Protein 6GY2 (pdb70)

Foldseek 3Di:
DPCLLVLLLVLLCLLLVLVQQPDPAFDQVQQFDPVLDDLKDWFDKDAPQVAFAIKTAILQRKIKGQGNQRKMWIADNVRFWIWIADNVGDIDIDTPVDDDPVCVVVVVVRVVSSVCCVPDDDTQPNVDDHDDCSVVDDDWDFNDWDDDPFWIWTAIPQGWIKIAGDPQRKIWIADSVQCKIWIQGSVRDITIGRSVVCSVRGDHPVVSVVSVVVSVVSVVVVVD/DCLLVLLLVLLCLLLVLVQQPDPAFDQVQQFDPVLDDLKDWFDKDAPQVAFAIKTAILQRKIKGQGNQRKMWIADNVRFWIWIADNVGDIDIDTPVDDDPVCVVVVVVRVVSSVCCVPDDDTQPNVDDHDDCSVVDDDWDFNDWDDDPFWIWTAIPQGWIKIAGDPQRKIWIADSVQCKIWIQGSVRDITIGRSVVCSVRGDHPVVSVVSVVVSVVSVVVVVVD/DDDDPDDDDDD/DDDDPDDDDDD

Radius of gyration: 25.12 Å; Cα contacts (8 Å, |Δi|>4): 881; chains: 4; bounding box: 67×63×67 Å

GO terms:
  GO:0097681 double-strand break repair via alternative nonhomologous end joining (P, IDA)
  GO:0106310 protein serine kinase activity (F, IDA)
  GO:0005813 centrosome (C, IDA)
  GO:1901673 regulation of mitotic spindle assembly (P, IDA)
  GO:0006468 protein phosphorylation (P, IDA)
  GO:0004672 protein kinase activity (F, IDA)
  GO:0000922 spindle pole (C, IDA)
  GO:0045184 establishment of protein localization (P, IMP)
  GO:0001578 microtubule bundle formation (P, IDA)
  GO:0004674 protein serine/threonine kinase activity (F, IDA)
  GO:0008017 microtubule binding (F, IDA)
  GO:0051233 spindle midzone (C, IDA)
  GO:0000776 kinetochore (C, IDA)
  GO:0005634 nucleus (C, IDA)
  GO:0005819 spindle (C, IDA)
  GO:0030496 midbody (C, IDA)
  GO:2000042 negative regulation of double-strand break repair via homologous recombination (P, IDA)
  GO:0032465 regulation of cytokinesis (P, IDA)
  GO:0006302 double-strand break repair (P, IDA)
  GO:0007095 mitotic G2 DNA damage checkpoint signaling (P, IDA)

Nearest PDB structures (foldseek):
  4o56-assembly1_A  TM=9.906E-01  e=3.162E-41  Homo sapiens
  5dmv-assembly1_C  TM=9.934E-01  e=2.066E-40  Mus musculus
  5j19-assembly1_A  TM=9.817E-01  e=3.256E-40  Homo sapiens
  4dfw-assembly1_A  TM=9.899E-01  e=1.075E-39  Homo sapiens
  4e9d-assembly1_A  TM=9.847E-01  e=4.849E-40  Homo sapiens

Organism: Homo sapiens (NCBI:txid9606)

Solvent-accessible surface area: 23246 Å² total

Sequence (470 aa):
VDCHLSDMLQQLHSVNASKPSERGLVRQEEAEDPACIPIFWVSKWVDYSDKYGLGYQLCDNSVGVLFNDSTRLILYNDGDSLQYIERDGTESYLTVSSHPNSLMKKITLLKYFRNYMSEHLLKAGANITPREGDELARLPYLRTWFRTRSAIILHLSNGSVQINFFQDHTKLILCPLMAAVTYIDEKRDFRTYRLSLLEEYGCCKELASRLRYARTMVDKLLSSDCHLSDMLQQLHSVNASKPSERGLVRQEEAEDPACIPIFWVSKWVDYSDKYGLGYQLCDNSVGVLFNDSTRLILYNDGDSLQYIERDGTESYLTVSSHPNSLMKKITLLKYFRNYMSEHLLKAGANITPREGDELARLPYLRTWFRTRSAIILHLSNGSVQINFFQDHTKLILCPLMAAVTYIDEKRDFRTYRLSLLEEYGCCKELASRLRYARTMVDKLLSSRATPPTLSSVLIATPPTLSSVLI

B-factor: mean 78.86, std 19.67, range [34.0, 169.0]

InterPro domains:
  IPR000719 Protein kinase domain [PF00069] (53-305)
  IPR000719 Protein kinase domain [PS50011] (53-305)
  IPR000719 Protein kinase domain [SM00220] (53-305)
  IPR000959 POLO box domain [PF00659] (419-476)
  IPR000959 POLO box domain [PF00659] (517-580)
  IPR000959 POLO box domain [PS50078] (410-488)
  IPR000959 POLO box domain [PS50078] (510-592)
  IPR008271 Serine/threonine-protein kinase, active site [PS00108] (172-184)
  IPR011009 Protein kinase-like domain superfamily [SSF56112] (51-338)
  IPR017441 Protein kinase, ATP binding site [PS00107] (59-82)
  IPR033695 Second polo-box domain [cd13117] (509-590)
  IPR033701 First polo-box domain [cd13118] (407-494)
  IPR033702 Polo-like kinase 1, catalytic domain [cd1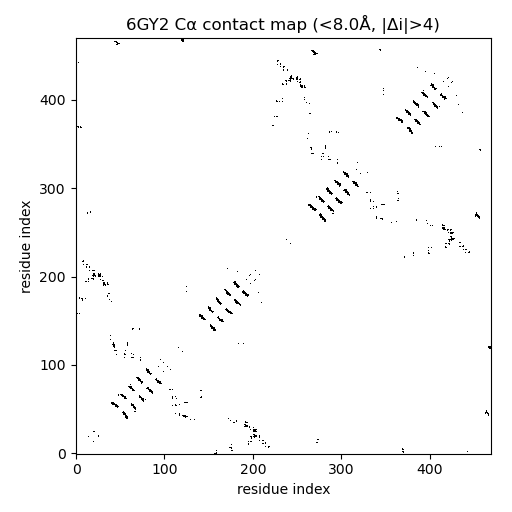4187] (45-309)
  IPR036947 POLO box domain superfamily [G3DSA:3.30.1120.30] (381-590)
  IPR036947 POLO box domain superfamily [G3DSA:3.30.1120.30] (412-508)

CATH classification: 3.30.1120.30 (+1 more: 3.30.1120.30)

Secondary structure (DSSP, 8-state):
--THHHHHHHHHHHHHHT-GGGSSS--GGGGB-GGG--S--EEEEEEETTTTEEEEEETTS-EEEEETTS-EEEE-TTSSEEEEE-TT--EEEEESTT--GGGHHHHHHHHHHHHHHHHH---TTTTPPPPTTGGGS----EEEEEE-SSEEEEEETTS-EEEEETTT--EEEEETTTTEEEEE-TT--EEEEEHHHHHHH---HHHHHHHHHHHHHHHHHHH-/-THHHHHHHHHHHHHHT-GGGSSS--GGGGB-GGG--S--EEEEEEETTTTEEEEEETTS-EEEEETTS-EEEE-TTSSEEEEE-TT--EEEEESTT--GGGHHHHHHHHHHHHHHHHH---TTTTPPPPTTGGGS----EEEEEE-SSEEEEEETTS-EEEEETTT--EEEEETTTTEEEEE-TT--EEEEEHHHHHHH---HHHHHHHHHHHHHHHHHHHH-/-PPPSEE----/-PPPSEE----

Structure (mmCIF, N/CA/C/O backbone):
data_6GY2
#
_entry.id   6GY2
#
_cell.length_a   50.000
_cell.length_b   56.040
_cell.length_c   61.030
_cell.angle_alpha   80.790
_cell.angle_beta   79.230
_cell.angle_gamma   65.050
#
_symmetry.space_group_name_H-M   'P 1'
#
loop_
_entity.id
_entity.type
_entity.pdbx_description
1 polymer 'Serine/threonine-protein kinase PLK1'
2 polymer 'Phosphopeptide of BRCA2'
3 non-polymer GLYCEROL
4 water water
#
loop_
_atom_site.group_PDB
_atom_site.id
_atom_site.type_symbol
_atom_site.label_atom_id
_atom_site.label_alt_id
_atom_site.label_comp_id
_atom_site.label_asym_id
_atom_site.label_entity_id
_atom_site.label_seq_id
_atom_site.pdbx_PDB_ins_code
_atom_site.Cartn_x
_atom_site.Cartn_y
_atom_site.Cartn_z
_atom_site.occupancy
_atom_site.B_iso_or_equiv
_atom_site.auth_seq_id
_atom_site.auth_comp_id
_atom_site.auth_asym_id
_atom_site.auth_atom_id
_atom_site.pdbx_PDB_model_num
ATOM 1 N N . VAL A 1 12 ? -0.752 -19.534 17.153 1.00 124.48 370 VAL A N 1
ATOM 2 C CA . VAL A 1 12 ? -1.074 -18.902 15.866 1.00 121.61 370 VAL A CA 1
ATOM 3 C C . VAL A 1 12 ? -2.244 -19.627 15.158 1.00 123.59 370 VAL A C 1
ATOM 4 O O . VAL A 1 12 ? -2.644 -19.259 14.047 1.00 121.19 370 VAL A O 1
ATOM 8 N N . ASP A 1 13 ? -2.837 -20.596 15.872 1.00 121.13 371 ASP A N 1
ATOM 9 C CA . ASP A 1 13 ? -3.938 -21.467 15.456 1.00 120.50 371 ASP A CA 1
ATOM 10 C C . ASP A 1 13 ? -5.279 -20.722 15.444 1.00 121.84 371 ASP A C 1
ATOM 11 O O . ASP A 1 13 ? -5.821 -20.442 14.369 1.00 119.85 371 ASP A O 1
ATOM 16 N N . CYS A 1 14 ? -5.785 -20.368 16.647 1.00 118.11 372 CYS A N 1
ATOM 17 C CA . CYS A 1 14 ? -7.073 -19.705 16.898 1.00 117.50 372 CYS A CA 1
ATOM 18 C C . CYS A 1 14 ? -7.168 -18.272 16.336 1.00 115.36 372 CYS A C 1
ATOM 19 O O . CYS A 1 14 ? -8.132 -17.555 16.645 1.00 115.66 372 CYS A O 1
ATOM 22 N N . HIS A 1 15 ? -6.177 -17.871 15.509 1.00 105.69 373 HIS A N 1
ATOM 23 C CA . HIS A 1 15 ? -6.046 -16.543 14.929 1.00 101.85 373 HIS A CA 1
ATOM 24 C C . HIS A 1 15 ? -7.121 -16.180 13.918 1.00 96.97 373 HIS A C 1
ATOM 25 O O . HIS A 1 15 ? -7.487 -15.006 13.847 1.00 94.98 373 HIS A O 1
ATOM 32 N N . LEU A 1 16 ? -7.651 -17.162 13.164 1.00 89.07 374 LEU A N 1
ATOM 33 C CA . LEU A 1 16 ? -8.714 -16.908 12.189 1.00 86.37 374 LEU A CA 1
ATOM 34 C C . LEU A 1 16 ? -9.984 -16.346 12.827 1.00 90.32 374 LEU A C 1
ATOM 35 O O . LEU A 1 16 ? -10.587 -15.438 12.255 1.00 89.21 374 LEU A O 1
ATOM 40 N N . SER A 1 17 ? -10.381 -16.867 14.010 1.00 88.00 375 SER A N 1
ATOM 41 C CA . SER A 1 17 ? -11.578 -16.400 14.711 1.00 88.87 375 SER A CA 1
ATOM 42 C C . SER A 1 17 ? -11.420 -14.966 15.190 1.00 92.52 375 SER A C 1
ATOM 43 O O . SER A 1 17 ? -12.394 -14.213 15.172 1.00 92.82 375 SER A O 1
ATOM 46 N N . ASP A 1 18 ? -10.190 -14.580 15.589 1.00 88.51 376 ASP A N 1
ATOM 47 C CA . ASP A 1 18 ? -9.857 -13.222 16.033 1.00 88.36 376 ASP A CA 1
ATOM 48 C C . ASP A 1 18 ? -10.006 -12.268 14.860 1.00 88.28 376 ASP A C 1
ATOM 49 O O . ASP A 1 18 ? -10.632 -11.220 15.002 1.00 87.32 376 ASP A O 1
ATOM 54 N N . MET A 1 19 ? -9.465 -12.667 13.691 1.00 82.78 377 MET A N 1
ATOM 55 C CA . MET A 1 19 ? -9.527 -11.922 12.437 1.00 80.88 377 MET A CA 1
ATOM 56 C C . MET A 1 19 ? -10.965 -11.729 12.008 1.00 82.15 377 MET A C 1
ATOM 57 O O . MET A 1 19 ? -11.325 -10.633 11.582 1.00 81.54 377 MET A O 1
ATOM 62 N N . LEU A 1 20 ? -11.786 -12.789 12.127 1.00 77.52 378 LEU A N 1
ATOM 63 C CA . LEU A 1 20 ? -13.201 -12.739 11.794 1.00 77.42 378 LEU A CA 1
ATOM 64 C C . LEU A 1 20 ? -13.951 -11.744 12.683 1.00 82.49 378 LEU A C 1
ATOM 65 O O . LEU A 1 20 ? -14.783 -10.994 12.172 1.00 82.27 378 LEU A O 1
ATOM 70 N N . GLN A 1 21 ? -13.627 -11.706 13.993 1.00 80.33 379 GLN A N 1
ATOM 71 C CA . GLN A 1 21 ? -14.238 -10.768 14.941 1.00 81.96 379 GLN A CA 1
ATOM 72 C C . GLN A 1 21 ? -13.841 -9.330 14.596 1.00 84.38 379 GLN A C 1
ATOM 73 O O . GLN A 1 21 ? -14.700 -8.448 14.588 1.00 84.55 379 GLN A O 1
ATOM 79 N N . GLN A 1 22 ? -12.543 -9.108 14.292 1.00 79.30 380 GLN A N 1
ATOM 80 C CA . GLN A 1 22 ? -11.993 -7.806 13.909 1.00 78.15 380 GLN A CA 1
ATOM 81 C C . GLN A 1 22 ? -12.679 -7.296 12.636 1.00 81.58 380 GLN A C 1
ATOM 82 O O . GLN A 1 22 ? -13.054 -6.124 12.578 1.00 82.01 380 GLN A O 1
ATOM 88 N N . LEU A 1 23 ? -12.881 -8.187 11.641 1.00 76.98 381 LEU A N 1
ATOM 89 C CA . LEU A 1 23 ? -13.560 -7.846 10.392 1.00 76.29 381 LEU A CA 1
ATOM 90 C C . LEU A 1 23 ? -15.031 -7.555 10.616 1.00 83.52 381 LEU A C 1
ATOM 91 O O . LEU A 1 23 ? -15.542 -6.598 10.037 1.00 82.92 381 LEU A O 1
ATOM 96 N N . HIS A 1 24 ? -15.706 -8.353 11.476 1.00 83.41 382 HIS A N 1
ATOM 97 C CA . HIS A 1 24 ? -17.114 -8.139 11.827 1.00 86.27 382 HIS A CA 1
ATOM 98 C C . HIS A 1 24 ? -17.286 -6.733 12.396 1.00 89.58 382 HIS A C 1
ATOM 99 O O . HIS A 1 24 ? -18.168 -5.999 11.952 1.00 90.01 382 HIS A O 1
ATOM 106 N N . SER A 1 25 ? -16.403 -6.352 13.341 1.00 84.55 383 SER A N 1
ATOM 107 C CA . SER A 1 25 ? -16.400 -5.057 14.013 1.00 84.57 383 SER A CA 1
ATOM 108 C C . SER A 1 25 ? -16.292 -3.880 13.033 1.00 87.28 383 SER A C 1
ATOM 109 O O . SER A 1 25 ? -17.111 -2.955 13.100 1.00 88.00 383 SER A O 1
ATOM 112 N N . VAL A 1 26 ? -15.303 -3.933 12.111 1.00 81.32 384 VAL A N 1
ATOM 113 C CA . VAL A 1 26 ? -15.076 -2.874 11.129 1.00 79.87 384 VAL A CA 1
ATOM 114 C C . VAL A 1 26 ? -16.237 -2.808 10.114 1.00 81.39 384 VAL A C 1
ATOM 115 O O . VAL A 1 26 ? -16.739 -1.716 9.854 1.00 81.20 384 VAL A O 1
ATOM 119 N N . ASN A 1 27 ? -16.691 -3.966 9.593 1.00 76.08 385 ASN A N 1
ATOM 120 C CA . ASN A 1 27 ? -17.764 -4.003 8.600 1.00 76.03 385 ASN A CA 1
ATOM 121 C C . ASN A 1 27 ? -19.105 -3.549 9.154 1.00 81.59 385 ASN A C 1
ATOM 122 O O . ASN A 1 27 ? -19.858 -2.879 8.443 1.00 80.90 385 ASN A O 1
ATOM 127 N N . ALA A 1 28 ? -19.376 -3.867 10.438 1.00 80.54 386 ALA A N 1
ATOM 128 C CA . ALA A 1 28 ? -20.608 -3.473 11.126 1.00 82.89 386 ALA A CA 1
ATOM 129 C C . ALA A 1 28 ? -20.675 -1.962 11.331 1.00 88.24 386 ALA A C 1
ATOM 130 O O . ALA A 1 28 ? -21.768 -1.391 11.333 1.00 90.01 386 ALA A O 1
ATOM 132 N N . SER A 1 29 ? -19.510 -1.313 11.468 1.00 83.61 387 SER A N 1
ATOM 133 C CA . SER A 1 29 ? -19.438 0.130 11.652 1.00 83.94 387 SER A CA 1
ATOM 134 C C . SER A 1 29 ? -19.752 0.929 10.365 1.00 87.19 387 SER A C 1
ATOM 135 O O . SER A 1 29 ? -19.864 2.151 10.449 1.00 87.60 387 SER A O 1
ATOM 138 N N . LYS A 1 30 ? -19.918 0.242 9.194 1.00 82.40 388 LYS A N 1
ATOM 139 C CA . LYS A 1 30 ? -20.193 0.828 7.864 1.00 81.98 388 LYS A CA 1
ATOM 140 C C . LYS A 1 30 ? -19.192 1.973 7.612 1.00 85.89 388 LYS A C 1
ATOM 141 O O . LYS A 1 30 ? -19.571 3.147 7.680 1.00 87.61 388 LYS A O 1
ATOM 147 N N . PRO A 1 31 ? -17.889 1.637 7.434 1.00 79.95 389 PRO A N 1
ATOM 148 C CA . PRO A 1 31 ? -16.846 2.676 7.362 1.00 79.16 389 PRO A CA 1
ATOM 149 C C . PRO A 1 31 ? -16.897 3.636 6.183 1.00 83.79 389 PRO A C 1
ATOM 150 O O . PRO A 1 31 ? -16.376 4.739 6.309 1.00 84.64 389 PRO A O 1
ATOM 154 N N . SER A 1 32 ? -17.496 3.247 5.056 1.00 79.61 390 SER A N 1
ATOM 155 C CA . SER A 1 32 ? -17.572 4.162 3.922 1.00 80.31 390 SER A CA 1
ATOM 156 C C . SER A 1 32 ? -18.809 5.072 3.984 1.00 85.64 390 SER A C 1
ATOM 157 O O . SER A 1 32 ? -18.970 5.953 3.134 1.00 86.84 390 SER A O 1
ATOM 160 N N . GLU A 1 33 ? -19.643 4.901 5.020 1.00 81.83 391 GLU A N 1
ATOM 161 C CA . GLU A 1 33 ? -20.874 5.669 5.184 1.00 83.73 391 GLU A CA 1
ATOM 162 C C . GLU A 1 33 ? -20.793 6.828 6.220 1.00 87.44 391 GLU A C 1
ATOM 163 O O . GLU A 1 33 ? -21.839 7.340 6.645 1.00 89.80 391 GLU A O 1
ATOM 169 N N . ARG A 1 34 ? -19.570 7.273 6.587 1.00 80.45 392 ARG A N 1
ATOM 170 C CA . ARG A 1 34 ? -19.372 8.371 7.549 1.00 80.06 392 ARG A CA 1
ATOM 171 C C . ARG A 1 34 ? -19.685 9.729 6.915 1.00 83.72 392 ARG A C 1
ATOM 172 O O . ARG A 1 34 ? -19.653 9.857 5.687 1.00 83.83 392 ARG A O 1
ATOM 180 N N . GLY A 1 35 ? -19.924 10.736 7.764 1.00 79.69 393 GLY A N 1
ATOM 181 C CA . GLY A 1 35 ? -20.167 12.119 7.361 1.00 80.46 393 GLY A CA 1
ATOM 182 C C . GLY A 1 35 ? -18.991 12.652 6.572 1.00 81.95 393 GLY A C 1
ATOM 183 O O . GLY A 1 35 ? -19.168 13.265 5.516 1.00 83.12 393 GLY A O 1
ATOM 184 N N . LEU A 1 36 ? -17.778 12.370 7.072 1.00 75.48 394 LEU A N 1
ATOM 185 C CA . LEU A 1 36 ? -16.506 12.668 6.427 1.00 74.14 394 LEU A CA 1
ATOM 186 C C . LEU A 1 36 ? -15.518 11.563 6.784 1.00 76.25 394 LEU A C 1
ATOM 187 O O . LEU A 1 36 ? -15.130 11.435 7.948 1.00 75.15 394 LEU A O 1
ATOM 192 N N . VAL A 1 37 ? -15.145 10.738 5.792 1.00 72.52 395 VAL A N 1
ATOM 193 C CA . VAL A 1 37 ? -14.197 9.666 6.050 1.00 71.20 395 VAL A CA 1
ATOM 194 C C . VAL A 1 37 ? -12.780 10.224 5.992 1.00 75.62 395 VAL A C 1
ATOM 195 O O . VAL A 1 37 ? -12.415 10.913 5.038 1.00 76.57 395 VAL A O 1
ATOM 199 N N . ARG A 1 38 ? -12.018 9.985 7.066 1.00 71.59 396 ARG A N 1
ATOM 200 C CA . ARG A 1 38 ? -10.646 10.448 7.198 1.00 71.75 396 ARG A CA 1
ATOM 201 C C . ARG A 1 38 ? -9.715 9.255 7.383 1.00 74.07 396 ARG A C 1
ATOM 202 O O . ARG A 1 38 ? -9.097 9.063 8.434 1.00 73.82 396 ARG A O 1
ATOM 210 N N . GLN A 1 39 ? -9.642 8.451 6.317 1.00 69.36 397 GLN A N 1
ATOM 211 C CA . GLN A 1 39 ? -8.875 7.213 6.196 1.00 67.79 397 GLN A CA 1
ATOM 212 C C . GLN A 1 39 ? -7.397 7.371 6.546 1.00 73.30 397 GLN A C 1
ATOM 213 O O . GLN A 1 39 ? -6.830 6.486 7.181 1.00 71.16 397 GLN A O 1
ATOM 219 N N . GLU A 1 40 ? -6.783 8.494 6.144 1.00 73.77 398 GLU A N 1
ATOM 220 C CA . GLU A 1 40 ? -5.376 8.810 6.409 1.00 75.78 398 GLU A CA 1
ATOM 221 C C . GLU A 1 40 ? -5.050 8.777 7.901 1.00 83.65 398 GLU A C 1
ATOM 222 O O . GLU A 1 40 ? -3.931 8.410 8.261 1.00 84.57 398 GLU A O 1
ATOM 228 N N . GLU A 1 41 ? -6.023 9.141 8.768 1.00 81.62 399 GLU A N 1
ATOM 229 C CA . GLU A 1 41 ? -5.848 9.133 10.226 1.00 82.64 399 GLU A CA 1
ATOM 230 C C . GLU A 1 41 ? -5.828 7.714 10.823 1.00 86.23 399 GLU A C 1
ATOM 231 O O . GLU A 1 41 ? -5.441 7.544 11.982 1.00 86.71 399 GLU A O 1
ATOM 237 N N . ALA A 1 42 ? -6.221 6.705 10.022 1.00 81.33 400 ALA A N 1
ATOM 238 C CA . ALA A 1 42 ? -6.233 5.308 10.426 1.00 79.95 400 ALA A CA 1
ATOM 239 C C . ALA A 1 42 ? -4.923 4.587 10.062 1.00 84.69 400 ALA A C 1
ATOM 240 O O . ALA A 1 42 ? -4.738 3.433 10.454 1.00 83.13 400 ALA A O 1
ATOM 242 N N . GLU A 1 43 ? -4.012 5.263 9.333 1.00 83.86 401 GLU A N 1
ATOM 243 C CA . GLU A 1 43 ? -2.729 4.684 8.921 1.00 84.69 401 GLU A CA 1
ATOM 244 C C . GLU A 1 43 ? -1.789 4.466 10.099 1.00 91.94 401 GLU A C 1
ATOM 245 O O . GLU A 1 43 ? -1.758 5.286 11.015 1.00 93.19 401 GLU A O 1
ATOM 251 N N . ASP A 1 44 ? -1.014 3.368 10.065 1.00 89.74 402 ASP A N 1
ATOM 252 C CA . ASP A 1 44 ? -0.021 3.048 11.089 1.00 91.86 402 ASP A CA 1
ATOM 253 C C . ASP A 1 44 ? 1.222 2.360 10.490 1.00 96.82 402 ASP A C 1
ATOM 254 O O . ASP A 1 44 ? 1.188 1.158 10.212 1.00 94.48 402 ASP A O 1
ATOM 259 N N . PRO A 1 45 ? 2.331 3.122 10.314 1.00 96.67 403 PRO A N 1
ATOM 260 C CA . PRO A 1 45 ? 3.572 2.535 9.753 1.00 96.69 403 PRO A CA 1
ATOM 261 C C . PRO A 1 45 ? 4.224 1.463 10.625 1.00 101.27 403 PRO A C 1
ATOM 262 O O . PRO A 1 45 ? 4.959 0.623 10.111 1.00 99.71 403 PRO A O 1
ATOM 266 N N . ALA A 1 46 ? 3.965 1.499 11.941 1.00 99.56 404 ALA A N 1
ATOM 267 C CA . ALA A 1 46 ? 4.495 0.534 12.900 1.00 100.13 404 ALA A CA 1
ATOM 268 C C . ALA A 1 46 ? 3.853 -0.858 12.746 1.00 101.74 404 ALA A C 1
ATOM 269 O O . ALA A 1 46 ? 4.388 -1.843 13.260 1.00 101.96 404 ALA A O 1
ATOM 271 N N . CYS A 1 47 ? 2.714 -0.934 12.039 1.00 95.74 405 CYS A N 1
ATOM 272 C CA . CYS A 1 47 ? 1.963 -2.171 11.832 1.00 93.16 405 CYS A CA 1
ATOM 273 C C . CYS A 1 47 ? 2.311 -2.900 10.534 1.00 94.77 405 CYS A C 1
ATOM 274 O O . CYS A 1 47 ? 1.681 -3.918 10.234 1.00 93.65 405 CYS A O 1
ATOM 277 N N . ILE A 1 48 ? 3.301 -2.395 9.762 1.00 90.24 406 ILE A N 1
ATOM 278 C CA . ILE A 1 48 ? 3.720 -3.019 8.500 1.00 87.86 406 ILE A CA 1
ATOM 279 C C . ILE A 1 48 ? 4.120 -4.487 8.723 1.00 88.07 406 ILE A C 1
ATOM 280 O O . ILE A 1 48 ? 4.922 -4.760 9.622 1.00 89.60 406 ILE A O 1
ATOM 285 N N . PRO A 1 49 ? 3.526 -5.442 7.963 1.00 79.21 407 PRO A N 1
ATOM 286 C CA . PRO A 1 49 ? 3.873 -6.857 8.151 1.00 77.27 407 PRO A CA 1
ATOM 287 C C . PRO A 1 49 ? 5.317 -7.183 7.761 1.00 80.23 407 PRO A C 1
ATOM 288 O O . PRO A 1 49 ? 5.905 -6.511 6.905 1.00 81.34 407 PRO A O 1
ATOM 292 N N . ILE A 1 50 ? 5.883 -8.211 8.398 1.00 73.94 408 ILE A N 1
ATOM 293 C CA . ILE A 1 50 ? 7.241 -8.667 8.119 1.00 73.26 408 ILE A CA 1
ATOM 294 C C . ILE A 1 50 ? 7.209 -9.583 6.883 1.00 73.71 408 ILE A C 1
ATOM 295 O O . ILE A 1 50 ? 8.106 -9.500 6.037 1.00 74.17 408 ILE A O 1
ATOM 300 N N . PHE A 1 51 ? 6.169 -10.438 6.781 1.00 65.94 409 PHE A N 1
ATOM 301 C CA . PHE A 1 51 ? 6.033 -11.410 5.706 1.00 62.97 409 PHE A CA 1
ATOM 302 C C . PHE A 1 51 ? 4.744 -11.294 4.917 1.00 62.96 409 PHE A C 1
ATOM 303 O O . PHE A 1 51 ? 3.679 -11.050 5.487 1.00 62.83 409 PHE A O 1
ATOM 311 N N . TRP A 1 52 ? 4.848 -11.547 3.607 1.00 55.88 410 TRP A N 1
ATOM 312 C CA . TRP A 1 52 ? 3.751 -11.647 2.649 1.00 54.13 410 TRP A CA 1
ATOM 313 C C . TRP A 1 52 ? 4.227 -12.390 1.406 1.00 56.39 410 TRP A C 1
ATOM 314 O O . TRP A 1 52 ? 5.429 -12.507 1.179 1.00 57.57 410 TRP A O 1
ATOM 325 N N . VAL A 1 53 ? 3.283 -12.877 0.601 1.00 49.97 411 VAL A N 1
ATOM 326 C CA . VAL A 1 53 ? 3.549 -13.598 -0.636 1.00 48.37 411 VAL A CA 1
ATOM 327 C C . VAL A 1 53 ? 3.796 -12.575 -1.764 1.00 53.01 411 VAL A C 1
ATOM 328 O O . VAL A 1 53 ? 2.870 -11.861 -2.173 1.00 52.40 411 VAL A O 1
ATOM 332 N N . SER A 1 54 ? 5.043 -12.512 -2.265 1.00 50.01 412 SER A N 1
ATOM 333 C CA . SER A 1 54 ? 5.417 -11.591 -3.338 1.00 50.14 412 SER A CA 1
ATOM 334 C C . SER A 1 54 ? 5.206 -12.180 -4.750 1.00 55.11 412 SER A C 1
ATOM 335 O O . SER A 1 54 ? 4.982 -11.421 -5.688 1.00 55.79 412 SER A O 1
ATOM 338 N N . LYS A 1 55 ? 5.256 -13.526 -4.898 1.00 51.67 413 LYS A N 1
ATOM 339 C CA . LYS A 1 55 ? 5.037 -14.260 -6.166 1.00 51.41 413 LYS A CA 1
ATOM 340 C C . LYS A 1 55 ? 4.350 -15.602 -5.871 1.00 56.62 413 LYS A C 1
ATOM 341 O O . LYS A 1 55 ? 4.527 -16.144 -4.783 1.00 55.79 413 LYS A O 1
ATOM 347 N N . TRP A 1 56 ? 3.609 -16.156 -6.843 1.00 55.02 414 TRP A N 1
ATOM 348 C CA . TRP A 1 56 ? 2.978 -17.476 -6.706 1.00 55.33 414 TRP A CA 1
ATOM 349 C C . TRP A 1 56 ? 2.687 -18.097 -8.066 1.00 60.78 414 TRP A C 1
ATOM 350 O O . TRP A 1 56 ? 2.520 -17.378 -9.052 1.00 61.41 414 TRP A O 1
ATOM 361 N N . VAL A 1 57 ? 2.650 -19.440 -8.117 1.00 57.37 415 VAL A N 1
ATOM 362 C CA . VAL A 1 57 ? 2.386 -20.208 -9.332 1.00 58.17 415 VAL A CA 1
ATOM 363 C C . VAL A 1 57 ? 1.462 -21.354 -8.995 1.00 64.21 415 VAL A C 1
ATOM 364 O O . VAL A 1 57 ? 1.731 -22.118 -8.068 1.00 63.01 415 VAL A O 1
ATOM 368 N N . ASP A 1 58 ? 0.401 -21.508 -9.781 1.00 63.85 416 ASP A N 1
ATOM 369 C CA . ASP A 1 58 ? -0.547 -22.596 -9.625 1.00 65.03 416 ASP A CA 1
ATOM 370 C C . ASP A 1 58 ? -0.198 -23.746 -10.590 1.00 71.85 416 ASP A C 1
ATOM 371 O O . ASP A 1 58 ? -0.311 -23.603 -11.813 1.00 72.45 416 ASP A O 1
ATOM 376 N N . TYR A 1 59 ? 0.255 -24.876 -10.023 1.00 69.37 417 TYR A N 1
ATOM 377 C CA . TYR A 1 59 ? 0.576 -26.112 -10.746 1.00 70.46 417 TYR A CA 1
ATOM 378 C C . TYR A 1 59 ? -0.177 -27.260 -10.050 1.00 76.48 417 TYR A C 1
ATOM 379 O O . TYR A 1 59 ? 0.314 -28.384 -9.996 1.00 76.76 417 TYR A O 1
ATOM 388 N N . SER A 1 60 ? -1.364 -26.957 -9.507 1.00 75.06 418 SER A N 1
ATOM 389 C CA . SER A 1 60 ? -2.213 -27.863 -8.732 1.00 77.24 418 SER A CA 1
ATOM 390 C C . SER A 1 60 ? -2.682 -29.130 -9.418 1.00 86.02 418 SER A C 1
ATOM 391 O O . SER A 1 60 ? -3.058 -30.077 -8.719 1.00 87.00 418 SER A O 1
ATOM 394 N N . ASP A 1 61 ? -2.724 -29.150 -10.763 1.00 84.45 419 ASP A N 1
ATOM 395 C CA . ASP A 1 61 ? -3.170 -30.339 -11.492 1.00 86.60 419 ASP A CA 1
ATOM 396 C C . ASP A 1 61 ? -2.262 -31.550 -11.263 1.00 87.72 419 ASP A C 1
ATOM 397 O O . ASP A 1 61 ? -2.758 -32.680 -11.216 1.00 89.37 419 ASP A O 1
ATOM 402 N N . LYS A 1 62 ? -0.946 -31.313 -11.078 1.00 80.11 420 LYS A N 1
ATOM 403 C CA . LYS A 1 62 ? 0.010 -32.396 -10.880 1.00 79.38 420 LYS A CA 1
ATOM 404 C C . LYS A 1 62 ? 0.946 -32.264 -9.692 1.00 80.17 420 LYS A C 1
ATOM 405 O O . LYS A 1 62 ? 1.288 -33.291 -9.101 1.00 80.62 420 LYS A O 1
ATOM 411 N N . TYR A 1 63 ? 1.401 -31.037 -9.360 1.00 73.10 421 TYR A N 1
ATOM 412 C CA . TYR A 1 63 ? 2.410 -30.857 -8.316 1.00 70.32 421 TYR A CA 1
ATOM 413 C C . TYR A 1 63 ? 1.954 -30.055 -7.105 1.00 70.87 421 TYR A C 1
ATOM 414 O O . TYR A 1 63 ? 2.098 -30.539 -5.981 1.00 71.13 421 TYR A O 1
ATOM 423 N N . GLY A 1 64 ? 1.432 -28.855 -7.321 1.00 64.28 422 GLY A N 1
ATOM 424 C CA . GLY A 1 64 ? 0.972 -28.012 -6.222 1.00 61.87 422 GLY A CA 1
ATOM 425 C C . GLY A 1 64 ? 1.205 -26.531 -6.423 1.00 60.68 422 GLY A C 1
ATOM 426 O O . GLY A 1 64 ? 1.417 -26.080 -7.545 1.00 59.96 422 GLY A O 1
ATOM 427 N N . LEU A 1 65 ? 1.154 -25.759 -5.338 1.00 54.31 423 LEU A N 1
ATOM 428 C CA . LEU A 1 65 ? 1.332 -24.317 -5.435 1.00 52.60 423 LEU A CA 1
ATOM 429 C C . LEU A 1 65 ? 2.673 -23.848 -4.925 1.00 54.36 423 LEU A C 1
ATOM 430 O O . LEU A 1 65 ? 2.994 -24.050 -3.759 1.00 53.33 423 LEU A O 1
ATOM 435 N N . GLY A 1 66 ? 3.415 -23.182 -5.795 1.00 50.74 424 GLY A N 1
ATOM 436 C CA . GLY A 1 66 ? 4.705 -22.601 -5.458 1.00 50.02 424 GLY A CA 1
ATOM 437 C C . GLY A 1 66 ? 4.529 -21.142 -5.139 1.00 52.38 424 GLY A C 1
ATOM 438 O O . GLY A 1 66 ? 3.673 -20.488 -5.731 1.00 52.57 424 GLY A O 1
ATOM 439 N N . TYR A 1 67 ? 5.303 -20.622 -4.194 1.00 48.19 425 TYR A N 1
ATOM 440 C CA . TYR A 1 67 ? 5.199 -19.215 -3.803 1.00 47.85 425 TYR A CA 1
ATOM 441 C C . TYR A 1 67 ? 6.531 -18.675 -3.331 1.00 51.72 425 TYR A C 1
ATOM 442 O O . TYR A 1 67 ? 7.383 -19.431 -2.863 1.00 51.84 425 TYR A O 1
ATOM 451 N N . GLN A 1 68 ? 6.684 -17.364 -3.401 1.00 48.47 426 GLN A N 1
ATOM 452 C CA . GLN A 1 68 ? 7.866 -16.687 -2.905 1.00 49.06 426 GLN A CA 1
ATOM 453 C C . GLN A 1 68 ? 7.421 -15.672 -1.841 1.00 53.72 426 GLN A C 1
ATOM 454 O O . GLN A 1 68 ? 6.437 -14.955 -2.039 1.00 52.74 426 GLN A O 1
ATOM 460 N N . LEU A 1 69 ? 8.128 -15.623 -0.713 1.00 51.99 427 LEU A N 1
ATOM 461 C CA . LEU A 1 69 ? 7.842 -14.622 0.308 1.00 52.98 427 LEU A CA 1
ATOM 462 C C . LEU A 1 69 ? 8.710 -13.403 0.039 1.00 61.65 427 LEU A C 1
ATOM 463 O O . LEU A 1 69 ? 9.689 -13.501 -0.710 1.00 62.89 427 LEU A O 1
ATOM 468 N N . CYS A 1 70 ? 8.359 -12.256 0.631 1.00 60.42 428 CYS A N 1
ATOM 469 C CA . CYS A 1 70 ? 9.069 -10.997 0.407 1.00 63.07 428 CYS A CA 1
ATOM 470 C C . CYS A 1 70 ? 10.560 -11.020 0.831 1.00 70.92 428 CYS A C 1
ATOM 471 O O . CYS A 1 70 ? 11.329 -10.183 0.361 1.00 72.95 428 CYS A O 1
ATOM 474 N N . ASP A 1 71 ? 10.972 -11.989 1.668 1.00 67.77 429 ASP A N 1
ATOM 475 C CA . ASP A 1 71 ? 12.364 -12.132 2.105 1.00 69.51 429 ASP A CA 1
ATOM 476 C C . ASP A 1 71 ? 13.201 -12.961 1.104 1.00 73.36 429 ASP A C 1
ATOM 477 O O . ASP A 1 71 ? 14.349 -13.296 1.403 1.00 73.50 429 ASP A O 1
ATOM 482 N N . ASN A 1 72 ? 12.598 -13.314 -0.059 1.00 69.47 430 ASN A N 1
ATOM 483 C CA . ASN A 1 72 ? 13.163 -14.096 -1.173 1.00 69.04 430 ASN A CA 1
ATOM 484 C C . ASN A 1 72 ? 13.222 -15.612 -0.902 1.00 70.10 430 ASN A C 1
ATOM 485 O O . ASN A 1 72 ? 13.761 -16.353 -1.735 1.00 70.02 430 ASN A O 1
ATOM 490 N N . SER A 1 73 ? 12.605 -16.080 0.203 1.00 64.08 431 SER A N 1
ATOM 491 C CA . SER A 1 73 ? 12.499 -17.512 0.478 1.00 63.00 431 SER A CA 1
ATOM 492 C C . SER A 1 73 ? 11.388 -18.068 -0.414 1.00 62.82 431 SER A C 1
ATOM 493 O O . SER A 1 73 ? 10.440 -17.348 -0.731 1.00 61.06 431 SER A O 1
ATOM 496 N N . VAL A 1 74 ? 11.518 -19.328 -0.840 1.00 58.14 432 VAL A N 1
ATOM 497 C CA . VAL A 1 74 ? 10.524 -19.993 -1.693 1.00 56.33 432 VAL A CA 1
ATOM 498 C C . VAL A 1 74 ? 9.916 -21.186 -0.990 1.00 59.11 432 VAL A C 1
ATOM 499 O O . VAL A 1 74 ? 10.562 -21.816 -0.158 1.00 60.07 432 VAL A O 1
ATOM 503 N N . GLY A 1 75 ? 8.683 -21.491 -1.328 1.00 53.87 433 GLY A N 1
ATOM 504 C CA . GLY A 1 75 ? 7.992 -22.620 -0.735 1.00 53.71 433 GLY A CA 1
ATOM 505 C C . GLY A 1 75 ? 7.053 -23.273 -1.715 1.00 57.50 433 GLY A C 1
ATOM 506 O O . GLY A 1 75 ? 6.688 -22.667 -2.729 1.00 57.77 433 GLY A O 1
ATOM 507 N N . VAL A 1 76 ? 6.676 -24.518 -1.434 1.00 52.58 434 VAL A N 1
ATOM 508 C CA . VAL A 1 76 ? 5.730 -25.244 -2.266 1.00 52.14 434 VAL A CA 1
ATOM 509 C C . VAL A 1 76 ? 4.794 -25.959 -1.338 1.00 55.83 434 VAL A C 1
ATOM 510 O O . VAL A 1 76 ? 5.252 -26.601 -0.395 1.00 56.05 434 VAL A O 1
ATOM 514 N N . LEU A 1 77 ? 3.488 -25.861 -1.602 1.00 52.58 435 LEU A N 1
ATOM 515 C CA . LEU A 1 77 ? 2.482 -26.643 -0.898 1.00 53.41 435 LEU A CA 1
ATOM 516 C C . LEU A 1 77 ? 2.061 -27.719 -1.919 1.00 62.17 435 LEU A C 1
ATOM 517 O O . LEU A 1 77 ? 1.338 -27.424 -2.875 1.00 63.04 435 LEU A O 1
ATOM 522 N N . PHE A 1 78 ? 2.602 -28.936 -1.769 1.00 61.54 436 PHE A N 1
ATOM 523 C CA . PHE A 1 78 ? 2.340 -30.045 -2.684 1.00 63.62 436 PHE A CA 1
ATOM 524 C C . PHE A 1 78 ? 0.913 -30.557 -2.565 1.00 69.03 436 PHE A C 1
ATOM 525 O O . PHE A 1 78 ? 0.250 -30.328 -1.550 1.00 67.88 436 PHE A O 1
ATOM 533 N N . ASN A 1 79 ? 0.452 -31.273 -3.603 1.00 68.17 437 ASN A N 1
ATOM 534 C CA . ASN A 1 79 ? -0.887 -31.860 -3.673 1.00 69.72 437 ASN A CA 1
ATOM 535 C C . ASN A 1 79 ? -1.173 -32.855 -2.546 1.00 77.36 437 ASN A C 1
ATOM 536 O O . ASN A 1 79 ? -2.317 -32.946 -2.093 1.00 78.00 437 ASN A O 1
ATOM 541 N N . ASP A 1 80 ? -0.125 -33.546 -2.046 1.00 75.72 438 ASP A N 1
ATOM 542 C CA . ASP A 1 80 ? -0.242 -34.490 -0.934 1.00 77.50 438 ASP A CA 1
ATOM 543 C C . ASP A 1 80 ? -0.317 -33.786 0.432 1.00 81.90 438 ASP A C 1
ATOM 544 O O . ASP A 1 80 ? -0.240 -34.442 1.473 1.00 83.38 438 ASP A O 1
ATOM 549 N N . SER A 1 81 ? -0.484 -32.452 0.414 1.00 77.15 439 SER A N 1
ATOM 550 C CA . SER A 1 81 ? -0.601 -31.563 1.569 1.00 76.56 439 SER A CA 1
ATOM 551 C C . SER A 1 81 ? 0.681 -31.487 2.410 1.00 78.90 439 SER A C 1
ATOM 552 O O . SER A 1 81 ? 0.618 -31.198 3.608 1.00 80.35 439 SER A O 1
ATOM 555 N N . THR A 1 82 ? 1.845 -31.707 1.777 1.00 71.89 440 THR A N 1
ATOM 556 C CA . THR A 1 82 ? 3.136 -31.542 2.449 1.00 70.12 440 THR A CA 1
ATOM 557 C C . THR A 1 82 ? 3.761 -30.243 1.935 1.00 69.68 440 THR A C 1
ATOM 558 O O . THR A 1 82 ? 3.382 -29.755 0.866 1.00 69.09 440 THR A O 1
ATOM 562 N N . ARG A 1 83 ? 4.695 -29.671 2.692 1.00 62.83 441 ARG A N 1
ATOM 563 C CA . ARG A 1 83 ? 5.321 -28.404 2.328 1.00 59.80 441 ARG A CA 1
ATOM 564 C C . ARG A 1 83 ? 6.820 -28.487 2.405 1.00 62.05 441 ARG A C 1
ATOM 565 O O . ARG A 1 83 ? 7.353 -29.067 3.345 1.00 62.74 441 ARG A O 1
ATOM 573 N N . LEU A 1 84 ? 7.503 -27.860 1.450 1.00 56.44 442 LEU A N 1
ATOM 574 C CA . LEU A 1 84 ? 8.956 -27.753 1.441 1.00 55.78 442 LEU A CA 1
ATOM 575 C C . LEU A 1 84 ? 9.292 -26.287 1.255 1.00 60.33 442 LEU A C 1
ATOM 576 O O . LEU A 1 84 ? 8.735 -25.641 0.361 1.00 60.15 442 LEU A O 1
ATOM 581 N N . ILE A 1 85 ? 10.132 -25.740 2.149 1.00 56.86 443 ILE A N 1
ATOM 582 C CA . ILE A 1 85 ? 10.510 -24.328 2.142 1.00 55.57 443 ILE A CA 1
ATOM 583 C C . ILE A 1 85 ? 12.009 -24.194 2.066 1.00 59.27 443 ILE A C 1
ATOM 584 O O . ILE A 1 85 ? 12.721 -24.776 2.883 1.00 59.76 443 ILE A O 1
ATOM 589 N N . LEU A 1 86 ? 12.483 -23.408 1.104 1.00 55.92 444 LEU A N 1
ATOM 590 C CA . LEU A 1 86 ? 13.892 -23.112 0.944 1.00 57.85 444 LEU A CA 1
ATOM 591 C C . LEU A 1 86 ? 14.144 -21.694 1.416 1.00 63.80 444 LEU A C 1
ATOM 592 O O . LEU A 1 86 ? 13.598 -20.749 0.850 1.00 62.81 444 LEU A O 1
ATOM 597 N N . TYR A 1 87 ? 14.974 -21.545 2.452 1.00 63.92 445 TYR A N 1
ATOM 598 C CA . TYR A 1 87 ? 15.364 -20.253 3.023 1.00 66.17 445 TYR A CA 1
ATOM 599 C C . TYR A 1 87 ? 16.131 -19.395 2.007 1.00 71.70 445 TYR A C 1
ATOM 600 O O . TYR A 1 87 ? 16.672 -19.923 1.035 1.00 71.15 445 TYR A O 1
ATOM 609 N N . ASN A 1 88 ? 16.153 -18.075 2.211 1.00 70.44 446 ASN A N 1
ATOM 610 C CA . ASN A 1 88 ? 16.782 -17.130 1.278 1.00 71.99 446 ASN A CA 1
ATOM 611 C C . ASN A 1 88 ? 18.295 -17.356 1.027 1.00 80.06 446 ASN A C 1
ATOM 612 O O . ASN A 1 88 ? 18.828 -16.810 0.057 1.00 80.95 446 ASN A O 1
ATOM 617 N N . ASP A 1 89 ? 18.969 -18.180 1.858 1.00 78.33 447 ASP A N 1
ATOM 618 C CA . ASP A 1 89 ? 20.391 -18.509 1.667 1.00 80.02 447 ASP A CA 1
ATOM 619 C C . ASP A 1 89 ? 20.596 -19.521 0.500 1.00 83.71 447 ASP A C 1
ATOM 620 O O . ASP A 1 89 ? 21.716 -19.698 0.010 1.00 84.15 447 ASP A O 1
ATOM 625 N N . GLY A 1 90 ? 19.501 -20.166 0.087 1.00 79.46 448 GLY A N 1
ATOM 626 C CA . GLY A 1 90 ? 19.467 -21.139 -0.997 1.00 79.11 448 GLY A CA 1
ATOM 627 C C . GLY A 1 90 ? 19.976 -22.525 -0.651 1.00 85.07 448 GLY A C 1
ATOM 628 O O . GLY A 1 90 ? 20.221 -23.326 -1.559 1.00 84.89 448 GLY A O 1
ATOM 629 N N . ASP A 1 91 ? 20.143 -22.830 0.659 1.00 82.91 449 ASP A N 1
ATOM 630 C CA . ASP A 1 91 ? 20.609 -24.143 1.129 1.00 83.70 449 ASP A CA 1
ATOM 631 C C . ASP A 1 91 ? 19.751 -24.709 2.257 1.00 85.97 449 ASP A C 1
ATOM 632 O O . ASP A 1 91 ? 19.420 -25.894 2.230 1.00 85.42 449 ASP A O 1
ATOM 637 N N . SER A 1 92 ? 19.409 -23.877 3.251 1.00 81.05 450 SER A N 1
ATOM 638 C CA . SER A 1 92 ? 18.607 -24.301 4.392 1.00 79.23 450 SER A CA 1
ATOM 639 C C . SER A 1 92 ? 17.178 -24.628 3.977 1.00 78.29 450 SER A C 1
ATOM 640 O O . SER A 1 92 ? 16.551 -23.851 3.265 1.00 76.41 450 SER A O 1
ATOM 643 N N . LEU A 1 93 ? 16.692 -25.807 4.380 1.00 73.13 451 LEU A N 1
ATOM 644 C CA . LEU A 1 93 ? 15.365 -26.305 4.045 1.00 70.41 451 LEU A CA 1
ATOM 645 C C . LEU A 1 93 ? 14.503 -26.588 5.260 1.00 71.89 451 LEU A C 1
ATOM 646 O O . LEU A 1 93 ? 15.007 -26.994 6.306 1.00 72.97 451 LEU A O 1
ATOM 651 N N . GLN A 1 94 ? 13.190 -26.446 5.092 1.00 65.18 452 GLN A N 1
ATOM 652 C CA . GLN A 1 94 ? 12.213 -26.808 6.106 1.00 64.26 452 GLN A CA 1
ATOM 653 C C . GLN A 1 94 ? 11.158 -27.673 5.433 1.00 63.88 452 GLN A C 1
ATOM 654 O O . GLN A 1 94 ? 10.622 -27.296 4.394 1.00 60.46 452 GLN A O 1
ATOM 660 N N . TYR A 1 95 ? 10.901 -28.849 5.992 1.00 61.67 453 TYR A N 1
ATOM 661 C CA . TYR A 1 95 ? 9.896 -29.757 5.452 1.00 60.74 453 TYR A CA 1
ATOM 662 C C . TYR A 1 95 ? 8.803 -29.959 6.476 1.00 67.88 453 TYR A C 1
ATOM 663 O O . TYR A 1 95 ? 9.082 -30.259 7.641 1.00 69.16 453 TYR A O 1
ATOM 672 N N . ILE A 1 96 ? 7.557 -29.766 6.045 1.00 65.46 454 ILE A N 1
ATOM 673 C CA . ILE A 1 96 ? 6.398 -29.911 6.911 1.00 67.13 454 ILE A CA 1
ATOM 674 C C . ILE A 1 96 ? 5.510 -31.036 6.406 1.00 73.59 454 ILE A C 1
ATOM 675 O O . ILE A 1 96 ? 5.036 -30.988 5.272 1.00 71.99 454 ILE A O 1
ATOM 680 N N . GLU A 1 97 ? 5.277 -32.042 7.262 1.00 74.01 455 GLU A N 1
ATOM 681 C CA . GLU A 1 97 ? 4.418 -33.188 6.968 1.00 75.31 455 GLU A CA 1
ATOM 682 C C . GLU A 1 97 ? 2.944 -32.758 7.040 1.00 82.53 455 GLU A C 1
ATOM 683 O O . GLU A 1 97 ? 2.653 -31.624 7.447 1.00 80.76 455 GLU A O 1
ATOM 689 N N . ARG A 1 98 ? 2.017 -33.641 6.621 1.00 83.33 456 ARG A N 1
ATOM 690 C CA . ARG A 1 98 ? 0.574 -33.342 6.640 1.00 84.36 456 ARG A CA 1
ATOM 691 C C . ARG A 1 98 ? 0.059 -33.027 8.064 1.00 89.28 456 ARG A C 1
ATOM 692 O O . ARG A 1 98 ? -0.725 -32.090 8.232 1.00 87.88 456 ARG A O 1
ATOM 700 N N . ASP A 1 99 ? 0.546 -33.779 9.078 1.00 87.57 457 ASP A N 1
ATOM 701 C CA . ASP A 1 99 ? 0.215 -33.589 10.499 1.00 88.89 457 ASP A CA 1
ATOM 702 C C . ASP A 1 99 ? 0.651 -32.209 11.034 1.00 90.56 457 ASP A C 1
ATOM 703 O O . ASP A 1 99 ? 0.109 -31.737 12.037 1.00 91.20 457 ASP A O 1
ATOM 708 N N . GLY A 1 100 ? 1.622 -31.593 10.358 1.00 84.22 458 GLY A N 1
ATOM 709 C CA . GLY A 1 100 ? 2.160 -30.286 10.705 1.00 82.40 458 GLY A CA 1
ATOM 710 C C . GLY A 1 100 ? 3.551 -30.340 11.295 1.00 86.02 458 GLY A C 1
ATOM 711 O O . GLY A 1 100 ? 4.109 -29.287 11.625 1.00 85.24 458 GLY A O 1
ATOM 712 N N . THR A 1 101 ? 4.120 -31.568 11.443 1.00 82.87 459 THR A N 1
ATOM 713 C CA . THR A 1 101 ? 5.463 -31.794 11.997 1.00 83.49 459 THR A CA 1
ATOM 714 C C . THR A 1 101 ? 6.536 -31.199 11.092 1.00 86.33 459 THR A C 1
ATOM 715 O O . THR A 1 101 ? 6.574 -31.484 9.891 1.00 84.94 459 THR A O 1
ATOM 719 N N . GLU A 1 102 ? 7.404 -30.368 11.687 1.00 82.85 460 GLU A N 1
ATOM 720 C CA . GLU A 1 102 ? 8.484 -29.672 10.993 1.00 81.03 460 GLU A CA 1
ATOM 721 C C . GLU A 1 102 ? 9.818 -30.399 11.132 1.00 83.72 460 GLU A C 1
ATOM 722 O O . GLU A 1 102 ? 10.102 -31.009 12.166 1.00 84.49 460 GLU A O 1
ATOM 728 N N . SER A 1 103 ? 10.625 -30.339 10.069 1.00 78.25 461 SER A N 1
ATOM 729 C CA . SER A 1 103 ? 11.959 -30.931 9.998 1.00 78.69 461 SER A CA 1
ATOM 730 C C . SER A 1 103 ? 12.863 -29.952 9.285 1.00 79.41 461 SER A C 1
ATOM 731 O O . SER A 1 103 ? 12.471 -29.404 8.255 1.00 77.53 461 SER A O 1
ATOM 734 N N . TYR A 1 104 ? 14.052 -29.698 9.841 1.00 76.03 462 TYR A N 1
ATOM 735 C CA . TYR A 1 104 ? 14.997 -28.750 9.255 1.00 75.15 462 TYR A CA 1
ATOM 736 C C . TYR A 1 104 ? 16.226 -29.456 8.727 1.00 79.86 462 TYR A C 1
ATOM 737 O O . TYR A 1 104 ? 16.888 -30.183 9.463 1.00 80.96 462 TYR A O 1
ATOM 746 N N . LEU A 1 105 ? 16.502 -29.271 7.429 1.00 76.50 463 LEU A N 1
ATOM 747 C CA . LEU A 1 105 ? 17.601 -29.917 6.707 1.00 78.04 463 LEU A CA 1
ATOM 748 C C . LEU A 1 105 ? 18.327 -28.918 5.787 1.00 81.74 463 LEU A C 1
ATOM 749 O O . LEU A 1 105 ? 18.057 -27.726 5.852 1.00 79.57 463 LEU A O 1
ATOM 754 N N . THR A 1 106 ? 19.254 -29.406 4.946 1.00 80.70 464 THR A N 1
ATOM 755 C CA . THR A 1 106 ? 19.994 -28.588 3.980 1.00 81.34 464 THR A CA 1
ATOM 756 C C . THR A 1 106 ? 20.024 -29.278 2.628 1.00 86.88 464 THR A C 1
ATOM 757 O O . THR A 1 106 ? 19.873 -30.493 2.578 1.00 87.04 464 THR A O 1
ATOM 761 N N . VAL A 1 107 ? 20.204 -28.516 1.535 1.00 84.43 465 VAL A N 1
ATOM 762 C CA . VAL A 1 107 ? 20.284 -29.068 0.178 1.00 84.59 465 VAL A CA 1
ATOM 763 C C . VAL A 1 107 ? 21.569 -29.889 0.068 1.00 92.81 465 VAL A C 1
ATOM 764 O O . VAL A 1 107 ? 21.539 -30.983 -0.496 1.00 92.30 465 VAL A O 1
ATOM 768 N N . SER A 1 108 ? 22.681 -29.373 0.642 1.00 93.58 466 SER A N 1
ATOM 769 C CA . SER A 1 108 ? 23.999 -30.017 0.640 1.00 96.90 466 SER A CA 1
ATOM 770 C C . SER A 1 108 ? 23.993 -31.392 1.316 1.00 103.90 466 SER A C 1
ATOM 771 O O . SER A 1 108 ? 24.688 -32.294 0.850 1.00 104.83 466 SER A O 1
ATOM 774 N N . SER A 1 109 ? 23.181 -31.559 2.377 1.00 101.85 467 SER A N 1
ATOM 775 C CA . SER A 1 109 ? 23.025 -32.820 3.107 1.00 103.68 467 SER A CA 1
ATOM 776 C C . SER A 1 109 ? 21.539 -33.095 3.323 1.00 107.68 467 SER A C 1
ATOM 777 O O . SER A 1 109 ? 20.988 -32.853 4.405 1.00 107.24 467 SER A O 1
ATOM 780 N N . HIS A 1 110 ? 20.880 -33.531 2.236 1.00 104.38 468 HIS A N 1
ATOM 781 C CA . HIS A 1 110 ? 19.447 -33.817 2.185 1.00 102.69 468 HIS A CA 1
ATOM 782 C C . HIS A 1 110 ? 19.188 -35.322 2.146 1.00 106.20 468 HIS A C 1
ATOM 783 O O . HIS A 1 110 ? 19.988 -36.065 1.551 1.00 107.13 468 HIS A O 1
ATOM 790 N N . PRO A 1 111 ? 18.070 -35.803 2.739 1.00 100.62 469 PRO A N 1
ATOM 791 C CA . PRO A 1 111 ? 17.773 -37.234 2.626 1.00 100.48 469 PRO A CA 1
ATOM 792 C C . PRO A 1 111 ? 17.348 -37.553 1.194 1.00 99.92 469 PRO A C 1
ATOM 793 O O . PRO A 1 111 ? 16.727 -36.714 0.526 1.00 96.74 469 PRO A O 1
ATOM 797 N N . ASN A 1 112 ? 17.704 -38.753 0.714 1.00 96.30 470 ASN A N 1
ATOM 798 C CA . ASN A 1 112 ? 17.347 -39.198 -0.632 1.00 94.96 470 ASN A CA 1
ATOM 799 C C . ASN A 1 112 ? 15.824 -39.196 -0.829 1.00 95.28 470 ASN A C 1
ATOM 800 O O . ASN A 1 112 ? 15.354 -39.118 -1.967 1.00 94.53 470 ASN A O 1
ATOM 805 N N . SER A 1 113 ? 15.065 -39.230 0.292 1.00 89.07 471 SER A N 1
ATOM 806 C CA . SER A 1 113 ? 13.603 -39.210 0.334 1.00 86.48 471 SER A CA 1
ATOM 807 C C . SER A 1 113 ? 13.011 -37.899 -0.168 1.00 84.60 471 SER A C 1
ATOM 808 O O . SER A 1 113 ? 11.852 -37.866 -0.576 1.00 83.24 471 SER A O 1
ATOM 811 N N . LEU A 1 114 ? 13.790 -36.820 -0.116 1.00 78.66 472 LEU A N 1
ATOM 812 C CA . LEU A 1 114 ? 13.319 -35.511 -0.544 1.00 75.86 472 LEU A CA 1
ATOM 813 C C . LEU A 1 114 ? 13.853 -35.061 -1.897 1.00 77.25 472 LEU A C 1
ATOM 814 O O . LEU A 1 114 ? 13.460 -33.989 -2.352 1.00 75.16 472 LEU A O 1
ATOM 819 N N . MET A 1 115 ? 14.717 -35.869 -2.551 1.00 74.08 473 MET A N 1
ATOM 820 C CA . MET A 1 115 ? 15.318 -35.560 -3.858 1.00 73.26 473 MET A CA 1
ATOM 821 C C . MET A 1 115 ? 14.278 -35.093 -4.888 1.00 74.95 473 MET A C 1
ATOM 822 O O . MET A 1 115 ? 14.480 -34.058 -5.524 1.00 74.35 473 MET A O 1
ATOM 827 N N . LYS A 1 116 ? 13.167 -35.840 -5.020 1.00 69.84 474 LYS A N 1
ATOM 828 C CA . LYS A 1 116 ? 12.058 -35.536 -5.926 1.00 68.06 474 LYS A CA 1
ATOM 829 C C . LYS A 1 116 ? 11.414 -34.169 -5.607 1.00 66.75 474 LYS A C 1
ATOM 830 O O . LYS A 1 116 ? 11.271 -33.338 -6.501 1.00 65.17 474 LYS A O 1
ATOM 836 N N . LYS A 1 117 ? 11.051 -33.942 -4.337 1.00 61.44 475 LYS A N 1
ATOM 837 C CA . LYS A 1 117 ? 10.422 -32.705 -3.891 1.00 59.37 475 LYS A CA 1
ATOM 838 C C . LYS A 1 117 ? 11.361 -31.503 -3.965 1.00 62.94 475 LYS A C 1
ATOM 839 O O . LYS A 1 117 ? 10.893 -30.401 -4.260 1.00 62.55 475 LYS A O 1
ATOM 845 N N . ILE A 1 118 ? 12.677 -31.708 -3.743 1.00 59.50 476 ILE A N 1
ATOM 846 C CA . ILE A 1 118 ? 13.674 -30.634 -3.835 1.00 59.37 476 ILE A CA 1
ATOM 847 C C . ILE A 1 118 ? 13.806 -30.199 -5.280 1.00 64.63 476 ILE A C 1
ATOM 848 O O . ILE A 1 118 ? 13.785 -28.998 -5.542 1.00 64.90 476 ILE A O 1
ATOM 853 N N . THR A 1 119 ? 13.888 -31.169 -6.214 1.00 61.85 477 THR A N 1
ATOM 854 C CA . THR A 1 119 ? 13.979 -30.923 -7.654 1.00 62.63 477 THR A CA 1
ATOM 855 C C . THR A 1 119 ? 12.783 -30.103 -8.125 1.00 65.75 477 THR A C 1
ATOM 856 O O . THR A 1 119 ? 12.971 -29.129 -8.864 1.00 66.64 477 THR A O 1
ATOM 860 N N . LEU A 1 120 ? 11.570 -30.462 -7.653 1.00 59.70 478 LEU A N 1
ATOM 861 C CA . LEU A 1 120 ? 10.354 -29.727 -7.973 1.00 57.38 478 LEU A CA 1
ATOM 862 C C . LEU A 1 120 ? 10.438 -28.303 -7.471 1.00 60.55 478 LEU A C 1
ATOM 863 O O . LEU A 1 120 ? 10.229 -27.389 -8.263 1.00 60.08 478 LEU A O 1
ATOM 868 N N . LEU A 1 121 ? 10.837 -28.104 -6.202 1.00 57.78 479 LEU A N 1
ATOM 869 C CA . LEU A 1 121 ? 10.970 -26.769 -5.618 1.00 58.04 479 LEU A CA 1
ATOM 870 C C . LEU A 1 121 ? 11.939 -25.895 -6.430 1.00 63.78 479 LEU A C 1
ATOM 871 O O . LEU A 1 121 ? 11.665 -24.707 -6.642 1.00 63.36 479 LEU A O 1
ATOM 876 N N . LYS A 1 122 ? 13.061 -26.481 -6.883 1.00 60.72 480 LYS A N 1
ATOM 877 C CA . LYS A 1 122 ? 14.041 -25.761 -7.676 1.00 60.71 480 LYS A CA 1
ATOM 878 C C . LYS A 1 122 ? 13.435 -25.304 -8.999 1.00 65.05 480 LYS A C 1
ATOM 879 O O . LYS A 1 122 ? 13.661 -24.156 -9.377 1.00 65.93 480 LYS A O 1
ATOM 885 N N . TYR A 1 123 ? 12.575 -26.137 -9.640 1.00 61.10 481 TYR A N 1
ATOM 886 C CA . TYR A 1 123 ? 11.874 -25.742 -10.871 1.00 61.79 481 TYR A CA 1
ATOM 887 C C . TYR A 1 123 ? 10.929 -24.561 -10.606 1.00 65.13 481 TYR A C 1
ATOM 888 O O . TYR A 1 123 ? 10.963 -23.575 -11.351 1.00 64.68 481 TYR A O 1
ATOM 897 N N . PHE A 1 124 ? 10.109 -24.652 -9.534 1.00 61.07 482 PHE A N 1
ATOM 898 C CA . PHE A 1 124 ? 9.181 -23.596 -9.113 1.00 60.02 482 PHE A CA 1
ATOM 899 C C . PHE A 1 124 ? 9.935 -22.303 -8.823 1.00 62.54 482 PHE A C 1
ATOM 900 O O . PHE A 1 124 ? 9.510 -21.247 -9.286 1.00 62.81 482 PHE A O 1
ATOM 908 N N . ARG A 1 125 ? 11.066 -22.391 -8.087 1.00 58.14 483 ARG A N 1
ATOM 909 C CA . ARG A 1 125 ? 11.923 -21.246 -7.750 1.00 57.81 483 ARG A CA 1
ATOM 910 C C . ARG A 1 125 ? 12.398 -20.546 -9.034 1.00 61.18 483 ARG A C 1
ATOM 911 O O . ARG A 1 125 ? 12.261 -19.323 -9.149 1.00 59.90 483 ARG A O 1
ATOM 919 N N . ASN A 1 126 ? 12.918 -21.341 -10.002 1.00 58.34 484 ASN A N 1
ATOM 920 C CA . ASN A 1 126 ? 13.434 -20.850 -11.275 1.00 59.36 484 ASN A CA 1
ATOM 921 C C . ASN A 1 126 ? 12.343 -20.243 -12.143 1.00 61.11 484 ASN A C 1
ATOM 922 O O . ASN A 1 126 ? 12.583 -19.209 -12.764 1.00 62.06 484 ASN A O 1
ATOM 927 N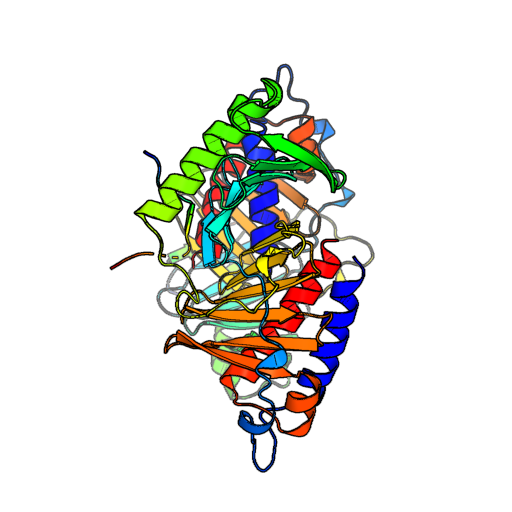 N . TYR A 1 127 ? 11.129 -20.825 -12.132 1.00 54.75 485 TYR A N 1
ATOM 928 C CA . TYR A 1 127 ? 10.002 -20.271 -12.891 1.00 53.55 485 TYR A CA 1
ATOM 929 C C . TYR A 1 127 ? 9.678 -18.860 -12.406 1.00 57.41 485 TYR A C 1
ATOM 930 O O . TYR A 1 127 ? 9.609 -17.935 -13.221 1.00 56.86 485 TYR A O 1
ATOM 939 N N . MET A 1 128 ? 9.490 -18.712 -11.078 1.00 54.00 486 MET A N 1
ATOM 940 C CA . MET A 1 128 ? 9.144 -17.455 -10.421 1.00 54.02 486 MET A CA 1
ATOM 941 C C . MET A 1 128 ? 10.172 -16.368 -10.661 1.00 61.02 486 MET A C 1
ATOM 942 O O . MET A 1 128 ? 9.802 -15.217 -10.902 1.00 60.64 486 MET A O 1
ATOM 947 N N . SER A 1 129 ? 11.460 -16.737 -10.619 1.00 59.85 487 SER A N 1
ATOM 948 C CA . SER A 1 129 ? 12.574 -15.817 -10.834 1.00 61.68 487 SER A CA 1
ATOM 949 C C . SER A 1 129 ? 12.538 -15.253 -12.249 1.00 67.15 487 SER A C 1
ATOM 950 O O . SER A 1 129 ? 12.602 -14.034 -12.429 1.00 68.17 487 SER A O 1
ATOM 953 N N . GLU A 1 130 ? 12.383 -16.141 -13.242 1.00 63.36 488 GLU A N 1
ATOM 954 C CA . GLU A 1 130 ? 12.371 -15.792 -14.655 1.00 64.74 488 GLU A CA 1
ATOM 955 C C . GLU A 1 130 ? 11.116 -15.074 -15.155 1.00 67.80 488 GLU A C 1
ATOM 956 O O . GLU A 1 130 ? 11.230 -14.231 -16.037 1.00 69.93 488 GLU A O 1
ATOM 962 N N . HIS A 1 131 ? 9.935 -15.403 -14.620 1.00 60.99 489 HIS A N 1
ATOM 963 C CA . HIS A 1 131 ? 8.674 -14.901 -15.157 1.00 60.23 489 HIS A CA 1
ATOM 964 C C . HIS A 1 131 ? 7.916 -13.847 -14.379 1.00 64.76 489 HIS A C 1
ATOM 965 O O . HIS A 1 131 ? 7.201 -13.062 -14.996 1.00 65.63 489 HIS A O 1
ATOM 972 N N . LEU A 1 132 ? 7.965 -13.876 -13.047 1.00 60.88 490 LEU A N 1
ATOM 973 C CA . LEU A 1 132 ? 7.071 -13.049 -12.241 1.00 59.66 490 LEU A CA 1
ATOM 974 C C . LEU A 1 132 ? 7.675 -11.844 -11.547 1.00 67.38 490 LEU A C 1
ATOM 975 O O . LEU A 1 132 ? 8.851 -11.833 -11.179 1.00 68.03 490 LEU A O 1
ATOM 980 N N . LEU A 1 133 ? 6.817 -10.825 -11.366 1.00 65.76 491 LEU A N 1
ATOM 981 C CA . LEU A 1 133 ? 7.098 -9.556 -10.708 1.00 66.36 491 LEU A CA 1
ATOM 982 C C . LEU A 1 133 ? 6.932 -9.714 -9.193 1.00 68.34 491 LEU A C 1
ATOM 983 O O . LEU A 1 133 ? 5.998 -10.368 -8.747 1.00 65.97 491 LEU A O 1
ATOM 988 N N . LYS A 1 134 ? 7.828 -9.102 -8.409 1.00 65.96 492 LYS A N 1
ATOM 989 C CA . LYS A 1 134 ? 7.792 -9.159 -6.948 1.00 64.71 492 LYS A CA 1
ATOM 990 C C . LYS A 1 134 ? 6.849 -8.098 -6.362 1.00 69.50 492 LYS A C 1
ATOM 991 O O . LYS A 1 134 ? 7.140 -6.907 -6.454 1.00 71.04 492 LYS A O 1
ATOM 997 N N . ALA A 1 135 ? 5.741 -8.528 -5.738 1.00 65.88 493 ALA A N 1
ATOM 998 C CA . ALA A 1 135 ? 4.790 -7.617 -5.091 1.00 66.94 493 ALA A CA 1
ATOM 999 C C . ALA A 1 135 ? 5.409 -6.971 -3.830 1.00 77.08 493 ALA A C 1
ATOM 1000 O O . ALA A 1 135 ? 5.968 -7.672 -2.985 1.00 77.52 493 ALA A O 1
ATOM 1002 N N . GLY A 1 136 ? 5.315 -5.646 -3.734 1.00 77.67 494 GLY A N 1
ATOM 1003 C CA . GLY A 1 136 ? 5.844 -4.875 -2.613 1.00 79.45 494 GLY A CA 1
ATOM 1004 C C . GLY A 1 136 ? 7.356 -4.861 -2.532 1.00 87.48 494 GLY A C 1
ATOM 1005 O O . GLY A 1 136 ? 7.924 -4.804 -1.436 1.00 87.62 494 GLY A O 1
ATOM 1006 N N . ALA A 1 137 ? 8.014 -4.900 -3.701 1.00 87.15 495 ALA A N 1
ATOM 1007 C CA . ALA A 1 137 ? 9.473 -4.918 -3.843 1.00 89.69 495 ALA A CA 1
ATOM 1008 C C . ALA A 1 137 ? 10.196 -3.704 -3.209 1.00 98.47 495 ALA A C 1
ATOM 1009 O O . ALA A 1 137 ? 11.340 -3.826 -2.763 1.00 99.43 495 ALA A O 1
ATOM 1011 N N . ASN A 1 138 ? 9.513 -2.552 -3.161 1.00 97.49 496 ASN A N 1
ATOM 1012 C CA . ASN A 1 138 ? 10.016 -1.270 -2.649 1.00 100.22 496 ASN A CA 1
ATOM 1013 C C . ASN A 1 138 ? 10.104 -1.157 -1.104 1.00 104.62 496 ASN A C 1
ATOM 1014 O O . ASN A 1 138 ? 10.776 -0.247 -0.605 1.00 106.21 496 ASN A O 1
ATOM 1019 N N . ILE A 1 139 ? 9.449 -2.072 -0.361 1.00 99.40 497 ILE A N 1
ATOM 1020 C CA . ILE A 1 139 ? 9.397 -2.040 1.107 1.00 99.26 497 ILE A CA 1
ATOM 1021 C C . ILE A 1 139 ? 10.710 -2.519 1.745 1.00 104.88 497 ILE A C 1
ATOM 1022 O O . ILE A 1 139 ? 11.242 -3.563 1.368 1.00 104.19 497 ILE A O 1
ATOM 1027 N N . THR A 1 140 ? 11.211 -1.739 2.721 1.00 103.22 498 THR A N 1
ATOM 1028 C CA . THR A 1 140 ? 12.452 -1.995 3.456 1.00 104.70 498 THR A CA 1
ATOM 1029 C C . THR A 1 140 ? 12.188 -2.758 4.775 1.00 107.15 498 THR A C 1
ATOM 1030 O O . THR A 1 140 ? 11.270 -2.389 5.517 1.00 105.87 498 THR A O 1
ATOM 1034 N N . PRO A 1 141 ? 12.990 -3.806 5.095 1.00 103.71 499 PRO A N 1
ATOM 1035 C CA . PRO A 1 141 ? 12.782 -4.527 6.365 1.00 102.94 499 PRO A CA 1
ATOM 1036 C C . PRO A 1 141 ? 13.374 -3.813 7.585 1.00 108.19 499 PRO A C 1
ATOM 1037 O O . PRO A 1 141 ? 14.379 -3.103 7.475 1.00 110.05 499 PRO A O 1
ATOM 1041 N N . ARG A 1 142 ? 12.740 -4.018 8.753 1.00 103.61 500 ARG A N 1
ATOM 1042 C CA . ARG A 1 142 ? 13.145 -3.430 10.030 1.00 105.88 500 ARG A CA 1
ATOM 1043 C C . ARG A 1 142 ? 14.357 -4.136 10.657 1.00 112.01 500 ARG A C 1
ATOM 1044 O O . ARG A 1 142 ? 14.740 -5.234 10.241 1.00 110.32 500 ARG A O 1
ATOM 1052 N N . GLU A 1 143 ? 14.939 -3.474 11.676 1.00 112.15 501 GLU A N 1
ATOM 1053 C CA . GLU A 1 143 ? 16.156 -3.794 12.423 1.00 115.13 501 GLU A CA 1
ATOM 1054 C C . GLU A 1 143 ? 16.340 -5.249 12.908 1.00 117.63 501 GLU A C 1
ATOM 1055 O O . GLU A 1 143 ? 17.487 -5.694 12.992 1.00 119.34 501 GLU A O 1
ATOM 1061 N N . GLY A 1 144 ? 15.258 -5.960 13.233 1.00 110.86 502 GLY A N 1
ATOM 1062 C CA . GLY A 1 144 ? 15.364 -7.332 13.731 1.00 109.99 502 GLY A CA 1
ATOM 1063 C C . GLY A 1 144 ? 14.479 -8.378 13.079 1.00 109.91 502 GLY A C 1
ATOM 1064 O O . GLY A 1 144 ? 14.471 -9.535 13.512 1.00 108.75 502 GLY A O 1
ATOM 1065 N N . ASP A 1 145 ? 13.737 -7.983 12.026 1.00 103.91 503 ASP A N 1
ATOM 1066 C CA . ASP A 1 145 ? 12.800 -8.821 11.269 1.00 99.97 503 ASP A CA 1
ATOM 1067 C C . ASP A 1 145 ? 13.382 -10.130 10.716 1.00 100.06 503 ASP A C 1
ATOM 1068 O O . ASP A 1 145 ? 12.635 -11.088 10.541 1.00 97.07 503 ASP A O 1
ATOM 1073 N N . GLU A 1 146 ? 14.692 -10.160 10.407 1.00 96.70 504 GLU A N 1
ATOM 1074 C CA . GLU A 1 146 ? 15.366 -11.339 9.848 1.00 95.00 504 GLU A CA 1
ATOM 1075 C C . GLU A 1 146 ? 15.451 -12.533 10.811 1.00 96.66 504 GLU A C 1
ATOM 1076 O O . GLU A 1 146 ? 15.638 -13.653 10.343 1.00 95.29 504 GLU A O 1
ATOM 1082 N N . LEU A 1 147 ? 15.296 -12.313 12.131 1.00 93.06 505 LEU A N 1
ATOM 1083 C CA . LEU A 1 147 ? 15.337 -13.399 13.123 1.00 92.99 505 LEU A CA 1
ATOM 1084 C C . LEU A 1 147 ? 13.991 -14.097 13.319 1.00 92.58 505 LEU A C 1
ATOM 1085 O O . LEU A 1 147 ? 13.959 -15.194 13.899 1.00 92.25 505 LEU A O 1
ATOM 1090 N N . ALA A 1 148 ? 12.887 -13.453 12.857 1.00 85.58 506 ALA A N 1
ATOM 1091 C CA . ALA A 1 148 ? 11.506 -13.941 12.954 1.00 82.63 506 ALA A CA 1
ATOM 1092 C C . ALA A 1 148 ? 11.300 -15.333 12.359 1.00 83.03 506 ALA A C 1
ATOM 1093 O O . ALA A 1 148 ? 12.004 -15.719 11.424 1.00 82.39 506 ALA A O 1
ATOM 1095 N N . ARG A 1 149 ? 10.352 -16.096 12.926 1.00 76.94 507 ARG A N 1
ATOM 1096 C CA . ARG A 1 149 ? 10.039 -17.441 12.459 1.00 74.45 507 ARG A CA 1
ATOM 1097 C C . ARG A 1 149 ? 9.446 -17.337 11.052 1.00 73.93 507 ARG A C 1
ATOM 1098 O O . ARG A 1 149 ? 8.504 -16.562 10.832 1.00 72.68 507 ARG A O 1
ATOM 1106 N N . LEU A 1 150 ? 10.053 -18.060 10.098 1.00 67.97 508 LEU A N 1
ATOM 1107 C CA . LEU A 1 150 ? 9.622 -18.077 8.709 1.00 65.34 508 LEU A CA 1
ATOM 1108 C C . LEU A 1 150 ? 8.307 -18.860 8.572 1.00 69.22 508 LEU A C 1
ATOM 1109 O O . LEU A 1 150 ? 8.271 -20.061 8.872 1.00 69.86 508 LEU A O 1
ATOM 1114 N N . PRO A 1 151 ? 7.201 -18.194 8.168 1.00 64.33 509 PRO A N 1
ATOM 1115 C CA . PRO A 1 151 ? 5.938 -18.919 8.046 1.00 63.32 509 PRO A CA 1
ATOM 1116 C C . PRO A 1 151 ? 5.851 -19.728 6.756 1.00 69.32 509 PRO A C 1
ATOM 1117 O O . PRO A 1 151 ? 6.591 -19.474 5.796 1.00 69.00 509 PRO A O 1
ATOM 1121 N N . TYR A 1 152 ? 4.949 -20.715 6.745 1.00 66.37 510 TYR A N 1
ATOM 1122 C CA . TYR A 1 152 ? 4.680 -21.528 5.569 1.00 65.05 510 TYR A CA 1
ATOM 1123 C C . TYR A 1 152 ? 3.214 -21.344 5.166 1.00 68.05 510 TYR A C 1
ATOM 1124 O O . TYR A 1 152 ? 2.406 -20.865 5.969 1.00 67.29 510 TYR A O 1
ATOM 1133 N N . LEU A 1 153 ? 2.870 -21.745 3.935 1.00 63.60 511 LEU A N 1
ATOM 1134 C CA . LEU A 1 153 ? 1.502 -21.638 3.463 1.00 62.47 511 LEU A CA 1
ATOM 1135 C C . LEU A 1 153 ? 0.674 -22.812 3.999 1.00 64.37 511 LEU A C 1
ATOM 1136 O O . LEU A 1 153 ? 0.911 -23.956 3.622 1.00 64.70 511 LEU A O 1
ATOM 1141 N N . ARG A 1 154 ? -0.264 -22.522 4.916 1.00 59.36 512 ARG A N 1
ATOM 1142 C CA . ARG A 1 154 ? -1.147 -23.513 5.543 1.00 59.06 512 ARG A CA 1
ATOM 1143 C C . ARG A 1 154 ? -2.131 -24.025 4.499 1.00 61.63 512 ARG A C 1
ATOM 1144 O O . ARG A 1 154 ? -2.177 -25.226 4.212 1.00 61.57 512 ARG A O 1
ATOM 1152 N N . THR A 1 155 ? -2.905 -23.099 3.915 1.00 56.31 513 THR A N 1
ATOM 1153 C CA . THR A 1 155 ? -3.912 -23.423 2.914 1.00 55.87 513 THR A CA 1
ATOM 1154 C C . THR A 1 155 ? -4.096 -22.273 1.942 1.00 56.45 513 THR A C 1
ATOM 1155 O O . THR A 1 155 ? -3.608 -21.173 2.193 1.00 54.97 513 THR A O 1
ATOM 1159 N N . TRP A 1 156 ? -4.774 -22.541 0.822 1.00 52.83 514 TRP A N 1
ATOM 1160 C CA . TRP A 1 156 ? -5.097 -21.542 -0.192 1.00 52.63 514 TRP A CA 1
ATOM 1161 C C . TRP A 1 156 ? -6.262 -21.992 -1.046 1.00 56.72 514 TRP A C 1
ATOM 1162 O O . TRP A 1 156 ? -6.512 -23.199 -1.179 1.00 57.11 514 TRP A O 1
ATOM 1173 N N . PHE A 1 157 ? -6.932 -21.025 -1.675 1.00 52.39 515 PHE A N 1
ATOM 1174 C CA . PHE A 1 157 ? -7.982 -21.302 -2.637 1.00 53.35 515 PHE A CA 1
ATOM 1175 C C . PHE A 1 157 ? -8.146 -20.142 -3.602 1.00 57.70 515 PHE A C 1
ATOM 1176 O O . PHE A 1 157 ? -7.628 -19.054 -3.367 1.00 54.64 515 PHE A O 1
ATOM 1184 N N . ARG A 1 158 ? -8.820 -20.412 -4.719 1.00 58.23 516 ARG A N 1
ATOM 1185 C CA . ARG A 1 158 ? -9.106 -19.454 -5.779 1.00 59.39 516 ARG A CA 1
ATOM 1186 C C . ARG A 1 158 ? -10.602 -19.242 -5.884 1.00 64.74 516 ARG A C 1
ATOM 1187 O O . ARG A 1 158 ? -11.385 -20.144 -5.593 1.00 65.54 516 ARG A O 1
ATOM 1195 N N . THR A 1 159 ? -10.991 -18.059 -6.332 1.00 61.78 517 THR A N 1
ATOM 1196 C CA . THR A 1 159 ? -12.372 -17.710 -6.639 1.00 63.81 517 THR A CA 1
ATOM 1197 C C . THR A 1 159 ? -12.295 -17.115 -8.047 1.00 69.04 517 THR A C 1
ATOM 1198 O O . THR A 1 159 ? -11.193 -17.036 -8.608 1.00 67.11 517 THR A O 1
ATOM 1202 N N . ARG A 1 160 ? -13.436 -16.675 -8.608 1.00 68.31 518 ARG A N 1
ATOM 1203 C CA . ARG A 1 160 ? -13.444 -16.039 -9.924 1.00 69.66 518 ARG A CA 1
ATOM 1204 C C . ARG A 1 160 ? -12.817 -14.637 -9.847 1.00 72.40 518 ARG A C 1
ATOM 1205 O O . ARG A 1 160 ? -12.429 -14.087 -10.879 1.00 74.03 518 ARG A O 1
ATOM 1213 N N . SER A 1 161 ? -12.682 -14.084 -8.627 1.00 65.41 519 SER A N 1
ATOM 1214 C CA . SER A 1 161 ? -12.171 -12.737 -8.404 1.00 63.59 519 SER A CA 1
ATOM 1215 C C . SER A 1 161 ? -10.811 -12.638 -7.711 1.00 64.41 519 SER A C 1
ATOM 1216 O O . SER A 1 161 ? -10.117 -11.635 -7.909 1.00 64.17 519 SER A O 1
ATOM 1219 N N . ALA A 1 162 ? -10.430 -13.635 -6.886 1.00 58.61 520 ALA A N 1
ATOM 1220 C CA . ALA A 1 162 ? -9.187 -13.550 -6.113 1.00 56.06 520 ALA A CA 1
ATOM 1221 C C . ALA A 1 162 ? -8.559 -14.877 -5.724 1.00 59.00 520 ALA A C 1
ATOM 1222 O O . ALA A 1 162 ? -9.187 -15.924 -5.843 1.00 59.98 520 ALA A O 1
ATOM 1224 N N . ILE A 1 163 ? -7.309 -14.819 -5.241 1.00 54.13 521 ILE A N 1
ATOM 1225 C CA . ILE A 1 163 ? -6.577 -15.946 -4.656 1.00 53.09 521 ILE A CA 1
ATOM 1226 C C . ILE A 1 163 ? -6.417 -15.629 -3.155 1.00 56.44 521 ILE A C 1
ATOM 1227 O O . ILE A 1 163 ? -6.095 -14.495 -2.788 1.00 55.96 521 ILE A O 1
ATOM 1232 N N . ILE A 1 164 ? -6.725 -16.605 -2.303 1.00 52.72 522 ILE A N 1
ATOM 1233 C CA . ILE A 1 164 ? -6.683 -16.448 -0.853 1.00 51.84 522 ILE A CA 1
ATOM 1234 C C . ILE A 1 164 ? -5.577 -17.312 -0.315 1.00 56.34 522 ILE A C 1
ATOM 1235 O O . ILE A 1 164 ? -5.580 -18.515 -0.544 1.00 56.67 522 ILE A O 1
ATOM 1240 N N . LEU A 1 165 ? -4.642 -16.703 0.408 1.00 53.09 523 LEU A N 1
ATOM 1241 C CA . LEU A 1 165 ? -3.477 -17.390 0.958 1.00 52.72 523 LEU A CA 1
ATOM 1242 C C . LEU A 1 165 ? -3.434 -17.269 2.475 1.00 57.20 523 LEU A C 1
ATOM 1243 O O . LEU A 1 165 ? -3.399 -16.161 3.013 1.00 58.53 523 LEU A O 1
ATOM 1248 N N . HIS A 1 166 ? -3.464 -18.401 3.164 1.00 52.76 524 HIS A N 1
ATOM 1249 C CA . HIS A 1 166 ? -3.448 -18.423 4.622 1.00 53.12 524 HIS A CA 1
ATOM 1250 C C . HIS A 1 166 ? -2.086 -18.900 5.153 1.00 56.06 524 HIS A C 1
ATO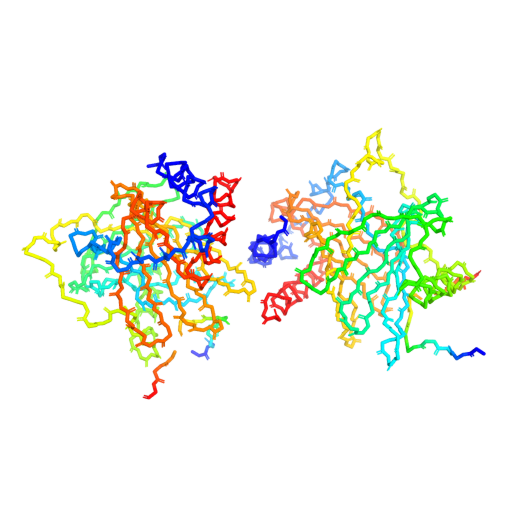M 1251 O O . HIS A 1 166 ? -1.727 -20.056 4.966 1.00 56.86 524 HIS A O 1
ATOM 1258 N N . LEU A 1 167 ? -1.315 -18.002 5.768 1.00 51.79 525 LEU A N 1
ATOM 1259 C CA . LEU A 1 167 ? 0.014 -18.324 6.299 1.00 52.05 525 LEU A CA 1
ATOM 1260 C C . LEU A 1 167 ? -0.012 -18.915 7.700 1.00 58.43 525 LEU A C 1
ATOM 1261 O O . LEU A 1 167 ? -0.935 -18.639 8.463 1.00 59.96 525 LEU A O 1
ATOM 1266 N N . SER A 1 168 ? 1.025 -19.698 8.050 1.00 55.47 526 SER A N 1
ATOM 1267 C CA . SER A 1 168 ? 1.144 -20.368 9.348 1.00 56.97 526 SER A CA 1
ATOM 1268 C C . SER A 1 168 ? 1.250 -19.418 10.546 1.00 62.50 526 SER A C 1
ATOM 1269 O O . SER A 1 168 ? 0.942 -19.832 11.656 1.00 63.92 526 SER A O 1
ATOM 1272 N N . ASN A 1 169 ? 1.641 -18.154 10.323 1.00 59.18 527 ASN A N 1
ATOM 1273 C CA . ASN A 1 169 ? 1.741 -17.148 11.382 1.00 60.77 527 ASN A CA 1
ATOM 1274 C C . ASN A 1 169 ? 0.381 -16.473 11.691 1.00 65.95 527 ASN A C 1
ATOM 1275 O O . ASN A 1 169 ? 0.302 -15.575 12.540 1.00 66.20 527 ASN A O 1
ATOM 1280 N N . GLY A 1 170 ? -0.659 -16.917 10.987 1.00 62.78 528 GLY A N 1
ATOM 1281 C CA . GLY A 1 170 ? -2.019 -16.421 11.145 1.00 63.20 528 GLY A CA 1
ATOM 1282 C C . GLY A 1 170 ? -2.455 -15.416 10.099 1.00 65.62 528 GLY A C 1
ATOM 1283 O O . GLY A 1 170 ? -3.657 -15.167 9.967 1.00 66.07 528 GLY A O 1
ATOM 1284 N N . SER A 1 171 ? -1.495 -14.821 9.354 1.00 59.11 529 SER A N 1
ATOM 1285 C CA . SER A 1 171 ? -1.824 -13.808 8.349 1.00 57.01 529 SER A CA 1
ATOM 1286 C C . SER A 1 171 ? -2.589 -14.362 7.163 1.00 55.73 529 SER A C 1
ATOM 1287 O O . SER A 1 171 ? -2.411 -15.525 6.800 1.00 55.70 529 SER A O 1
ATOM 1290 N N . VAL A 1 172 ? -3.489 -13.542 6.599 1.00 47.74 530 VAL A N 1
ATOM 1291 C CA . VAL A 1 172 ? -4.298 -13.917 5.435 1.00 44.88 530 VAL A CA 1
ATOM 1292 C C . VAL A 1 172 ? -4.077 -12.889 4.327 1.00 48.80 530 VAL A C 1
ATOM 1293 O O . VAL A 1 172 ? -4.241 -11.684 4.548 1.00 49.24 530 VAL A O 1
ATOM 1297 N N . GLN A 1 173 ? -3.672 -13.367 3.148 1.00 44.02 531 GLN A N 1
ATOM 1298 C CA . GLN A 1 173 ? -3.427 -12.512 2.003 1.00 43.53 531 GLN A CA 1
ATOM 1299 C C . GLN A 1 173 ? -4.454 -12.771 0.913 1.00 50.56 531 GLN A C 1
ATOM 1300 O O . GLN A 1 173 ? -4.728 -13.927 0.583 1.00 52.10 531 GLN A O 1
ATOM 1306 N N . ILE A 1 174 ? -5.033 -11.695 0.369 1.00 46.48 532 ILE A N 1
ATOM 1307 C CA . ILE A 1 174 ? -6.006 -11.796 -0.697 1.00 46.90 532 ILE A CA 1
ATOM 1308 C C . ILE A 1 174 ? -5.501 -10.964 -1.864 1.00 55.10 532 ILE A C 1
ATOM 1309 O O . ILE A 1 174 ? -5.319 -9.749 -1.733 1.00 55.36 532 ILE A O 1
ATOM 1314 N N . ASN A 1 175 ? -5.265 -11.626 -3.004 1.00 53.38 533 ASN A N 1
ATOM 1315 C CA . ASN A 1 175 ? -4.808 -10.970 -4.221 1.00 53.73 533 ASN A CA 1
ATOM 1316 C C . ASN A 1 175 ? -5.931 -10.956 -5.242 1.00 59.69 533 ASN A C 1
ATOM 1317 O O . ASN A 1 175 ? -6.334 -12.014 -5.731 1.00 59.13 533 ASN A O 1
ATOM 1322 N N . PHE A 1 176 ? -6.436 -9.760 -5.564 1.00 58.03 534 PHE A N 1
ATOM 1323 C CA . PHE A 1 176 ? -7.519 -9.582 -6.530 1.00 59.47 534 PHE A CA 1
ATOM 1324 C C . PHE A 1 176 ? -6.964 -9.605 -7.943 1.00 67.59 534 PHE A C 1
ATOM 1325 O O . PHE A 1 176 ? -5.965 -8.936 -8.231 1.00 67.15 534 PHE A O 1
ATOM 1333 N N . PHE A 1 177 ? -7.590 -10.416 -8.806 1.00 67.25 535 PHE A N 1
ATOM 1334 C CA . PHE A 1 177 ? -7.146 -10.643 -10.176 1.00 69.23 535 PHE A CA 1
ATOM 1335 C C . PHE A 1 177 ? -7.330 -9.468 -11.136 1.00 77.57 535 PHE A C 1
ATOM 1336 O O . PHE A 1 177 ? -6.377 -9.107 -11.841 1.00 77.62 535 PHE A O 1
ATOM 1344 N N . GLN A 1 178 ? -8.553 -8.908 -11.195 1.00 76.97 536 GLN A N 1
ATOM 1345 C CA . GLN A 1 178 ? -8.914 -7.844 -12.134 1.00 79.58 536 GLN A CA 1
ATOM 1346 C C . GLN A 1 178 ? -8.061 -6.563 -12.029 1.00 84.40 536 GLN A C 1
ATOM 1347 O O . GLN A 1 178 ? -7.546 -6.094 -13.053 1.00 85.19 536 GLN A O 1
ATOM 1353 N N . ASP A 1 179 ? -7.930 -5.997 -10.813 1.00 79.79 537 ASP A N 1
ATOM 1354 C CA . ASP A 1 179 ? -7.232 -4.726 -10.637 1.00 79.87 537 ASP A CA 1
ATOM 1355 C C . ASP A 1 179 ? -5.863 -4.811 -9.964 1.00 80.91 537 ASP A C 1
ATOM 1356 O O . ASP A 1 179 ? -5.241 -3.774 -9.730 1.00 79.97 537 ASP A O 1
ATOM 1361 N N . HIS A 1 180 ? -5.402 -6.031 -9.654 1.00 76.68 538 HIS A N 1
ATOM 1362 C CA . HIS A 1 180 ? -4.104 -6.318 -9.025 1.00 75.36 538 HIS A CA 1
ATOM 1363 C C . HIS A 1 180 ? -3.949 -5.725 -7.616 1.00 76.74 538 HIS A C 1
ATOM 1364 O O . HIS A 1 180 ? -2.824 -5.607 -7.119 1.00 76.60 538 HIS A O 1
ATOM 1371 N N . THR A 1 181 ? -5.076 -5.393 -6.954 1.00 70.52 539 THR A N 1
ATOM 1372 C CA . THR A 1 181 ? -5.047 -4.897 -5.580 1.00 67.72 539 THR A CA 1
ATOM 1373 C C . THR A 1 181 ? -4.852 -6.075 -4.639 1.00 66.41 539 THR A C 1
ATOM 1374 O O . THR A 1 181 ? -5.188 -7.209 -4.992 1.00 66.28 539 THR A O 1
ATOM 1378 N N . LYS A 1 182 ? -4.256 -5.824 -3.472 1.00 58.83 540 LYS A N 1
ATOM 1379 C CA . LYS A 1 182 ? -3.967 -6.874 -2.505 1.00 55.99 540 LYS A CA 1
ATOM 1380 C C . LYS A 1 182 ? -4.263 -6.456 -1.070 1.00 59.23 540 LYS A C 1
ATOM 1381 O O . LYS A 1 182 ? -4.034 -5.302 -0.695 1.00 58.65 540 LYS A O 1
ATOM 1387 N N . LEU A 1 183 ? -4.728 -7.411 -0.257 1.00 55.86 541 LEU A N 1
ATOM 1388 C CA . LEU A 1 183 ? -4.953 -7.217 1.173 1.00 56.08 541 LEU A CA 1
ATOM 1389 C C . LEU A 1 183 ? -4.082 -8.181 1.949 1.00 62.08 541 LEU A C 1
ATOM 1390 O O . LEU A 1 183 ? -3.961 -9.342 1.566 1.00 62.41 541 LEU A O 1
ATOM 1395 N N . ILE A 1 184 ? -3.513 -7.723 3.061 1.00 59.94 542 ILE A N 1
ATOM 1396 C CA . ILE A 1 184 ? -2.732 -8.568 3.962 1.00 59.92 542 ILE A CA 1
ATOM 1397 C C . ILE A 1 184 ? -3.298 -8.275 5.340 1.00 65.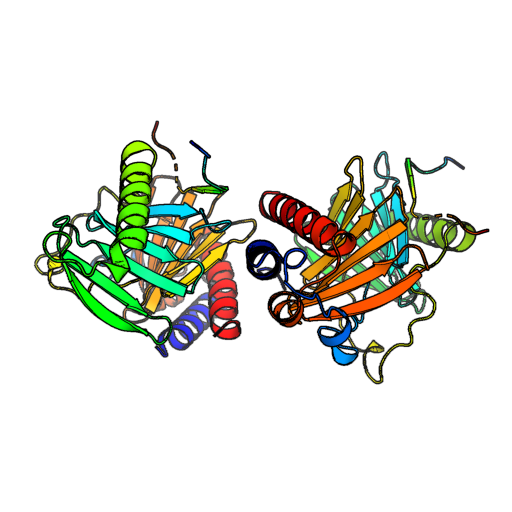86 542 ILE A C 1
ATOM 1398 O O . ILE A 1 184 ? -3.142 -7.165 5.843 1.00 66.72 542 ILE A O 1
ATOM 1403 N N . LEU A 1 185 ? -3.995 -9.248 5.923 1.00 63.76 543 LEU A N 1
ATOM 1404 C CA . LEU A 1 185 ? -4.613 -9.099 7.238 1.00 65.52 543 LEU A CA 1
ATOM 1405 C C . LEU A 1 185 ? -3.773 -9.763 8.301 1.00 74.25 543 LEU A C 1
ATOM 1406 O O . LEU A 1 185 ? -3.522 -10.967 8.194 1.00 73.98 543 LEU A O 1
ATOM 1411 N N . CYS A 1 186 ? -3.327 -9.000 9.321 0.90 74.71 544 CYS A N 1
ATOM 1412 C CA . CYS A 1 186 ? -2.603 -9.605 10.432 0.90 77.12 544 CYS A CA 1
ATOM 1413 C C . CYS A 1 186 ? -3.420 -9.500 11.697 0.90 81.70 544 CYS A C 1
ATOM 1414 O O . CYS A 1 186 ? -3.758 -8.398 12.130 0.90 82.24 544 CYS A O 1
ATOM 1417 N N . PRO A 1 187 ? -3.821 -10.662 12.244 1.00 78.70 545 PRO A N 1
ATOM 1418 C CA . PRO A 1 187 ? -4.720 -10.654 13.408 1.00 80.45 545 PRO A CA 1
ATOM 1419 C C . PRO A 1 187 ? -4.070 -10.261 14.733 1.00 86.98 545 PRO A C 1
ATOM 1420 O O . PRO A 1 187 ? -4.740 -9.680 15.594 1.00 86.45 545 PRO A O 1
ATOM 1424 N N . LEU A 1 188 ? -2.770 -10.564 14.892 1.00 86.00 546 LEU A N 1
ATOM 1425 C CA . LEU A 1 188 ? -2.015 -10.247 16.108 1.00 88.97 546 LEU A CA 1
ATOM 1426 C C . LEU A 1 188 ? -1.861 -8.742 16.293 1.00 94.53 546 LEU A C 1
ATOM 1427 O O . LEU A 1 188 ? -1.787 -8.273 17.425 1.00 96.36 546 LEU A O 1
ATOM 1432 N N . MET A 1 189 ? -1.802 -7.996 15.185 1.00 89.83 547 MET A N 1
ATOM 1433 C CA . MET A 1 189 ? -1.650 -6.547 15.209 1.00 90.56 547 MET A CA 1
ATOM 1434 C C . MET A 1 189 ? -2.971 -5.852 14.922 1.00 90.74 547 MET A C 1
ATOM 1435 O O . MET A 1 189 ? -3.036 -4.619 15.003 1.00 91.37 547 MET A O 1
ATOM 1440 N N . ALA A 1 190 ? -4.032 -6.647 14.600 1.00 83.05 548 ALA A N 1
ATOM 1441 C CA . ALA A 1 190 ? -5.378 -6.185 14.223 1.00 80.67 548 ALA A CA 1
ATOM 1442 C C . ALA A 1 190 ? -5.236 -5.069 13.192 1.00 79.76 548 ALA A C 1
ATOM 1443 O O . ALA A 1 190 ? -5.765 -3.966 13.370 1.00 80.21 548 ALA A O 1
ATOM 1445 N N . ALA A 1 191 ? -4.441 -5.351 12.148 1.00 71.97 549 ALA A N 1
ATOM 1446 C CA . ALA A 1 191 ? -4.118 -4.408 11.090 1.00 70.32 549 ALA A CA 1
ATOM 1447 C C . ALA A 1 191 ? -4.350 -4.992 9.718 1.00 70.98 549 ALA A C 1
ATOM 1448 O O . ALA A 1 191 ? -4.415 -6.210 9.566 1.00 69.94 549 ALA A O 1
ATOM 1450 N N . VAL A 1 192 ? -4.480 -4.117 8.720 1.00 66.46 550 VAL A N 1
ATOM 1451 C CA . VAL A 1 192 ? -4.674 -4.495 7.328 1.00 64.99 550 VAL A CA 1
ATOM 1452 C C . VAL A 1 192 ? -3.783 -3.657 6.417 1.00 69.90 550 VAL A C 1
ATOM 1453 O O . VAL A 1 192 ? -3.751 -2.430 6.531 1.00 70.08 550 VAL A O 1
ATOM 1457 N N . THR A 1 193 ? -3.057 -4.331 5.515 1.00 66.30 551 THR A N 1
ATOM 1458 C CA . THR A 1 193 ? -2.233 -3.664 4.520 1.00 66.09 551 THR A CA 1
ATOM 1459 C C . THR A 1 193 ? -2.944 -3.724 3.199 1.00 68.48 551 THR A C 1
ATOM 1460 O O . THR A 1 193 ? -3.358 -4.798 2.778 1.00 67.50 551 THR A O 1
ATOM 1464 N N . TYR A 1 194 ? -3.082 -2.576 2.546 1.00 65.43 552 TYR A N 1
ATOM 1465 C CA . TYR A 1 194 ? -3.708 -2.485 1.244 1.00 65.19 552 TYR A CA 1
ATOM 1466 C C . TYR A 1 194 ? -2.707 -1.991 0.193 1.00 68.80 552 TYR A C 1
ATOM 1467 O O . TYR A 1 194 ? -2.106 -0.924 0.350 1.00 68.87 552 TYR A O 1
ATOM 1476 N N . ILE A 1 195 ? -2.517 -2.787 -0.863 1.00 64.47 553 ILE A N 1
ATOM 1477 C CA . ILE A 1 195 ? -1.672 -2.431 -2.004 1.00 64.89 553 ILE A CA 1
ATOM 1478 C C . ILE A 1 195 ? -2.661 -2.082 -3.122 1.00 71.01 553 ILE A C 1
ATOM 1479 O O . ILE A 1 195 ? -3.392 -2.958 -3.581 1.00 69.07 553 ILE A O 1
ATOM 1484 N N . ASP A 1 196 ? -2.733 -0.805 -3.515 1.00 71.87 554 ASP A N 1
ATOM 1485 C CA . ASP A 1 196 ? -3.706 -0.386 -4.522 1.00 74.22 554 ASP A CA 1
ATOM 1486 C C . ASP A 1 196 ? -3.220 -0.574 -5.975 1.00 79.12 554 ASP A C 1
ATOM 1487 O O . ASP A 1 196 ? -2.152 -1.148 -6.212 1.00 78.61 554 ASP A O 1
ATOM 1492 N N . GLU A 1 197 ? -4.025 -0.087 -6.937 1.00 76.93 555 GLU A N 1
ATOM 1493 C CA . GLU A 1 197 ? -3.780 -0.144 -8.381 1.00 78.24 555 GLU A CA 1
ATOM 1494 C C . GLU A 1 197 ? -2.501 0.596 -8.781 1.00 83.49 555 GLU A C 1
ATOM 1495 O O . GLU A 1 197 ? -1.847 0.190 -9.743 1.00 83.37 555 GLU A O 1
ATOM 1501 N N . LYS A 1 198 ? -2.145 1.670 -8.044 1.00 81.16 556 LYS A N 1
ATOM 1502 C CA . LYS A 1 198 ? -0.933 2.464 -8.282 1.00 82.94 556 LYS A CA 1
ATOM 1503 C C . LYS A 1 198 ? 0.298 1.856 -7.573 1.00 86.43 556 LYS A C 1
ATOM 1504 O O . LYS A 1 198 ? 1.372 2.470 -7.564 1.00 87.21 556 LYS A O 1
ATOM 1510 N N . ARG A 1 199 ? 0.131 0.641 -6.990 1.00 81.31 557 ARG A N 1
ATOM 1511 C CA . ARG A 1 199 ? 1.141 -0.150 -6.269 1.00 80.07 557 ARG A CA 1
ATOM 1512 C C . ARG A 1 199 ? 1.597 0.516 -4.950 1.00 87.25 557 ARG A C 1
ATOM 1513 O O . ARG A 1 199 ? 2.623 0.124 -4.381 1.00 86.56 557 ARG A O 1
ATOM 1521 N N . ASP A 1 200 ? 0.795 1.486 -4.445 1.00 86.41 558 ASP A N 1
ATOM 1522 C CA . ASP A 1 200 ? 1.020 2.196 -3.182 1.00 87.14 558 ASP A CA 1
ATOM 1523 C C . ASP A 1 200 ? 0.666 1.240 -2.041 1.00 86.61 558 ASP A C 1
ATOM 1524 O O . ASP A 1 200 ? -0.389 0.609 -2.068 1.00 84.01 558 ASP A O 1
ATOM 1529 N N . PHE A 1 201 ? 1.570 1.123 -1.065 1.00 83.00 559 PHE A N 1
ATOM 1530 C CA . PHE A 1 201 ? 1.486 0.224 0.085 1.00 81.50 559 PHE A CA 1
ATOM 1531 C C . PHE A 1 201 ? 1.145 1.017 1.369 1.00 83.05 559 PHE A C 1
ATOM 1532 O O . PHE A 1 201 ? 1.952 1.826 1.831 1.00 84.13 559 PHE A O 1
ATOM 1540 N N . ARG A 1 202 ? -0.060 0.799 1.924 1.00 76.47 560 ARG A N 1
ATOM 1541 C CA . ARG A 1 202 ? -0.529 1.482 3.134 1.00 75.84 560 ARG A CA 1
ATOM 1542 C C . ARG A 1 202 ? -1.066 0.477 4.147 1.00 74.06 560 ARG A C 1
ATOM 1543 O O . ARG A 1 202 ? -1.839 -0.401 3.786 1.00 71.70 560 ARG A O 1
ATOM 1551 N N . THR A 1 203 ? -0.663 0.621 5.413 1.00 68.89 561 THR A N 1
ATOM 1552 C CA . THR A 1 203 ? -1.093 -0.240 6.509 1.00 67.10 561 THR A CA 1
ATOM 1553 C C . THR A 1 203 ? -2.001 0.554 7.451 1.00 70.19 561 THR A C 1
ATOM 1554 O O . THR A 1 203 ? -1.655 1.661 7.862 1.00 71.83 561 THR A O 1
ATOM 1558 N N . TYR A 1 204 ? -3.154 -0.021 7.798 1.00 64.55 562 TYR A N 1
ATOM 1559 C CA . TYR A 1 204 ? -4.158 0.611 8.658 1.00 64.52 562 TYR A CA 1
ATOM 1560 C C . TYR A 1 204 ? -4.471 -0.224 9.878 1.00 67.73 562 TYR A C 1
ATOM 1561 O O . TYR A 1 204 ? -4.530 -1.448 9.772 1.00 66.59 562 TYR A O 1
ATOM 1570 N N . ARG A 1 205 ? -4.748 0.425 11.019 1.00 65.15 563 ARG A N 1
ATOM 1571 C CA . ARG A 1 205 ? -5.207 -0.280 12.214 1.00 65.19 563 ARG A CA 1
ATOM 1572 C C . ARG A 1 205 ? -6.720 -0.463 12.036 1.00 68.68 563 ARG A C 1
ATOM 1573 O O . ARG A 1 205 ? -7.420 0.509 11.729 1.00 67.93 563 ARG A O 1
ATOM 1581 N N . LEU A 1 206 ? -7.218 -1.701 12.189 1.00 65.73 564 LEU A N 1
ATOM 1582 C CA . LEU A 1 206 ? -8.645 -1.998 12.025 1.00 66.04 564 LEU A CA 1
ATOM 1583 C C . LEU A 1 206 ? -9.550 -1.227 12.987 1.00 72.07 564 LEU A C 1
ATOM 1584 O O . LEU A 1 206 ? -10.625 -0.783 12.579 1.00 72.16 564 LEU A O 1
ATOM 1589 N N . SER A 1 207 ? -9.100 -1.022 14.240 1.00 69.51 565 SER A N 1
ATOM 1590 C CA . SER A 1 207 ? -9.859 -0.259 15.235 1.00 71.48 565 SER A CA 1
ATOM 1591 C C . SER A 1 207 ? -9.987 1.221 14.846 1.00 77.55 565 SER A C 1
ATOM 1592 O O . SER A 1 207 ? -10.959 1.885 15.220 1.00 78.60 565 SER A O 1
ATOM 1595 N N . LEU A 1 208 ? -9.006 1.724 14.088 1.00 74.32 566 LEU A N 1
ATOM 1596 C CA . LEU A 1 208 ? -8.996 3.099 13.615 1.00 75.11 566 LEU A CA 1
ATOM 1597 C C . LEU A 1 208 ? -9.843 3.271 12.362 1.00 77.46 566 LEU A C 1
ATOM 1598 O O . LEU A 1 208 ? -10.401 4.348 12.165 1.00 78.61 566 LEU A O 1
ATOM 1603 N N . LEU A 1 209 ? -9.979 2.212 11.537 1.00 71.13 567 LEU A N 1
ATOM 1604 C CA . LEU A 1 209 ? -10.858 2.262 10.370 1.00 70.28 567 LEU A CA 1
ATOM 1605 C C . LEU A 1 209 ? -12.306 2.309 10.853 1.00 76.41 567 LEU A C 1
ATOM 1606 O O . LEU A 1 209 ? -13.152 2.921 10.210 1.00 76.80 567 LEU A O 1
ATOM 1611 N N . GLU A 1 210 ? -12.581 1.686 12.007 1.00 74.09 568 GLU A N 1
ATOM 1612 C CA . GLU A 1 210 ? -13.883 1.724 12.662 1.00 75.31 568 GLU A CA 1
ATOM 1613 C C . GLU A 1 210 ? -14.147 3.189 13.097 1.00 79.46 568 GLU A C 1
ATOM 1614 O O . GLU A 1 210 ? -15.229 3.722 12.854 1.00 79.66 568 GLU A O 1
ATOM 1620 N N . GLU A 1 211 ? -13.118 3.841 13.678 1.00 75.92 569 GLU A N 1
ATOM 1621 C CA . GLU A 1 211 ? -13.163 5.203 14.199 1.00 77.72 569 GLU A CA 1
ATOM 1622 C C . GLU A 1 211 ? -13.281 6.302 13.130 1.00 82.91 569 GLU A C 1
ATOM 1623 O O . GLU A 1 211 ? -14.072 7.230 13.299 1.00 83.74 569 GLU A O 1
ATOM 1629 N N . TYR A 1 212 ? -12.484 6.215 12.051 1.00 79.06 570 TYR A N 1
ATOM 1630 C CA . TYR A 1 212 ? -12.408 7.247 11.012 1.00 79.17 570 TYR A CA 1
ATOM 1631 C C . TYR A 1 212 ? -13.042 6.896 9.666 1.00 81.73 570 TYR A C 1
ATOM 1632 O O . TYR A 1 212 ? -13.310 7.797 8.868 1.00 81.76 570 TYR A O 1
ATOM 1641 N N . GLY A 1 213 ? -13.270 5.611 9.425 1.00 77.42 571 GLY A N 1
ATOM 1642 C CA . GLY A 1 213 ? -13.854 5.127 8.180 1.00 76.67 571 GLY A CA 1
ATOM 1643 C C . GLY A 1 213 ? -12.838 4.929 7.076 1.00 79.69 571 GLY A C 1
ATOM 1644 O O . GLY A 1 213 ? -11.636 5.111 7.290 1.00 78.48 571 GLY A O 1
ATOM 1645 N N . CYS A 1 214 ? -13.316 4.549 5.885 1.00 77.10 572 CYS A N 1
ATOM 1646 C CA . CYS A 1 214 ? -12.470 4.369 4.707 1.00 77.13 572 CYS A CA 1
ATOM 1647 C C . CYS A 1 214 ? -13.261 4.552 3.413 1.00 82.27 572 CYS A C 1
ATOM 1648 O O . CYS A 1 214 ? -14.475 4.749 3.460 1.00 82.36 572 CYS A O 1
ATOM 1651 N N . CYS A 1 215 ? -12.566 4.523 2.262 1.00 79.89 573 CYS A N 1
ATOM 1652 C CA . CYS A 1 215 ? -13.172 4.663 0.935 1.00 81.39 573 CYS A CA 1
ATOM 1653 C C . CYS A 1 215 ? -14.005 3.426 0.610 1.00 82.45 573 CYS A C 1
ATOM 1654 O O . CYS A 1 215 ? -13.792 2.376 1.219 1.00 80.53 573 CYS A O 1
ATOM 1657 N N . LYS A 1 216 ? -14.944 3.542 -0.349 1.00 79.15 574 LYS A N 1
ATOM 1658 C CA . LYS A 1 216 ? -15.809 2.431 -0.776 1.00 78.42 574 LYS A CA 1
ATOM 1659 C C . LYS A 1 216 ? -14.998 1.241 -1.282 1.00 78.20 574 LYS A C 1
ATOM 1660 O O . LYS A 1 216 ? -15.385 0.093 -1.052 1.00 76.60 574 LYS A O 1
ATOM 1666 N N . GLU A 1 217 ? -13.870 1.534 -1.953 1.00 73.00 575 GLU A N 1
ATOM 1667 C CA . GLU A 1 217 ? -12.928 0.573 -2.509 1.00 71.33 575 GLU A CA 1
ATOM 1668 C C . GLU A 1 217 ? -12.456 -0.403 -1.415 1.00 71.54 575 GLU A C 1
ATOM 1669 O O . GLU A 1 217 ? -12.749 -1.597 -1.495 1.00 70.24 575 GLU A O 1
ATOM 1675 N N . LEU A 1 218 ? -11.777 0.121 -0.375 1.00 65.20 576 LEU A N 1
ATOM 1676 C CA . LEU A 1 218 ? -11.265 -0.672 0.733 1.00 61.84 576 LEU A CA 1
ATOM 1677 C C . LEU A 1 218 ? -12.385 -1.336 1.526 1.00 66.39 576 LEU A C 1
ATOM 1678 O O . LEU A 1 218 ? -12.243 -2.502 1.889 1.00 66.08 576 LEU A O 1
ATOM 1683 N N . ALA A 1 219 ? -13.501 -0.616 1.778 1.00 63.30 577 ALA A N 1
ATOM 1684 C CA . ALA A 1 219 ? -14.653 -1.152 2.511 1.00 62.89 577 ALA A CA 1
ATOM 1685 C C . ALA A 1 219 ? -15.215 -2.406 1.816 1.00 66.18 577 ALA A C 1
ATOM 1686 O O . ALA A 1 219 ? -15.526 -3.385 2.495 1.00 64.60 577 ALA A O 1
ATOM 1688 N N . SER A 1 220 ? -15.287 -2.386 0.461 1.00 63.46 578 SER A N 1
ATOM 1689 C CA . SER A 1 220 ? -15.749 -3.504 -0.363 1.00 63.28 578 SER A CA 1
ATOM 1690 C C . SER A 1 220 ? -14.827 -4.720 -0.221 1.00 65.19 578 SER A C 1
ATOM 1691 O O . SER A 1 220 ? -15.318 -5.840 -0.082 1.00 64.51 578 SER A O 1
ATOM 1694 N N . ARG A 1 221 ? -13.494 -4.494 -0.252 1.00 60.70 579 ARG A N 1
ATOM 1695 C CA . ARG A 1 221 ? -12.476 -5.546 -0.116 1.00 58.46 579 ARG A CA 1
ATOM 1696 C C . ARG A 1 221 ? -12.561 -6.177 1.256 1.00 59.68 579 ARG A C 1
ATOM 1697 O O . ARG A 1 221 ? -12.380 -7.380 1.367 1.00 58.83 579 ARG A O 1
ATOM 1705 N N . LEU A 1 222 ? -12.844 -5.372 2.298 1.00 55.43 580 LEU A N 1
ATOM 1706 C CA . LEU A 1 222 ? -12.977 -5.859 3.672 1.00 54.40 580 LEU A CA 1
ATOM 1707 C C . LEU A 1 222 ? -14.220 -6.735 3.882 1.00 57.88 580 LEU A C 1
ATOM 1708 O O . LEU A 1 222 ? -14.156 -7.689 4.655 1.00 57.04 580 LEU A O 1
ATOM 1713 N N . ARG A 1 223 ? -15.328 -6.440 3.166 1.00 54.92 581 ARG A N 1
ATOM 1714 C CA . ARG A 1 223 ? -16.552 -7.245 3.209 1.00 55.67 581 ARG A CA 1
ATOM 1715 C C . ARG A 1 223 ? -16.252 -8.587 2.543 1.00 61.32 581 ARG A C 1
ATOM 1716 O O . ARG A 1 223 ? -16.676 -9.632 3.044 1.00 62.10 581 ARG A O 1
ATOM 1724 N N . TYR A 1 224 ? -15.498 -8.550 1.423 1.00 57.56 582 TYR A N 1
ATOM 1725 C CA . TYR A 1 224 ? -15.074 -9.736 0.691 1.00 56.97 582 TYR A CA 1
ATOM 1726 C C . TYR A 1 224 ? -14.157 -10.580 1.578 1.00 58.71 582 TYR A C 1
ATOM 1727 O O . TYR A 1 224 ? -14.332 -11.796 1.653 1.00 57.80 582 TYR A O 1
ATOM 1736 N N . ALA A 1 225 ? -13.198 -9.919 2.273 1.00 54.41 583 ALA A N 1
ATOM 1737 C CA . ALA A 1 225 ? -12.253 -10.566 3.175 1.00 52.85 583 ALA A CA 1
ATOM 1738 C C . ALA A 1 225 ? -12.977 -11.338 4.262 1.00 58.60 583 ALA A C 1
ATOM 1739 O O . ALA A 1 225 ? -12.593 -12.473 4.524 1.00 58.81 583 ALA A O 1
ATOM 1741 N N . ARG A 1 226 ? -14.058 -10.764 4.843 1.00 56.42 584 ARG A N 1
ATOM 1742 C CA . ARG A 1 226 ? -14.863 -11.424 5.874 1.00 57.68 584 ARG A CA 1
ATOM 1743 C C . ARG A 1 226 ? -15.450 -12.740 5.344 1.00 62.70 584 ARG A C 1
ATOM 1744 O O . ARG A 1 226 ? -15.380 -13.759 6.035 1.00 63.06 584 ARG A O 1
ATOM 1752 N N . THR A 1 227 ? -15.963 -12.731 4.099 1.00 59.93 585 THR A N 1
ATOM 1753 C CA . THR A 1 227 ? -16.511 -13.922 3.434 1.00 60.83 585 THR A CA 1
ATOM 1754 C C . THR A 1 227 ? -15.412 -14.981 3.238 1.00 65.45 585 THR A C 1
ATOM 1755 O O . THR A 1 227 ? -15.659 -16.173 3.417 1.00 65.93 585 THR A O 1
ATOM 1759 N N . MET A 1 228 ? -14.202 -14.537 2.900 1.00 62.09 586 MET A N 1
ATOM 1760 C CA . MET A 1 228 ? -13.068 -15.425 2.687 1.00 62.28 586 MET A CA 1
ATOM 1761 C C . MET A 1 228 ? -12.584 -16.098 3.971 1.00 66.16 586 MET A C 1
ATOM 1762 O O . MET A 1 228 ? -12.283 -17.293 3.956 1.00 65.27 586 MET A O 1
ATOM 1767 N N . VAL A 1 229 ? -12.531 -15.340 5.081 1.00 62.87 587 VAL A N 1
ATOM 1768 C CA . VAL A 1 229 ? -12.103 -15.840 6.389 1.00 62.62 587 VAL A CA 1
ATOM 1769 C C . VAL A 1 229 ? -13.111 -16.869 6.900 1.00 68.45 587 VAL A C 1
ATOM 1770 O O . VAL A 1 229 ? -12.710 -17.893 7.459 1.00 69.14 587 VAL A O 1
ATOM 1774 N N . ASP A 1 230 ? -14.409 -16.615 6.656 1.00 65.33 588 ASP A N 1
ATOM 1775 C CA . ASP A 1 230 ? -15.497 -17.526 6.992 1.00 66.91 588 ASP A CA 1
ATOM 1776 C C . ASP A 1 230 ? -15.297 -18.870 6.272 1.00 67.87 588 ASP A C 1
ATOM 1777 O O . ASP A 1 230 ? -15.408 -19.917 6.903 1.00 68.83 588 ASP A O 1
ATOM 1782 N N . LYS A 1 231 ? -14.934 -18.830 4.973 1.00 61.24 589 LYS A N 1
ATOM 1783 C CA . LYS A 1 231 ? -14.652 -20.009 4.165 1.00 60.27 589 LYS A CA 1
ATOM 1784 C C . LYS A 1 231 ? -13.459 -20.795 4.740 1.00 62.11 589 LYS A C 1
ATOM 1785 O O . LYS A 1 231 ? -13.547 -22.016 4.851 1.00 62.98 589 LYS A O 1
ATOM 1791 N N . LEU A 1 232 ? -12.383 -20.103 5.158 1.00 56.31 590 LEU A N 1
ATOM 1792 C CA . LEU A 1 232 ? -11.206 -20.738 5.766 1.00 55.07 590 LEU A CA 1
ATOM 1793 C C . LEU A 1 232 ? -11.563 -21.486 7.055 1.00 60.87 590 LEU A C 1
ATOM 1794 O O . LEU A 1 232 ? -11.130 -22.628 7.234 1.00 61.40 590 LEU A O 1
ATOM 1799 N N . LEU A 1 233 ? -12.374 -20.851 7.929 1.00 57.88 591 LEU A N 1
ATOM 1800 C CA . LEU A 1 233 ? -12.845 -21.422 9.191 1.00 59.32 591 LEU A CA 1
ATOM 1801 C C . LEU A 1 233 ? -13.754 -22.637 8.976 1.00 68.83 591 LEU A C 1
ATOM 1802 O O . LEU A 1 233 ? -13.649 -23.608 9.728 1.00 70.24 591 LEU A O 1
ATOM 1807 N N . SER A 1 234 ? -14.634 -22.593 7.959 1.00 68.52 592 SER A N 1
ATOM 1808 C CA . SER A 1 234 ? -15.548 -23.696 7.658 1.00 72.24 592 SER A CA 1
ATOM 1809 C C . SER A 1 234 ? -14.841 -24.921 7.043 1.00 78.66 592 SER A C 1
ATOM 1810 O O . SER A 1 234 ? -15.313 -26.051 7.224 1.00 80.62 592 SER A O 1
ATOM 1813 N N . SER A 1 235 ? -13.700 -24.695 6.344 1.00 74.41 593 SER A N 1
ATOM 1814 C CA . SER A 1 235 ? -12.877 -25.743 5.715 1.00 110.59 593 SER A CA 1
ATOM 1815 C C . SER A 1 235 ? -12.144 -26.588 6.771 1.00 133.96 593 SER A C 1
ATOM 1816 O O . SER A 1 235 ? -11.668 -26.090 7.795 1.00 88.12 593 SER A O 1
ATOM 1819 N N . ASP B 1 13 ? -12.087 -15.410 38.877 1.00 124.50 371 ASP B N 1
ATOM 1820 C CA . ASP B 1 13 ? -11.269 -14.654 37.932 1.00 124.24 371 ASP B CA 1
ATOM 1821 C C . ASP B 1 13 ? -10.008 -15.464 37.548 1.00 126.80 371 ASP B C 1
ATOM 1822 O O . ASP B 1 13 ? -9.915 -15.979 36.427 1.00 124.49 371 ASP B O 1
ATOM 1827 N N . CYS B 1 14 ? -9.065 -15.603 38.515 1.00 124.42 372 CYS B N 1
ATOM 1828 C CA . CYS B 1 14 ? -7.756 -16.270 38.404 1.00 124.33 372 CYS B CA 1
ATOM 1829 C C . CYS B 1 14 ? -7.844 -17.784 38.156 1.00 122.80 372 CYS B C 1
ATOM 1830 O O . CYS B 1 14 ? -6.819 -18.468 38.214 1.00 122.81 372 CYS B O 1
ATOM 1833 N N . HIS B 1 15 ? -9.054 -18.292 37.853 1.00 114.35 373 HIS B N 1
ATOM 1834 C CA . HIS B 1 15 ? -9.351 -19.702 37.640 1.00 111.01 373 HIS B CA 1
ATOM 1835 C C . HIS B 1 15 ? -8.720 -20.304 36.393 1.00 109.11 373 HIS B C 1
ATOM 1836 O O . HIS B 1 15 ? -8.372 -21.486 36.424 1.00 108.45 373 HIS B O 1
ATOM 1843 N N . LEU B 1 16 ? -8.539 -19.510 35.319 1.00 101.87 374 LEU B N 1
ATOM 1844 C CA . LEU B 1 16 ? -7.910 -19.994 34.087 1.00 99.24 374 LEU B CA 1
ATOM 1845 C C . LEU B 1 16 ? -6.476 -20.475 34.301 1.00 102.14 374 LEU B C 1
ATOM 1846 O O . LEU B 1 16 ? -6.098 -21.500 33.735 1.00 101.52 374 LEU B O 1
ATOM 1851 N N . SER B 1 17 ? -5.688 -19.754 35.123 1.00 98.73 375 SER B N 1
ATOM 1852 C CA . SER B 1 17 ? -4.300 -20.118 35.413 1.00 99.43 375 SER B CA 1
ATOM 1853 C C . SER B 1 17 ? -4.211 -21.423 36.190 1.00 100.74 375 SER B C 1
ATOM 1854 O O . SER B 1 17 ? -3.286 -22.204 35.959 1.00 100.65 375 SER B O 1
ATOM 1857 N N . ASP B 1 18 ? -5.188 -21.671 37.086 1.00 95.27 376 ASP B N 1
ATOM 1858 C CA . ASP B 1 18 ? -5.285 -22.901 37.881 1.00 94.44 376 ASP B CA 1
ATOM 1859 C C . ASP B 1 18 ? -5.547 -24.074 36.950 1.00 93.26 376 ASP B C 1
ATOM 1860 O O . ASP B 1 18 ? -4.875 -25.099 37.053 1.00 92.17 376 ASP B O 1
ATOM 1865 N N . MET B 1 19 ? -6.501 -23.892 36.013 1.00 87.01 377 MET B N 1
ATOM 1866 C CA . MET B 1 19 ? -6.889 -24.869 35.002 1.00 84.91 377 MET B CA 1
ATOM 1867 C C . MET B 1 19 ? -5.709 -25.208 34.115 1.00 86.64 377 MET B C 1
ATOM 1868 O O . MET B 1 19 ? -5.502 -26.382 33.808 1.00 85.14 377 MET B O 1
ATOM 1873 N N . LEU B 1 20 ? -4.939 -24.182 33.709 1.00 83.40 378 LEU B N 1
ATOM 1874 C CA . LEU B 1 20 ? -3.754 -24.352 32.883 1.00 83.84 378 LEU B CA 1
ATOM 1875 C C . LEU B 1 20 ? -2.686 -25.182 33.605 1.00 88.34 378 LEU B C 1
ATOM 1876 O O . LEU B 1 20 ? -2.075 -26.046 32.976 1.00 87.45 378 LEU B O 1
ATOM 1881 N N . GLN B 1 21 ? -2.493 -24.951 34.923 1.00 86.14 379 GLN B N 1
ATOM 1882 C CA . GLN B 1 21 ? -1.541 -25.705 35.744 1.00 87.46 379 GLN B CA 1
ATOM 1883 C C . GLN B 1 21 ? -1.986 -27.163 35.865 1.00 88.78 379 GLN B C 1
ATOM 1884 O O . GLN B 1 21 ? -1.160 -28.062 35.710 1.00 89.24 379 GLN B O 1
ATOM 1890 N N . GLN B 1 22 ? -3.292 -27.386 36.121 1.00 82.98 380 GLN B N 1
ATOM 1891 C CA . GLN B 1 22 ? -3.904 -28.715 36.231 1.00 81.58 380 GLN B CA 1
ATOM 1892 C C . GLN B 1 22 ? -3.727 -29.494 34.917 1.00 83.75 380 GLN B C 1
ATOM 1893 O O . GLN B 1 22 ? -3.355 -30.665 34.956 1.00 83.80 380 GLN B O 1
ATOM 1899 N N . LEU B 1 23 ? -3.949 -28.830 33.767 1.00 79.10 381 LEU B N 1
ATOM 1900 C CA . LEU B 1 23 ? -3.778 -29.436 32.448 1.00 78.77 381 LEU B CA 1
ATOM 1901 C C . LEU B 1 23 ? -2.322 -29.736 32.156 1.00 85.28 381 LEU B C 1
ATOM 1902 O O . LEU B 1 23 ? -2.035 -30.801 31.619 1.00 84.42 381 LEU B O 1
ATOM 1907 N N . HIS B 1 24 ? -1.398 -28.817 32.528 1.00 85.47 382 HIS B N 1
ATOM 1908 C CA . HIS B 1 24 ? 0.045 -29.013 32.356 1.00 88.49 382 HIS B CA 1
ATOM 1909 C C . HIS B 1 24 ? 0.471 -30.284 33.084 1.00 92.25 382 HIS B C 1
ATOM 1910 O O . HIS B 1 24 ? 1.145 -31.127 32.495 1.00 92.89 382 HIS B O 1
ATOM 1917 N N . SER B 1 25 ? 0.024 -30.438 34.345 1.00 87.30 383 SER B N 1
ATOM 1918 C CA . SER B 1 25 ? 0.312 -31.578 35.209 1.00 86.98 383 SER B CA 1
ATOM 1919 C C . SER B 1 25 ? -0.119 -32.914 34.594 1.00 87.06 383 SER B C 1
ATOM 1920 O O . SER B 1 25 ? 0.695 -33.841 34.529 1.00 88.04 383 SER B O 1
ATOM 1923 N N . VAL B 1 26 ? -1.379 -33.000 34.112 1.00 79.38 384 VAL B N 1
ATOM 1924 C CA . VAL B 1 26 ? -1.925 -34.219 33.504 1.00 77.14 384 VAL B CA 1
ATOM 1925 C C . VAL B 1 26 ? -1.226 -34.527 32.161 1.00 79.11 384 VAL B C 1
ATOM 1926 O O . VAL B 1 26 ? -0.820 -35.668 31.951 1.00 79.09 384 VAL B O 1
ATOM 1930 N N . ASN B 1 27 ? -1.035 -33.514 31.296 1.00 74.33 385 ASN B N 1
ATOM 1931 C CA . ASN B 1 27 ? -0.412 -33.711 29.988 1.00 74.51 385 ASN B CA 1
ATOM 1932 C C . ASN B 1 27 ? 1.059 -34.097 30.077 1.00 81.23 385 ASN B C 1
ATOM 1933 O O . ASN B 1 27 ? 1.522 -34.923 29.281 1.00 81.48 385 ASN B O 1
ATOM 1938 N N . ALA B 1 28 ? 1.775 -33.549 31.078 1.00 79.47 386 ALA B N 1
ATOM 1939 C CA . ALA B 1 28 ? 3.186 -33.857 31.327 1.00 81.82 386 ALA B CA 1
ATOM 1940 C C . ALA B 1 28 ? 3.372 -35.301 31.782 1.00 85.66 386 ALA B C 1
ATOM 1941 O O . ALA B 1 28 ? 4.405 -35.903 31.487 1.00 87.57 386 ALA B O 1
ATOM 1943 N N . SER B 1 29 ? 2.367 -35.862 32.466 1.00 80.35 387 SER B N 1
ATOM 1944 C CA . SER B 1 29 ? 2.417 -37.237 32.940 1.00 81.22 387 SER B CA 1
ATOM 1945 C C . SER B 1 29 ? 2.258 -38.287 31.813 1.00 88.23 387 SER B C 1
ATOM 1946 O O . SER B 1 29 ? 2.445 -39.476 32.085 1.00 88.93 387 SER B O 1
ATOM 1949 N N . LYS B 1 30 ? 1.948 -37.846 30.553 1.00 85.60 388 LYS B N 1
ATOM 1950 C CA . LYS B 1 30 ? 1.728 -38.690 29.356 1.00 85.66 388 LYS B CA 1
ATOM 1951 C C . LYS B 1 30 ? 0.744 -39.820 29.726 1.00 89.19 388 LYS B C 1
ATOM 1952 O O . LYS B 1 30 ? 1.161 -40.973 29.887 1.00 90.56 388 LYS B O 1
ATOM 1958 N N . PRO B 1 31 ? -0.543 -39.469 29.983 1.00 83.36 389 PRO B N 1
ATOM 1959 C CA . PRO B 1 31 ? -1.501 -40.458 30.505 1.00 82.39 389 PRO B CA 1
ATOM 1960 C C . PRO B 1 31 ? -1.861 -41.635 29.606 1.00 85.81 389 PRO B C 1
ATOM 1961 O O . PRO B 1 31 ? -2.263 -42.669 30.132 1.00 86.02 389 PRO B O 1
ATOM 1965 N N . SER B 1 32 ? -1.737 -41.503 28.286 1.00 81.80 390 SER B N 1
ATOM 1966 C CA . SER B 1 32 ? -2.056 -42.629 27.412 1.00 82.15 390 SER B CA 1
ATOM 1967 C C . SER B 1 32 ? -0.858 -43.568 27.195 1.00 87.62 390 SER B C 1
ATOM 1968 O O . SER B 1 32 ? -0.999 -44.605 26.546 1.00 87.93 390 SER B O 1
ATOM 1971 N N . GLU B 1 33 ? 0.299 -43.235 27.791 1.00 85.16 391 GLU B N 1
ATOM 1972 C CA . GLU B 1 33 ? 1.537 -44.003 27.641 1.00 87.32 391 GLU B CA 1
ATOM 1973 C C . GLU B 1 33 ? 1.886 -44.918 28.838 1.00 90.39 391 GLU B C 1
ATOM 1974 O O . GLU B 1 33 ? 3.029 -45.376 28.933 1.00 92.10 391 GLU B O 1
ATOM 1980 N N . ARG B 1 34 ? 0.905 -45.226 29.714 1.00 84.64 392 ARG B N 1
ATOM 1981 C CA . ARG B 1 34 ? 1.115 -46.101 30.881 1.00 85.25 392 ARG B CA 1
ATOM 1982 C C . ARG B 1 34 ? 1.223 -47.570 30.476 1.00 88.72 392 ARG B C 1
ATOM 1983 O O . ARG B 1 34 ? 0.732 -47.946 29.408 1.00 88.20 392 ARG B O 1
ATOM 1991 N N . GLY B 1 35 ? 1.808 -48.384 31.369 1.00 85.23 393 GLY B N 1
ATOM 1992 C CA . GLY B 1 35 ? 1.932 -49.831 31.211 1.00 85.94 393 GLY B CA 1
ATOM 1993 C C . GLY B 1 35 ? 0.567 -50.468 31.038 1.00 85.90 393 GLY B C 1
ATOM 1994 O O . GLY B 1 35 ? 0.364 -51.288 30.134 1.00 86.11 393 GLY B O 1
ATOM 1995 N N . LEU B 1 36 ? -0.388 -50.037 31.884 1.00 78.62 394 LEU B N 1
ATOM 1996 C CA . LEU B 1 36 ? -1.794 -50.411 31.836 1.00 76.38 394 LEU B CA 1
ATOM 1997 C C . LEU B 1 36 ? -2.625 -49.220 32.278 1.00 78.10 394 LEU B C 1
ATOM 1998 O O . LEU B 1 36 ? -2.570 -48.844 33.450 1.00 77.00 394 LEU B O 1
ATOM 2003 N N . VAL B 1 37 ? -3.365 -48.603 31.340 1.00 74.14 395 VAL B N 1
ATOM 2004 C CA . VAL B 1 37 ? -4.197 -47.456 31.693 1.00 72.52 395 VAL B CA 1
ATOM 2005 C C . VAL B 1 37 ? -5.519 -47.961 32.269 1.00 77.65 395 VAL B C 1
ATOM 2006 O O . VAL B 1 37 ? -6.178 -48.822 31.675 1.00 77.88 395 VAL B O 1
ATOM 2010 N N . ARG B 1 38 ? -5.846 -47.480 33.473 1.00 74.36 396 ARG B N 1
ATOM 2011 C CA . ARG B 1 38 ? -7.057 -47.860 34.189 1.00 74.36 396 ARG B CA 1
ATOM 2012 C C . ARG B 1 38 ? -7.887 -46.613 34.467 1.00 77.57 396 ARG B C 1
ATOM 2013 O O . ARG B 1 38 ? -8.075 -46.196 35.611 1.00 77.39 396 ARG B O 1
ATOM 2021 N N . GLN B 1 39 ? -8.376 -46.020 33.367 1.00 73.69 397 GLN B N 1
ATOM 2022 C CA . GLN B 1 39 ? -9.176 -44.797 33.294 1.00 71.82 397 GLN B CA 1
ATOM 2023 C C . GLN B 1 39 ? -10.415 -44.823 34.192 1.00 77.57 397 GLN B C 1
ATOM 2024 O O . GLN B 1 39 ? -10.731 -43.812 34.806 1.00 76.50 397 GLN B O 1
ATOM 2030 N N . GLU B 1 40 ? -11.101 -45.973 34.276 1.00 76.72 398 GLU B N 1
ATOM 2031 C CA . GLU B 1 40 ? -12.295 -46.173 35.101 1.00 77.79 398 GLU B CA 1
ATOM 2032 C C . GLU B 1 40 ? -12.044 -45.841 36.570 1.00 82.55 398 GLU B C 1
ATOM 2033 O O . GLU B 1 40 ? -12.958 -45.367 37.238 1.00 82.82 398 GLU B O 1
ATOM 2039 N N . GLU B 1 41 ? -10.813 -46.075 37.070 1.00 79.70 399 GLU B N 1
ATOM 2040 C CA . GLU B 1 41 ? -10.432 -45.779 38.455 1.00 80.58 399 GLU B CA 1
ATOM 2041 C C . GLU B 1 41 ? -10.277 -44.275 38.731 1.00 85.41 399 GLU B C 1
ATOM 2042 O O . GLU B 1 41 ? -10.219 -43.869 39.896 1.00 85.63 399 GLU B O 1
ATOM 2048 N N . ALA B 1 42 ? -10.232 -43.454 37.660 1.00 81.87 400 ALA B N 1
ATOM 2049 C CA . ALA B 1 42 ? -10.116 -42.005 37.743 1.00 81.33 400 ALA B CA 1
ATOM 2050 C C . ALA B 1 42 ? -11.492 -41.311 37.749 1.00 87.84 400 ALA B C 1
ATOM 2051 O O . ALA B 1 42 ? -11.554 -40.092 37.942 1.00 86.91 400 ALA B O 1
ATOM 2053 N N . GLU B 1 43 ? -12.590 -42.080 37.562 1.00 86.90 401 GLU B N 1
ATOM 2054 C CA . GLU B 1 43 ? -13.955 -41.541 37.548 1.00 87.31 401 GLU B CA 1
ATOM 2055 C C . GLU B 1 43 ? -14.397 -41.057 38.923 1.00 95.25 401 GLU B C 1
ATOM 2056 O O . GLU B 1 43 ? -14.058 -41.677 39.931 1.00 96.71 401 GLU B O 1
ATOM 2062 N N . ASP B 1 44 ? -15.165 -39.955 38.961 1.00 93.41 402 ASP B N 1
ATOM 2063 C CA . ASP B 1 44 ? -15.719 -39.402 40.197 1.00 95.54 402 ASP B CA 1
ATOM 2064 C C . ASP B 1 44 ? -17.123 -38.800 39.976 1.00 99.74 402 ASP B C 1
ATOM 2065 O O . ASP B 1 44 ? -17.241 -37.680 39.465 1.00 97.97 402 ASP B O 1
ATOM 2070 N N . PRO B 1 45 ? -18.189 -39.536 40.388 1.00 98.24 403 PRO B N 1
ATOM 2071 C CA . PRO B 1 45 ? -19.568 -39.026 40.216 1.00 97.94 403 PRO B CA 1
ATOM 2072 C C . PRO B 1 45 ? -19.891 -37.780 41.029 1.00 101.58 403 PRO B C 1
ATOM 2073 O O . PRO B 1 45 ? -20.795 -37.038 40.662 1.00 100.15 403 PRO B O 1
ATOM 2077 N N . ALA B 1 46 ? -19.166 -37.561 42.138 1.00 99.49 404 ALA B N 1
ATOM 2078 C CA . ALA B 1 46 ? -19.334 -36.399 43.014 1.00 99.82 404 ALA B CA 1
ATOM 2079 C C . ALA B 1 46 ? -18.844 -35.092 42.358 1.00 101.18 404 ALA B C 1
ATOM 2080 O O . ALA B 1 46 ? -19.195 -34.004 42.823 1.00 101.14 404 ALA B O 1
ATOM 2082 N N . CYS B 1 47 ? -18.043 -35.202 41.284 1.00 95.10 405 CYS B N 1
ATOM 2083 C CA . CYS B 1 47 ? -17.470 -34.064 40.573 1.00 92.68 405 CYS B CA 1
ATOM 2084 C C . CYS B 1 47 ? -18.307 -33.588 39.377 1.00 92.27 405 CYS B C 1
ATOM 2085 O O . CYS B 1 47 ? -17.870 -32.672 38.668 1.00 90.38 405 CYS B O 1
ATOM 2088 N N . ILE B 1 48 ? -19.492 -34.203 39.142 1.00 86.43 406 ILE B N 1
ATOM 2089 C CA . ILE B 1 48 ? -20.371 -33.829 38.028 1.00 83.42 406 ILE B CA 1
ATOM 2090 C C . ILE B 1 48 ? -20.717 -32.334 38.092 1.00 83.69 406 ILE B C 1
ATOM 2091 O O . ILE B 1 48 ? -21.135 -31.866 39.154 1.00 84.75 406 ILE B O 1
ATOM 2096 N N . PRO B 1 49 ? -20.483 -31.569 36.994 1.00 75.74 407 PRO B N 1
ATOM 2097 C CA . PRO B 1 49 ? -20.803 -30.134 37.014 1.00 74.31 407 PRO B CA 1
ATOM 2098 C C . PRO B 1 49 ? -22.301 -29.849 37.119 1.00 77.02 407 PRO B C 1
ATOM 2099 O O . PRO B 1 49 ? -23.128 -30.651 36.675 1.00 77.21 407 PRO B O 1
ATOM 2103 N N . ILE B 1 50 ? -22.642 -28.710 37.720 1.00 72.22 408 ILE B N 1
ATOM 2104 C CA . ILE B 1 50 ? -24.032 -28.282 37.872 1.00 72.34 408 ILE B CA 1
ATOM 2105 C C . ILE B 1 50 ? -24.490 -27.617 36.559 1.00 73.89 408 ILE B C 1
ATOM 2106 O O . ILE B 1 50 ? -25.632 -27.827 36.133 1.00 73.69 408 ILE B O 1
ATOM 2111 N N . PHE B 1 51 ? -23.584 -26.828 35.921 1.00 67.04 409 PHE B N 1
ATOM 2112 C CA . PHE B 1 51 ? -23.878 -26.082 34.706 1.00 64.14 409 PHE B CA 1
ATOM 2113 C C . PHE B 1 51 ? -22.972 -26.391 33.541 1.00 64.75 409 PHE B C 1
ATOM 2114 O O . PHE B 1 51 ? -21.765 -26.559 33.718 1.00 64.90 409 PHE B O 1
ATOM 2122 N N . TRP B 1 52 ? -23.558 -26.386 32.334 1.00 58.18 410 TRP B N 1
ATOM 2123 C CA . TRP B 1 52 ? -22.896 -26.509 31.039 1.00 55.70 410 TRP B CA 1
ATOM 2124 C C . TRP B 1 52 ? -23.828 -25.998 29.942 1.00 57.50 410 TRP B C 1
ATOM 2125 O O . TRP B 1 52 ? -25.034 -25.889 30.157 1.00 57.61 410 TRP B O 1
ATOM 2136 N N . VAL B 1 53 ? -23.265 -25.705 28.767 1.00 51.75 411 VAL B N 1
ATOM 2137 C CA . VAL B 1 53 ? -23.988 -25.225 27.594 1.00 50.13 411 VAL B CA 1
ATOM 2138 C C . VAL B 1 53 ? -24.592 -26.429 26.855 1.00 54.35 411 VAL B C 1
ATOM 2139 O O . VAL B 1 53 ? -23.852 -27.236 26.280 1.00 54.84 411 VAL B O 1
ATOM 2143 N N . SER B 1 54 ? -25.932 -26.544 26.871 1.00 50.13 412 SER B N 1
ATOM 2144 C CA . SER B 1 54 ? -26.644 -27.638 26.204 1.00 49.89 412 SER B CA 1
ATOM 2145 C C . SER B 1 54 ? -26.989 -27.335 24.720 1.00 50.74 412 SER B C 1
ATOM 2146 O O . SER B 1 54 ? -27.100 -28.264 23.928 1.00 49.60 412 SER B O 1
ATOM 2149 N N . LYS B 1 55 ? -27.139 -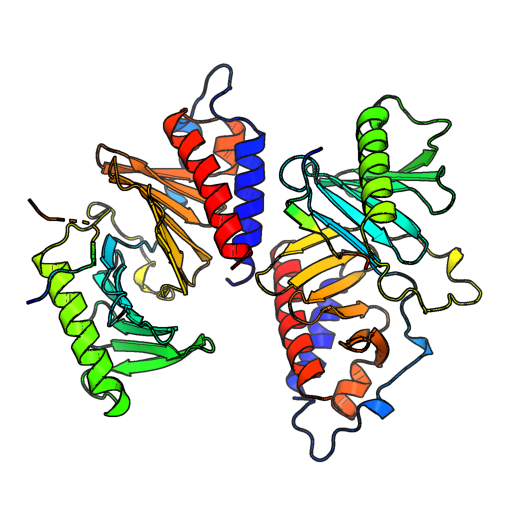26.042 24.352 1.00 46.54 413 LYS B N 1
ATOM 2150 C CA . LYS B 1 55 ? -27.428 -25.565 22.977 1.00 46.30 413 LYS B CA 1
ATOM 2151 C C . LYS B 1 55 ? -26.721 -24.220 22.744 1.00 51.73 413 LYS B C 1
ATOM 2152 O O . LYS B 1 55 ? -26.498 -23.476 23.704 1.00 50.91 413 LYS B O 1
ATOM 2158 N N . TRP B 1 56 ? -26.411 -23.889 21.481 1.00 50.34 414 TRP B N 1
ATOM 2159 C CA . TRP B 1 56 ? -25.822 -22.593 21.126 1.00 51.78 414 TRP B CA 1
ATOM 2160 C C . TRP B 1 56 ? -26.077 -22.239 19.659 1.00 58.90 414 TRP B C 1
ATOM 2161 O O . TRP B 1 56 ? -26.259 -23.140 18.828 1.00 59.13 414 TRP B O 1
ATOM 2172 N N . VAL B 1 57 ? -26.111 -20.929 19.350 1.00 56.83 415 VAL B N 1
ATOM 2173 C CA . VAL B 1 57 ? -26.342 -20.413 18.004 1.00 58.66 415 VAL B CA 1
ATOM 2174 C C . VAL B 1 57 ? -25.400 -19.258 17.752 1.00 67.15 415 VAL B C 1
ATOM 2175 O O . VAL B 1 57 ? -25.330 -18.324 18.559 1.00 66.33 415 VAL B O 1
ATOM 2179 N N . ASP B 1 58 ? -24.722 -19.293 16.600 1.00 67.45 416 ASP B N 1
ATOM 2180 C CA . ASP B 1 58 ? -23.819 -18.232 16.189 1.00 68.90 416 ASP B CA 1
ATOM 2181 C C . ASP B 1 58 ? -24.541 -17.259 15.233 1.00 76.00 416 ASP B C 1
ATOM 2182 O O . ASP B 1 58 ? -24.894 -17.624 14.109 1.00 76.35 416 ASP B O 1
ATOM 2187 N N . TYR B 1 59 ? -24.780 -16.026 15.709 1.00 74.38 417 TYR B N 1
ATOM 2188 C CA . TYR B 1 59 ? -25.388 -14.926 14.951 1.00 76.23 417 TYR B CA 1
ATOM 2189 C C . TYR B 1 59 ? -24.474 -13.696 15.100 1.00 79.67 417 TYR B C 1
ATOM 2190 O O . TYR B 1 59 ? -24.948 -12.563 15.127 1.00 79.20 417 TYR B O 1
ATOM 2199 N N . SER B 1 60 ? -23.159 -13.943 15.205 1.00 76.95 418 SER B N 1
ATOM 2200 C CA . SER B 1 60 ? -22.113 -12.948 15.434 1.00 78.09 418 SER B CA 1
ATOM 2201 C C . SER B 1 60 ? -21.979 -11.843 14.406 1.00 85.43 418 SER B C 1
ATOM 2202 O O . SER B 1 60 ? -21.410 -10.803 14.735 1.00 86.47 418 SER B O 1
ATOM 2205 N N . ASP B 1 61 ? -22.438 -12.058 13.169 1.00 83.96 419 ASP B N 1
ATOM 2206 C CA . ASP B 1 61 ? -22.332 -11.031 12.127 1.00 86.47 419 ASP B CA 1
ATOM 2207 C C . ASP B 1 61 ? -23.120 -9.762 12.455 1.00 88.97 419 ASP B C 1
ATOM 2208 O O . ASP B 1 61 ? -22.665 -8.661 12.122 1.00 90.26 419 ASP B O 1
ATOM 2213 N N . LYS B 1 62 ? -24.274 -9.910 13.142 1.00 82.34 420 LYS B N 1
ATOM 2214 C CA . LYS B 1 62 ? -25.120 -8.771 13.481 1.00 81.84 420 LYS B CA 1
ATOM 2215 C C . LYS B 1 62 ? -25.554 -8.661 14.934 1.00 83.81 420 LYS B C 1
ATOM 2216 O O . LYS B 1 62 ? -25.684 -7.536 15.424 1.00 84.28 420 LYS B O 1
ATOM 2222 N N . TYR B 1 63 ? -25.816 -9.796 15.620 1.00 77.57 421 TYR B N 1
ATOM 2223 C CA . TYR B 1 63 ? -26.364 -9.754 16.977 1.00 74.94 421 TYR B CA 1
ATOM 2224 C C . TYR B 1 63 ? -25.466 -10.348 18.059 1.00 75.74 421 TYR B C 1
ATOM 2225 O O . TYR B 1 63 ? -25.194 -9.664 19.045 1.00 76.45 421 TYR B O 1
ATOM 2234 N N . GLY B 1 64 ? -25.022 -11.585 17.890 1.00 68.87 422 GLY B N 1
ATOM 2235 C CA . GLY B 1 64 ? -24.156 -12.225 18.875 1.00 66.58 422 GLY B CA 1
ATOM 2236 C C . GLY B 1 64 ? -24.389 -13.710 19.050 1.00 66.58 422 GLY B C 1
ATOM 2237 O O . GLY B 1 64 ? -24.987 -14.354 18.187 1.00 67.09 422 GLY B O 1
ATOM 2238 N N . LEU B 1 65 ? -23.905 -14.274 20.160 1.00 59.15 423 LEU B N 1
ATOM 2239 C CA . LEU B 1 65 ? -24.062 -15.701 20.399 1.00 57.31 423 LEU B CA 1
ATOM 2240 C C . LEU B 1 65 ? -25.110 -16.016 21.450 1.00 58.79 423 LEU B C 1
ATOM 2241 O O . LEU B 1 65 ? -24.995 -15.582 22.591 1.00 57.83 423 LEU B O 1
ATOM 2246 N N . GLY B 1 66 ? -26.099 -16.801 21.054 1.00 54.46 424 GLY B N 1
ATOM 2247 C CA . GLY B 1 66 ? -27.153 -17.258 21.943 1.00 53.92 424 GLY B CA 1
ATOM 2248 C C . GLY B 1 66 ? -26.814 -18.639 22.441 1.00 57.66 424 GLY B C 1
ATOM 2249 O O . GLY B 1 66 ? -26.212 -19.423 21.710 1.00 59.08 424 GLY B O 1
ATOM 2250 N N . TYR B 1 67 ? -27.169 -18.946 23.682 1.00 52.78 425 TYR B N 1
ATOM 2251 C CA . TYR B 1 67 ? -26.875 -20.256 24.262 1.00 51.99 425 TYR B CA 1
ATOM 2252 C C . TYR B 1 67 ? -27.924 -20.651 25.284 1.00 56.59 425 TYR B C 1
ATOM 2253 O O . TYR B 1 67 ? -28.569 -19.791 25.885 1.00 57.32 425 TYR B O 1
ATOM 2262 N N . GLN B 1 68 ? -28.050 -21.946 25.517 1.00 52.75 426 GLN B N 1
ATOM 2263 C CA . GLN B 1 68 ? -28.946 -22.469 26.528 1.00 53.53 426 GLN B CA 1
ATOM 2264 C C . GLN B 1 68 ? -28.108 -23.288 27.528 1.00 58.25 426 GLN B C 1
ATOM 2265 O O . GLN B 1 68 ? -27.235 -24.064 27.118 1.00 57.35 426 GLN B O 1
ATOM 2271 N N . LEU B 1 69 ? -28.354 -23.100 28.829 1.00 55.56 427 LEU B N 1
ATOM 2272 C CA . LEU B 1 69 ? -27.671 -23.897 29.839 1.00 55.95 427 LEU B CA 1
ATOM 2273 C C . LEU B 1 69 ? -28.539 -25.113 30.143 1.00 63.80 427 LEU B C 1
ATOM 2274 O O . LEU B 1 69 ? -29.725 -25.120 29.804 1.00 64.17 427 LEU B O 1
ATOM 2279 N N . CYS B 1 70 ? -27.957 -26.142 30.769 1.00 63.01 428 CYS B N 1
ATOM 2280 C CA . CYS B 1 70 ? -28.651 -27.391 31.068 1.00 65.78 428 CYS B CA 1
ATOM 2281 C C . CYS B 1 70 ? -29.880 -27.238 31.995 1.00 73.00 428 CYS B C 1
ATOM 2282 O O . CYS B 1 70 ? -30.740 -28.122 32.010 1.00 74.74 428 CYS B O 1
ATOM 2285 N N . ASP B 1 71 ? -29.991 -26.117 32.724 1.00 70.24 429 ASP B N 1
ATOM 2286 C CA . ASP B 1 71 ? -31.127 -25.842 33.613 1.00 72.11 429 ASP B CA 1
ATOM 2287 C C . ASP B 1 71 ? -32.305 -25.188 32.849 1.00 75.93 429 ASP B C 1
ATOM 2288 O O . ASP B 1 71 ? -33.276 -24.766 33.477 1.00 76.79 429 ASP B O 1
ATOM 2293 N N . ASN B 1 72 ? -32.187 -25.085 31.501 1.00 71.01 430 ASN B N 1
ATOM 2294 C CA . ASN B 1 72 ? -33.148 -24.513 30.546 1.00 70.84 430 ASN B CA 1
ATOM 2295 C C . ASN B 1 72 ? -33.162 -22.971 30.524 1.00 72.58 430 ASN B C 1
ATOM 2296 O O . ASN B 1 72 ? -33.998 -22.382 29.828 1.00 72.96 430 ASN B O 1
ATOM 2301 N N . SER B 1 73 ? -32.197 -22.322 31.210 1.00 66.54 431 SER B N 1
ATOM 2302 C CA . SER B 1 73 ? -32.051 -20.867 31.158 1.00 65.01 431 SER B CA 1
ATOM 2303 C C . SER B 1 73 ? -31.367 -20.527 29.830 1.00 66.10 431 SER B C 1
ATOM 2304 O O . SER B 1 73 ? -30.569 -21.329 29.331 1.00 64.88 431 SER B O 1
ATOM 2307 N N . VAL B 1 74 ? -31.698 -19.363 29.251 1.00 61.25 432 VAL B N 1
ATOM 2308 C CA . VAL B 1 74 ? -31.111 -18.901 27.985 1.00 59.28 432 VAL B CA 1
ATOM 2309 C C . VAL B 1 74 ? -30.325 -17.626 28.186 1.00 61.44 432 VAL B C 1
ATOM 2310 O O . VAL B 1 74 ? -30.653 -16.830 29.062 1.00 61.72 432 VAL B O 1
ATOM 2314 N N . GLY B 1 75 ? -29.303 -17.438 27.375 1.00 56.72 433 GLY B N 1
ATOM 2315 C CA . GLY B 1 75 ? -28.476 -16.247 27.452 1.00 56.34 433 GLY B CA 1
ATOM 2316 C C . GLY B 1 75 ? -27.985 -15.826 26.095 1.00 59.99 433 GLY B C 1
ATOM 2317 O O . GLY B 1 75 ? -28.002 -16.619 25.152 1.00 59.60 433 GLY B O 1
ATOM 2318 N N . VAL B 1 76 ? -27.568 -14.573 25.981 1.00 56.99 434 VAL B N 1
ATOM 2319 C CA . VAL B 1 76 ? -27.027 -14.045 24.737 1.00 57.13 434 VAL B CA 1
ATOM 2320 C C . VAL B 1 76 ? -25.838 -13.203 25.108 1.00 61.57 434 VAL B C 1
ATOM 2321 O O . VAL B 1 76 ? -25.938 -12.381 26.023 1.00 61.83 434 VAL B O 1
ATOM 2325 N N . LEU B 1 77 ? -24.716 -13.394 24.397 1.00 57.87 435 LEU B N 1
ATOM 2326 C CA . LEU B 1 77 ? -23.547 -12.538 24.529 1.00 58.02 435 LEU B CA 1
ATOM 2327 C C . LEU B 1 77 ? -23.570 -11.686 23.251 1.00 64.40 435 LEU B C 1
ATOM 2328 O O . LEU B 1 77 ? -23.241 -12.181 22.170 1.00 65.90 435 LEU B O 1
ATOM 2333 N N . PHE B 1 78 ? -24.063 -10.441 23.364 1.00 61.40 436 PHE B N 1
ATOM 2334 C CA . PHE B 1 78 ? -24.188 -9.526 22.233 1.00 62.63 436 PHE B CA 1
ATOM 2335 C C . PHE B 1 78 ? -22.835 -9.053 21.724 1.00 68.34 436 PHE B C 1
ATOM 2336 O O . PHE B 1 78 ? -21.833 -9.129 22.445 1.00 66.97 436 PHE B O 1
ATOM 2344 N N . ASN B 1 79 ? -22.819 -8.547 20.476 1.00 67.46 437 ASN B N 1
ATOM 2345 C CA . ASN B 1 79 ? -21.623 -8.035 19.809 1.00 68.71 437 ASN B CA 1
ATOM 2346 C C . ASN B 1 79 ? -20.967 -6.867 20.549 1.00 76.06 437 ASN B C 1
ATOM 2347 O O . ASN B 1 79 ? -19.739 -6.748 20.529 1.00 76.62 437 ASN B O 1
ATOM 2352 N N . ASP B 1 80 ? -21.775 -6.056 21.264 1.00 74.23 438 ASP B N 1
ATOM 2353 C CA . ASP B 1 80 ? -21.287 -4.926 22.061 1.00 75.74 438 ASP B CA 1
ATOM 2354 C C . ASP B 1 80 ? -20.686 -5.369 23.412 1.00 79.40 438 ASP B C 1
ATOM 2355 O O . ASP B 1 80 ? -20.390 -4.535 24.269 1.00 80.22 438 ASP B O 1
ATOM 2360 N N . SER B 1 81 ? -20.496 -6.689 23.577 1.00 74.85 439 SER B N 1
ATOM 2361 C CA . SER B 1 81 ? -19.935 -7.362 24.749 1.00 74.13 439 SER B CA 1
ATOM 2362 C C . SER B 1 81 ? -20.816 -7.235 25.999 1.00 77.04 439 SER B C 1
ATOM 2363 O O . SER B 1 81 ? -20.310 -7.303 27.121 1.00 78.00 439 SER B O 1
ATOM 2366 N N . THR B 1 82 ? -22.138 -7.101 25.809 1.00 71.25 440 THR B N 1
ATOM 2367 C CA . THR B 1 82 ? -23.087 -7.088 26.923 1.00 70.08 440 THR B CA 1
ATOM 2368 C C . THR B 1 82 ? -23.813 -8.436 26.925 1.00 69.42 440 THR B C 1
ATOM 2369 O O . THR B 1 82 ? -23.837 -9.122 25.902 1.00 68.20 440 THR B O 1
ATOM 2373 N N . ARG B 1 83 ? -24.376 -8.829 28.069 1.00 63.46 441 ARG B N 1
ATOM 2374 C CA . ARG B 1 83 ? -25.053 -10.114 28.198 1.00 61.13 441 ARG B CA 1
ATOM 2375 C C . ARG B 1 83 ? -26.427 -9.962 28.803 1.00 64.37 441 ARG B C 1
ATOM 2376 O O . ARG B 1 83 ? -26.593 -9.202 29.750 1.00 66.11 441 ARG B O 1
ATOM 2384 N N . LEU B 1 84 ? -27.395 -10.721 28.298 1.00 58.06 442 LEU B N 1
ATOM 2385 C CA . LEU B 1 84 ? -28.750 -10.768 28.836 1.00 57.51 442 LEU B CA 1
ATOM 2386 C C . LEU B 1 84 ? -29.087 -12.229 29.062 1.00 61.43 442 LEU B C 1
ATOM 2387 O O . LEU B 1 84 ? -28.874 -13.053 28.166 1.00 61.11 442 LEU B O 1
ATOM 2392 N N . ILE B 1 85 ? -29.531 -12.563 30.284 1.00 57.49 443 ILE B N 1
ATOM 2393 C CA . ILE B 1 85 ? -29.832 -13.936 30.675 1.00 56.42 443 ILE B CA 1
ATOM 2394 C C . ILE B 1 85 ? -31.249 -14.022 31.183 1.00 62.29 443 ILE B C 1
ATOM 2395 O O . ILE B 1 85 ? -31.627 -13.277 32.085 1.00 63.61 443 ILE B O 1
ATOM 2400 N N . LEU B 1 86 ? -32.022 -14.950 30.622 1.00 59.42 444 LEU B N 1
ATOM 2401 C CA . LEU B 1 86 ? -33.385 -15.220 31.051 1.00 60.75 444 LEU B CA 1
ATOM 2402 C C . LEU B 1 86 ? -33.394 -16.522 31.837 1.00 64.89 444 LEU B C 1
ATOM 2403 O O . LEU B 1 86 ? -33.068 -17.574 31.291 1.00 63.83 444 LEU B O 1
ATOM 2408 N N . TYR B 1 87 ? -33.770 -16.446 33.113 1.00 63.69 445 TYR B N 1
ATOM 2409 C CA . TYR B 1 87 ? -33.876 -17.592 34.019 1.00 65.2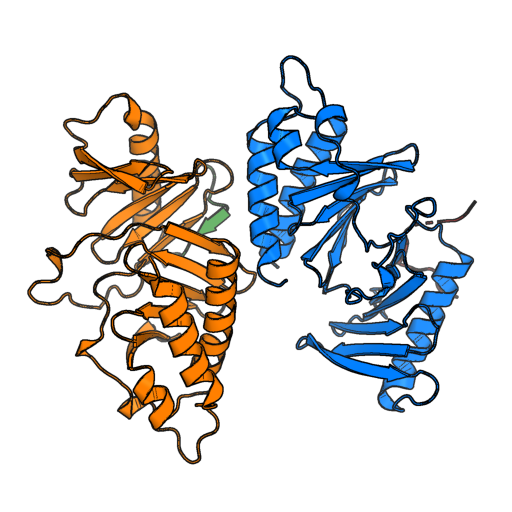5 445 TYR B CA 1
ATOM 2410 C C . TYR B 1 87 ? -34.933 -18.604 33.537 1.00 70.06 445 TYR B C 1
ATOM 2411 O O . TYR B 1 87 ? -35.816 -18.247 32.752 1.00 69.68 445 TYR B O 1
ATOM 2420 N N . ASN B 1 88 ? -34.830 -19.862 33.990 1.00 67.70 446 ASN B N 1
ATOM 2421 C CA . ASN B 1 88 ? -35.723 -20.940 33.556 1.00 69.29 446 ASN B CA 1
ATOM 2422 C C . ASN B 1 88 ? -37.232 -20.710 33.844 1.00 76.79 446 ASN B C 1
ATOM 2423 O O . ASN B 1 88 ? -38.065 -21.414 33.267 1.00 77.11 446 ASN B O 1
ATOM 2428 N N . ASP B 1 89 ? -37.582 -19.714 34.681 1.00 75.68 447 ASP B N 1
ATOM 2429 C CA . ASP B 1 89 ? -38.985 -19.370 34.965 1.00 77.93 447 ASP B CA 1
ATOM 2430 C C . ASP B 1 89 ? -39.642 -18.585 33.790 1.00 82.85 447 ASP B C 1
ATOM 2431 O O . ASP B 1 89 ? -40.871 -18.460 33.727 1.00 83.23 447 ASP B O 1
ATOM 2436 N N . GLY B 1 90 ? -38.795 -18.066 32.891 1.00 79.41 448 GLY B N 1
ATOM 2437 C CA . GLY B 1 90 ? -39.187 -17.307 31.711 1.00 79.69 448 GLY B CA 1
ATOM 2438 C C . GLY B 1 90 ? -39.587 -15.863 31.953 1.00 86.62 448 GLY B C 1
ATOM 2439 O O . GLY B 1 90 ? -40.179 -15.240 31.062 1.00 86.60 448 GLY B O 1
ATOM 2440 N N . ASP B 1 91 ? -39.272 -15.310 33.150 1.00 84.85 449 ASP B N 1
ATOM 2441 C CA . ASP B 1 91 ? -39.578 -13.916 33.507 1.00 85.56 449 ASP B CA 1
ATOM 2442 C C . ASP B 1 91 ? -38.389 -13.183 34.119 1.00 85.90 449 ASP B C 1
ATOM 2443 O O . ASP B 1 91 ? -38.132 -12.036 33.752 1.00 84.80 449 ASP B O 1
ATOM 2448 N N . SER B 1 92 ? -37.678 -13.833 35.055 1.00 80.19 450 SER B N 1
ATOM 2449 C CA . SER B 1 92 ? -36.527 -13.239 35.719 1.00 78.19 450 SER B CA 1
ATOM 2450 C C . SER B 1 92 ? -35.362 -13.052 34.758 1.00 75.76 450 SER B C 1
ATOM 2451 O O . SER B 1 92 ? -35.016 -13.973 34.024 1.00 73.47 450 SER B O 1
ATOM 2454 N N . LEU B 1 93 ? -34.803 -11.834 34.727 1.00 69.90 451 LEU B N 1
ATOM 2455 C CA . LEU B 1 93 ? -33.707 -11.454 33.839 1.00 66.58 451 LEU B CA 1
ATOM 2456 C C . LEU B 1 93 ? -32.466 -10.991 34.570 1.00 67.11 451 LEU B C 1
ATOM 2457 O O . LEU B 1 93 ? -32.559 -10.385 35.636 1.00 69.01 451 LEU B O 1
ATOM 2462 N N . GLN B 1 94 ? -31.308 -11.215 33.960 1.00 59.50 452 GLN B N 1
ATOM 2463 C CA . GLN B 1 94 ? -30.034 -10.717 34.457 1.00 58.69 452 GLN B CA 1
ATOM 2464 C C . GLN B 1 94 ? -29.325 -10.031 33.294 1.00 59.83 452 GLN B C 1
ATOM 2465 O O . GLN B 1 94 ? -29.199 -10.611 32.216 1.00 57.17 452 GLN B O 1
ATOM 2471 N N . TYR B 1 95 ? -28.913 -8.784 33.493 1.00 56.77 453 TYR B N 1
ATOM 2472 C CA . TYR B 1 95 ? -28.211 -8.037 32.464 1.00 55.77 453 TYR B CA 1
ATOM 2473 C C . TYR B 1 95 ? -26.820 -7.688 32.962 1.00 62.47 453 TYR B C 1
ATOM 2474 O O . TYR B 1 95 ? -26.657 -7.163 34.070 1.00 63.88 453 TYR B O 1
ATOM 2483 N N . ILE B 1 96 ? -25.815 -8.005 32.146 1.00 59.81 454 ILE B N 1
ATOM 2484 C CA . ILE B 1 96 ? -24.429 -7.742 32.486 1.00 61.92 454 ILE B CA 1
ATOM 2485 C C . ILE B 1 96 ? -23.828 -6.764 31.491 1.00 69.73 454 ILE B C 1
ATOM 2486 O O . ILE B 1 96 ? -23.806 -7.039 30.293 1.00 68.22 454 ILE B O 1
ATOM 2491 N N . GLU B 1 97 ? -23.324 -5.629 32.002 1.00 71.11 455 GLU B N 1
ATOM 2492 C CA . GLU B 1 97 ? -22.675 -4.588 31.210 1.00 73.33 455 GLU B CA 1
ATOM 2493 C C . GLU B 1 97 ? -21.264 -5.049 30.814 1.00 81.69 455 GLU B C 1
ATOM 2494 O O . GLU B 1 97 ? -20.810 -6.099 31.289 1.00 80.69 455 GLU B O 1
ATOM 2500 N N . ARG B 1 98 ? -20.577 -4.290 29.928 1.00 82.32 456 ARG B N 1
ATOM 2501 C CA . ARG B 1 98 ? -19.218 -4.637 29.477 1.00 83.31 456 ARG B CA 1
ATOM 2502 C C . ARG B 1 98 ? -18.212 -4.716 30.653 1.00 88.94 456 ARG B C 1
ATOM 2503 O O . ARG B 1 98 ? -17.402 -5.651 30.705 1.00 86.94 456 ARG B O 1
ATOM 2511 N N . ASP B 1 99 ? -18.318 -3.763 31.617 1.00 88.07 457 ASP B N 1
ATOM 2512 C CA . ASP B 1 99 ? -17.490 -3.692 32.833 1.00 89.43 457 ASP B CA 1
ATOM 2513 C C . ASP B 1 99 ? -17.651 -4.922 33.740 1.00 90.84 457 ASP B C 1
ATOM 2514 O O . ASP B 1 99 ? -16.768 -5.208 34.550 1.00 91.83 457 ASP B O 1
ATOM 2519 N N . GLY B 1 100 ? -18.776 -5.620 33.588 1.00 84.17 458 GLY B N 1
ATOM 2520 C CA . GLY B 1 100 ? -19.109 -6.819 34.343 1.00 82.15 458 GLY B CA 1
ATOM 2521 C C . GLY B 1 100 ? -20.196 -6.604 35.375 1.00 85.22 458 GLY B C 1
ATOM 2522 O O . GLY B 1 100 ? -20.566 -7.556 36.069 1.00 84.43 458 GLY B O 1
ATOM 2523 N N . THR B 1 101 ? -20.717 -5.349 35.486 1.00 81.30 459 THR B N 1
ATOM 2524 C CA . THR B 1 101 ? -21.771 -4.977 36.436 1.00 81.44 459 THR B CA 1
ATOM 2525 C C . THR B 1 101 ? -23.072 -5.691 36.112 1.00 82.96 459 THR B C 1
ATOM 2526 O O . THR B 1 101 ? -23.556 -5.633 34.977 1.00 80.81 459 THR B O 1
ATOM 2530 N N . GLU B 1 102 ? -23.628 -6.371 37.129 1.00 79.60 460 GLU B N 1
ATOM 2531 C CA . GLU B 1 102 ? -24.864 -7.148 37.026 1.00 77.55 460 GLU B CA 1
ATOM 2532 C C . GLU B 1 102 ? -26.076 -6.361 37.504 1.00 79.22 460 GLU B C 1
ATOM 2533 O O . GLU B 1 102 ? -25.979 -5.556 38.434 1.00 80.15 460 GLU B O 1
ATOM 2539 N N . SER B 1 103 ? -27.212 -6.588 36.840 1.00 72.93 461 SER B N 1
ATOM 2540 C CA . SER B 1 103 ? -28.493 -5.968 37.151 1.00 73.68 461 SER B CA 1
ATOM 2541 C C . SER B 1 103 ? -29.564 -7.025 37.013 1.00 74.44 461 SER B C 1
ATOM 2542 O O . SER B 1 103 ? -29.565 -7.760 36.028 1.00 71.76 461 SER B O 1
ATOM 2545 N N . TYR B 1 104 ? -30.456 -7.132 38.005 1.00 71.89 462 TYR B N 1
ATOM 2546 C CA . TYR B 1 104 ? -31.521 -8.132 37.991 1.00 70.94 462 TYR B CA 1
ATOM 2547 C C . TYR B 1 104 ? -32.874 -7.481 37.838 1.00 77.56 462 TYR B C 1
ATOM 2548 O O . TYR B 1 104 ? -33.228 -6.607 38.619 1.00 79.84 462 TYR B O 1
ATOM 2557 N N . LEU B 1 105 ? -33.612 -7.877 36.798 1.00 74.65 463 LEU B N 1
ATOM 2558 C CA . LEU B 1 105 ? -34.927 -7.327 36.439 1.00 76.83 463 LEU B CA 1
ATOM 2559 C C . LEU B 1 105 ? -35.912 -8.449 36.045 1.00 83.99 463 LEU B C 1
ATOM 2560 O O . LEU B 1 105 ? -35.598 -9.627 36.221 1.00 83.29 463 LEU B O 1
ATOM 2565 N N . THR B 1 106 ? -37.101 -8.085 35.522 1.00 83.63 464 THR B N 1
ATOM 2566 C CA . THR B 1 106 ? -38.117 -9.041 35.057 1.00 84.50 464 THR B CA 1
ATOM 2567 C C . THR B 1 106 ? -38.659 -8.621 33.702 1.00 89.05 464 THR B C 1
ATOM 2568 O O . THR B 1 106 ? -38.576 -7.445 33.370 1.00 89.40 464 THR B O 1
ATOM 2572 N N . VAL B 1 107 ? -39.197 -9.569 32.915 1.00 85.62 465 VAL B N 1
ATOM 2573 C CA . VAL B 1 107 ? -39.782 -9.282 31.597 1.00 85.86 465 VAL B CA 1
ATOM 2574 C C . VAL B 1 107 ? -41.049 -8.446 31.802 1.00 93.25 465 VAL B C 1
ATOM 2575 O O . VAL B 1 107 ? -41.263 -7.483 31.067 1.00 92.84 465 VAL B O 1
ATOM 2579 N N . SER B 1 108 ? -41.860 -8.800 32.825 1.00 93.05 466 SER B N 1
ATOM 2580 C CA . SER B 1 108 ? -43.108 -8.116 33.174 1.00 96.14 466 SER B CA 1
ATOM 2581 C C . SER B 1 108 ? -42.902 -6.635 33.523 1.00 103.58 466 SER B C 1
ATOM 2582 O O . SER B 1 108 ? -43.740 -5.807 33.161 1.00 105.13 466 SER B O 1
ATOM 2585 N N . SER B 1 109 ? -41.771 -6.303 34.174 1.00 100.91 467 SER B N 1
ATOM 2586 C CA . SER B 1 109 ? -41.401 -4.934 34.545 1.00 102.33 467 SER B CA 1
ATOM 2587 C C . SER B 1 109 ? -39.945 -4.688 34.150 1.00 105.88 467 SER B C 1
ATOM 2588 O O . SER B 1 109 ? -39.031 -4.739 34.983 1.00 104.78 467 SER B O 1
ATOM 2591 N N . HIS B 1 110 ? -39.738 -4.500 32.838 1.00 103.19 468 HIS B N 1
ATOM 2592 C CA . HIS B 1 110 ? -38.431 -4.289 32.216 1.00 101.68 468 HIS B CA 1
ATOM 2593 C C . HIS B 1 110 ? -38.246 -2.833 31.800 1.00 106.05 468 HIS B C 1
ATOM 2594 O O . HIS B 1 110 ? -39.230 -2.183 31.403 1.00 107.64 468 HIS B O 1
ATOM 2601 N N . PRO B 1 111 ? -37.004 -2.296 31.845 1.00 100.03 469 PRO B N 1
ATOM 2602 C CA . PRO B 1 111 ? -36.812 -0.921 31.370 1.00 99.81 469 PRO B CA 1
ATOM 2603 C C . PRO B 1 111 ? -36.948 -0.888 29.847 1.00 99.00 469 PRO B C 1
ATOM 2604 O O . PRO B 1 111 ? -36.587 -1.859 29.174 1.00 96.15 469 PRO B O 1
ATOM 2608 N N . ASN B 1 112 ? -37.489 0.213 29.309 1.00 94.85 470 ASN B N 1
ATOM 2609 C CA . ASN B 1 112 ? -37.656 0.397 27.871 1.00 93.39 470 ASN B CA 1
ATOM 2610 C C . ASN B 1 112 ? -36.307 0.303 27.139 1.00 93.97 470 ASN B C 1
ATOM 2611 O O . ASN B 1 112 ? -36.277 0.008 25.943 1.00 93.40 470 ASN B O 1
ATOM 2616 N N . SER B 1 113 ? -35.195 0.506 27.877 1.00 88.43 471 SER B N 1
ATOM 2617 C CA . SER B 1 113 ? -33.815 0.430 27.394 1.00 86.23 471 SER B CA 1
ATOM 2618 C C . SER B 1 113 ? -33.409 -0.979 26.971 1.00 84.66 471 SER B C 1
ATOM 2619 O O . SER B 1 113 ? -32.463 -1.139 26.196 1.00 82.99 471 SER B O 1
ATOM 2622 N N . LEU B 1 114 ? -34.095 -1.997 27.505 1.00 78.54 472 LEU B N 1
ATOM 2623 C CA . LEU B 1 114 ? -33.781 -3.382 27.187 1.00 75.27 472 LEU B CA 1
ATOM 2624 C C . LEU B 1 114 ? -34.761 -4.048 26.222 1.00 76.62 472 LEU B C 1
ATOM 2625 O O . LEU B 1 114 ? -34.523 -5.194 25.850 1.00 74.10 472 LEU B O 1
ATOM 2630 N N . MET B 1 115 ? -35.832 -3.339 25.794 1.00 74.06 473 MET B N 1
ATOM 2631 C CA . MET B 1 115 ? -36.860 -3.851 24.877 1.00 73.83 473 MET B CA 1
ATOM 2632 C C . MET B 1 115 ? -36.261 -4.539 23.641 1.00 76.61 473 MET B C 1
ATOM 2633 O O . MET B 1 115 ? -36.652 -5.666 23.320 1.00 75.32 473 MET B O 1
ATOM 2638 N N . LYS B 1 116 ? -35.298 -3.870 22.981 1.00 72.94 474 LYS B N 1
ATOM 2639 C CA . LYS B 1 116 ? -34.593 -4.372 21.800 1.00 71.69 474 LYS B CA 1
ATOM 2640 C C . LYS B 1 116 ? -33.828 -5.683 22.106 1.00 71.70 474 LYS B C 1
ATOM 2641 O O . LYS B 1 116 ? -33.997 -6.670 21.391 1.00 69.98 474 LYS B O 1
ATOM 2647 N N . LYS B 1 117 ? -33.019 -5.686 23.175 1.00 66.81 475 LYS B N 1
ATOM 2648 C CA . LYS B 1 117 ? -32.229 -6.845 23.581 1.00 64.74 475 LYS B CA 1
ATOM 2649 C C . LYS B 1 117 ? -33.089 -8.008 24.078 1.00 69.67 475 LYS B C 1
ATOM 2650 O O . LYS B 1 117 ? -32.723 -9.161 23.839 1.00 69.13 475 LYS B O 1
ATOM 2656 N N . ILE B 1 118 ? -34.241 -7.716 24.728 1.00 66.71 476 ILE B N 1
ATOM 2657 C CA . ILE B 1 118 ? -35.168 -8.749 25.203 1.00 66.26 476 ILE B CA 1
ATOM 2658 C C . ILE B 1 118 ? -35.808 -9.438 24.009 1.00 71.04 476 ILE B C 1
ATOM 2659 O O . ILE B 1 118 ? -35.842 -10.667 23.980 1.00 70.55 476 ILE B O 1
ATOM 2664 N N . THR B 1 119 ? -36.260 -8.650 23.007 1.00 68.53 477 THR B N 1
ATOM 2665 C CA . THR B 1 119 ? -36.863 -9.151 21.764 1.00 68.75 477 THR B CA 1
ATOM 2666 C C . THR B 1 119 ? -35.900 -10.098 21.055 1.00 71.56 477 THR B C 1
ATOM 2667 O O . THR B 1 119 ? -36.316 -11.183 20.631 1.00 71.27 477 THR B O 1
ATOM 2671 N N . LEU B 1 120 ? -34.610 -9.706 20.977 1.00 66.74 478 LEU B N 1
ATOM 2672 C CA . LEU B 1 120 ? -33.575 -10.529 20.374 1.00 65.32 478 LEU B CA 1
ATOM 2673 C C . LEU B 1 120 ? -33.424 -11.832 21.124 1.00 68.68 478 LEU B C 1
ATOM 2674 O O . LEU B 1 120 ? -33.498 -12.886 20.494 1.00 67.45 478 LEU B O 1
ATOM 2679 N N . LEU B 1 121 ? -33.322 -11.777 22.472 1.00 65.84 479 LEU B N 1
ATOM 2680 C CA . LEU B 1 121 ? -33.186 -12.975 23.305 1.00 65.29 479 LEU B CA 1
ATOM 2681 C C . LEU B 1 121 ? -34.353 -13.946 23.081 1.00 68.97 479 LEU B C 1
ATOM 2682 O O . LEU B 1 121 ? -34.136 -15.160 23.012 1.00 68.56 479 LEU B O 1
ATOM 2687 N N . LYS B 1 122 ? -35.579 -13.413 22.966 1.00 64.84 480 LYS B N 1
ATOM 2688 C CA . LYS B 1 122 ? -36.760 -14.229 22.735 1.00 64.49 480 LYS B CA 1
ATOM 2689 C C . LYS B 1 122 ? -36.666 -14.951 21.387 1.00 67.71 480 LYS B C 1
ATOM 2690 O O . LYS B 1 122 ? -36.970 -16.142 21.338 1.00 66.39 480 LYS B O 1
ATOM 2696 N N . TYR B 1 123 ? -36.121 -14.283 20.331 1.00 64.49 481 TYR B N 1
ATOM 2697 C CA . TYR B 1 123 ? -35.906 -14.928 19.022 1.00 64.24 481 TYR B CA 1
ATOM 2698 C C . TYR B 1 123 ? -34.891 -16.066 19.141 1.00 67.84 481 TYR B C 1
ATOM 2699 O O . TYR B 1 123 ? -35.161 -17.169 18.663 1.00 67.41 481 TYR B O 1
ATOM 2708 N N . PHE B 1 124 ? -33.736 -15.805 19.804 1.00 64.36 482 PHE B N 1
ATOM 2709 C CA . PHE B 1 124 ? -32.681 -16.798 20.054 1.00 63.13 482 PHE B CA 1
ATOM 2710 C C . PHE B 1 124 ? -33.229 -17.992 20.841 1.00 65.42 482 PHE B C 1
ATOM 2711 O O . PHE B 1 124 ? -32.962 -19.132 20.460 1.00 64.88 482 PHE B O 1
ATOM 2719 N N . ARG B 1 125 ? -34.027 -17.727 21.908 1.00 60.68 483 ARG B N 1
ATOM 2720 C CA . ARG B 1 125 ? -34.665 -18.753 22.742 1.00 60.19 483 ARG B CA 1
ATOM 2721 C C . ARG B 1 125 ? -35.542 -19.666 21.869 1.00 63.55 483 ARG B C 1
ATOM 2722 O O . ARG B 1 125 ? -35.415 -20.890 21.948 1.00 62.44 483 ARG B O 1
ATOM 2730 N N . ASN B 1 126 ? -36.406 -19.050 21.025 1.00 60.44 484 ASN B N 1
ATOM 2731 C CA . ASN B 1 126 ? -37.335 -19.750 20.143 1.00 61.21 484 ASN B CA 1
ATOM 2732 C C . ASN B 1 126 ? -36.617 -20.541 19.068 1.00 63.11 484 ASN B C 1
ATOM 2733 O O . ASN B 1 126 ? -37.035 -21.661 18.777 1.00 64.04 484 ASN B O 1
ATOM 2738 N N . TYR B 1 127 ? -35.498 -20.009 18.528 1.00 56.84 485 TYR B N 1
ATOM 2739 C CA . TYR B 1 127 ? -34.714 -20.728 17.524 1.00 55.63 485 TYR B CA 1
ATOM 2740 C C . TYR B 1 127 ? -34.189 -22.038 18.109 1.00 59.31 485 TYR B C 1
ATOM 2741 O O . TYR B 1 127 ? -34.398 -23.099 17.515 1.00 59.35 485 TYR B O 1
ATOM 2750 N N . MET B 1 128 ? -33.521 -21.948 19.280 1.00 55.19 486 MET B N 1
ATOM 2751 C CA . MET B 1 128 ? -32.918 -23.074 19.988 1.00 54.61 486 MET B CA 1
ATOM 2752 C C . MET B 1 128 ? -33.924 -24.147 20.346 1.00 60.04 486 MET B C 1
ATOM 2753 O O . MET B 1 128 ? -33.624 -25.332 20.200 1.00 59.61 486 MET B O 1
ATOM 2758 N N . SER B 1 129 ? -35.124 -23.735 20.782 1.00 58.49 487 SER B N 1
ATOM 2759 C CA . SER B 1 129 ? -36.208 -24.642 21.166 1.00 60.16 487 SER B CA 1
ATOM 2760 C C . SER B 1 129 ? -36.679 -25.450 19.966 1.00 66.13 487 SER B C 1
ATOM 2761 O O . SER B 1 129 ? -36.755 -26.680 20.044 1.00 66.86 487 SER B O 1
ATOM 2764 N N . GLU B 1 130 ? -36.931 -24.761 18.841 1.00 63.06 488 GLU B N 1
ATOM 2765 C CA . GLU B 1 130 ? -37.425 -25.361 17.607 1.00 64.78 488 GLU B CA 1
ATOM 2766 C C . GLU B 1 130 ? -36.416 -26.203 16.817 1.00 67.60 488 GLU B C 1
ATOM 2767 O O . GLU B 1 130 ? -36.819 -27.184 16.192 1.00 69.75 488 GLU B O 1
ATOM 2773 N N . HIS B 1 131 ? -35.133 -25.823 16.818 1.00 60.60 489 HIS B N 1
ATOM 2774 C CA . HIS B 1 131 ? -34.136 -26.465 15.967 1.00 59.71 489 HIS B CA 1
ATOM 2775 C C . HIS B 1 131 ? -33.122 -27.397 16.603 1.00 62.06 489 HIS B C 1
ATOM 2776 O O . HIS B 1 131 ? -32.678 -28.327 15.932 1.00 61.26 489 HIS B O 1
ATOM 2783 N N . LEU B 1 132 ? -32.675 -27.113 17.832 1.00 58.23 490 LEU B N 1
ATOM 2784 C CA . LEU B 1 132 ? -31.529 -27.820 18.394 1.00 57.02 490 LEU B CA 1
ATOM 2785 C C . LEU B 1 132 ? -31.797 -28.851 19.478 1.00 62.78 490 LEU B C 1
ATOM 2786 O O . LEU B 1 132 ? -32.746 -28.741 20.251 1.00 62.95 490 LEU B O 1
ATOM 2791 N N . LEU B 1 133 ? -30.901 -29.851 19.518 1.00 60.69 491 LEU B N 1
ATOM 2792 C CA . LEU B 1 133 ? -30.853 -30.957 20.469 1.00 61.41 491 LEU B CA 1
ATOM 2793 C C . LEU B 1 133 ? -30.136 -30.517 21.763 1.00 63.23 491 LEU B C 1
ATOM 2794 O O . LEU B 1 133 ? -29.124 -29.828 21.696 1.00 61.90 491 LEU B O 1
ATOM 2799 N N . LYS B 1 134 ? -30.656 -30.933 22.922 1.00 59.84 492 LYS B N 1
ATOM 2800 C CA . LYS B 1 134 ? -30.096 -30.609 24.230 1.00 58.69 492 LYS B CA 1
ATOM 2801 C C . LYS B 1 134 ? -28.971 -31.580 24.624 1.00 64.63 492 LYS B C 1
ATOM 2802 O O . LYS B 1 134 ? -29.237 -32.753 24.876 1.00 66.12 492 LYS B O 1
ATOM 2808 N N . ALA B 1 135 ? -27.727 -31.088 24.713 1.00 61.40 493 ALA B N 1
ATOM 2809 C CA . ALA B 1 135 ? -26.580 -31.898 25.132 1.00 62.32 493 ALA B CA 1
ATOM 2810 C C . ALA B 1 135 ? -26.668 -32.270 26.627 1.00 71.70 493 ALA B C 1
ATOM 2811 O O . ALA B 1 135 ? -26.891 -31.398 27.472 1.00 71.42 493 ALA B O 1
ATOM 2813 N N . GLY B 1 136 ? -26.495 -33.556 26.927 1.00 72.57 494 GLY B N 1
ATOM 2814 C CA . GLY B 1 136 ? -26.538 -34.084 28.290 1.00 74.72 494 GLY B CA 1
ATOM 2815 C C . GLY B 1 136 ? -27.916 -34.024 28.918 1.00 83.65 494 GLY B C 1
ATOM 2816 O O . GLY B 1 136 ? -28.037 -33.852 30.135 1.00 84.61 494 GLY B O 1
ATOM 2817 N N . ALA B 1 137 ? -28.962 -34.184 28.088 1.00 82.95 495 ALA B N 1
ATOM 2818 C CA . ALA B 1 137 ? -30.370 -34.139 28.489 1.00 85.55 495 ALA B CA 1
ATOM 2819 C C . ALA B 1 137 ? -30.769 -35.184 29.564 1.00 93.62 495 ALA B C 1
ATOM 2820 O O . ALA B 1 137 ? -31.676 -34.936 30.370 1.00 94.46 495 ALA B O 1
ATOM 2822 N N . ASN B 1 138 ? -30.072 -36.331 29.580 1.00 91.81 496 ASN B N 1
ATOM 2823 C CA . ASN B 1 138 ? -30.305 -37.471 30.480 1.00 93.71 496 ASN B CA 1
ATOM 2824 C C . ASN B 1 138 ? -29.818 -37.281 31.938 1.00 96.07 496 ASN B C 1
ATOM 2825 O O . ASN B 1 138 ? -30.225 -38.055 32.810 1.00 97.17 496 ASN B O 1
ATOM 2830 N N . ILE B 1 139 ? -28.969 -36.268 32.199 1.00 89.92 497 ILE B N 1
ATOM 2831 C CA . ILE B 1 139 ? -28.385 -36.017 33.523 1.00 89.21 497 ILE B CA 1
ATOM 2832 C C . ILE B 1 139 ? -29.401 -35.377 34.488 1.00 93.80 497 ILE B C 1
ATOM 2833 O O . ILE B 1 139 ? -30.066 -34.398 34.139 1.00 93.17 497 ILE B O 1
ATOM 2838 N N . THR B 1 140 ? -29.497 -35.948 35.705 1.00 91.05 498 THR B N 1
ATOM 2839 C CA . THR B 1 140 ? -30.395 -35.508 36.774 1.00 92.52 498 THR B CA 1
ATOM 2840 C C . THR B 1 140 ? -29.688 -34.530 37.735 1.00 95.53 498 THR B C 1
ATOM 2841 O O . THR B 1 140 ? -28.552 -34.799 38.147 1.00 93.68 498 THR B O 1
ATOM 2845 N N . PRO B 1 141 ? -30.347 -33.406 38.123 1.00 93.06 499 PRO B N 1
ATOM 2846 C CA . PRO B 1 141 ? -29.699 -32.476 39.063 1.00 92.69 499 PRO B CA 1
ATOM 2847 C C . PRO B 1 141 ? -29.775 -32.931 40.523 1.00 97.83 499 PRO B C 1
ATOM 2848 O O . PRO B 1 141 ? -30.724 -33.617 40.919 1.00 99.07 499 PRO B O 1
ATOM 2852 N N . ARG B 1 142 ? -28.755 -32.544 41.318 1.00 93.54 500 ARG B N 1
ATOM 2853 C CA . ARG B 1 142 ? -28.647 -32.870 42.739 1.00 95.48 500 ARG B CA 1
ATOM 2854 C C . ARG B 1 142 ? -29.591 -32.022 43.605 1.00 102.26 500 ARG B C 1
ATOM 2855 O O . ARG B 1 142 ? -30.138 -31.012 43.147 1.00 101.09 500 ARG B O 1
ATOM 2863 N N . GLU B 1 143 ? -29.757 -32.457 44.865 1.00 101.94 501 GLU B N 1
ATOM 2864 C CA . GLU B 1 143 ? -30.650 -31.967 45.917 1.00 104.75 501 GLU B CA 1
ATOM 2865 C C . GLU B 1 143 ? -30.734 -30.434 46.126 1.00 107.22 501 GLU B C 1
ATOM 2866 O O . GLU B 1 143 ? -31.808 -29.964 46.511 1.00 108.86 501 GLU B O 1
A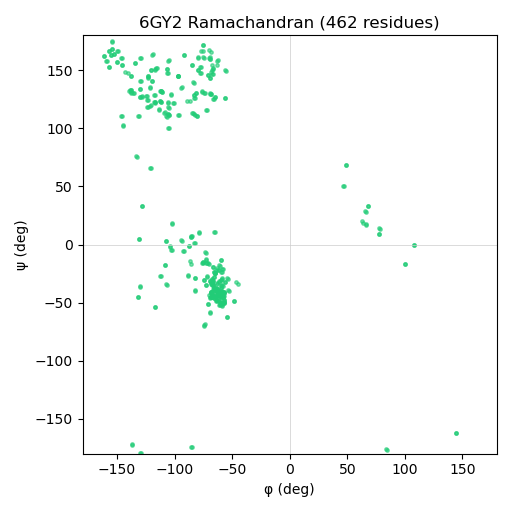TOM 2872 N N . GLY B 1 144 ? -29.640 -29.697 45.922 1.00 100.37 502 GLY B N 1
ATOM 2873 C CA . GLY B 1 144 ? -29.639 -28.249 46.140 1.00 99.26 502 GLY B CA 1
ATOM 2874 C C . GLY B 1 144 ? -29.069 -27.382 45.035 1.00 98.69 502 GLY B C 1
ATOM 2875 O O . GLY B 1 144 ? -28.970 -26.162 45.200 1.00 98.08 502 GLY B O 1
ATOM 2876 N N . ASP B 1 145 ? -28.702 -27.999 43.902 1.00 92.21 503 ASP B N 1
ATOM 2877 C CA . ASP B 1 145 ? -28.103 -27.355 42.727 1.00 88.73 503 ASP B CA 1
ATOM 2878 C C . ASP B 1 145 ? -28.896 -26.176 42.149 1.00 88.37 503 ASP B C 1
ATOM 2879 O O . ASP B 1 145 ? -28.290 -25.296 41.546 1.00 86.19 503 ASP B O 1
ATOM 2884 N N . GLU B 1 146 ? -30.236 -26.171 42.293 1.00 84.00 504 GLU B N 1
ATOM 2885 C CA . GLU B 1 146 ? -31.101 -25.111 41.760 1.00 82.39 504 GLU B CA 1
ATOM 2886 C C . GLU B 1 146 ? -30.904 -23.743 42.436 1.00 85.82 504 GLU B C 1
ATOM 2887 O O . GLU B 1 146 ? -31.278 -22.732 41.845 1.00 84.68 504 GLU B O 1
ATOM 2893 N N . LEU B 1 147 ? -30.305 -23.699 43.645 1.00 83.20 505 LEU B N 1
ATOM 2894 C CA . LEU B 1 147 ? -30.054 -22.433 44.358 1.00 83.50 505 LEU B CA 1
ATOM 2895 C C . LEU B 1 147 ? -28.736 -21.761 43.964 1.00 85.54 505 LEU B C 1
ATOM 2896 O O . LEU B 1 147 ? -28.528 -20.589 44.298 1.00 85.30 505 LEU B O 1
ATOM 2901 N N . ALA B 1 148 ? -27.845 -22.511 43.272 1.00 80.52 506 ALA B N 1
ATOM 2902 C CA . ALA B 1 148 ? -26.523 -22.063 42.809 1.00 78.47 506 ALA B CA 1
ATOM 2903 C C . ALA B 1 148 ? -26.567 -20.819 41.934 1.00 80.02 506 ALA B C 1
ATOM 2904 O O . ALA B 1 148 ? -27.568 -20.580 41.259 1.00 79.19 506 ALA B O 1
ATOM 2906 N N . ARG B 1 149 ? -25.493 -20.014 41.973 1.00 75.55 507 ARG B N 1
ATOM 2907 C CA . ARG B 1 149 ? -25.402 -18.789 41.182 1.00 74.53 507 ARG B CA 1
ATOM 2908 C C . ARG B 1 149 ? -25.342 -19.169 39.703 1.00 76.60 507 ARG B C 1
ATOM 2909 O O . ARG B 1 149 ? -24.516 -20.005 39.309 1.00 75.03 507 ARG B O 1
ATOM 2917 N N . LEU B 1 150 ? -26.272 -18.608 38.909 1.00 72.47 508 LEU B N 1
ATOM 2918 C CA . LEU B 1 150 ? -26.360 -18.870 37.480 1.00 70.25 508 LEU B CA 1
ATOM 2919 C C . LEU B 1 150 ? -25.209 -18.179 36.733 1.00 71.71 508 LEU B C 1
ATOM 2920 O O . LEU B 1 150 ? -25.109 -16.950 36.761 1.00 71.45 508 LEU B O 1
ATOM 2925 N N . PRO B 1 151 ? -24.297 -18.942 36.101 1.00 66.64 509 PRO B N 1
ATOM 2926 C CA . PRO B 1 151 ? -23.185 -18.296 35.397 1.00 65.40 509 PRO B CA 1
ATOM 2927 C C . PRO B 1 151 ? -23.603 -17.757 34.030 1.00 68.74 509 PRO B C 1
ATOM 2928 O O . PRO B 1 151 ? -24.640 -18.154 33.473 1.00 67.42 509 PRO B O 1
ATOM 2932 N N . TYR B 1 152 ? -22.796 -16.831 33.500 1.00 65.16 510 TYR B N 1
ATOM 2933 C CA . TYR B 1 152 ? -23.007 -16.261 32.177 1.00 63.69 510 TYR B CA 1
ATOM 2934 C C . TYR B 1 152 ? -21.784 -16.567 31.309 1.00 66.44 510 TYR B C 1
ATOM 2935 O O . TYR B 1 152 ? -20.718 -16.912 31.835 1.00 65.01 510 TYR B O 1
ATOM 2944 N N . LEU B 1 153 ? -21.932 -16.428 29.986 1.00 62.42 511 LEU B N 1
ATOM 2945 C CA . LEU B 1 153 ? -20.829 -16.672 29.073 1.00 61.25 511 LEU B CA 1
ATOM 2946 C C . LEU B 1 153 ? -19.905 -15.441 29.031 1.00 64.85 511 LEU B C 1
ATOM 2947 O O . LEU B 1 153 ? -20.308 -14.379 28.557 1.00 64.36 511 LEU B O 1
ATOM 2952 N N . ARG B 1 154 ? -18.684 -15.582 29.575 1.00 62.15 512 ARG B N 1
ATOM 2953 C CA . ARG B 1 154 ? -17.670 -14.520 29.631 1.00 63.18 512 ARG B CA 1
ATOM 2954 C C . ARG B 1 154 ? -17.162 -14.250 28.217 1.00 67.20 512 ARG B C 1
ATOM 2955 O O . ARG B 1 154 ? -17.279 -13.131 27.710 1.00 67.99 512 ARG B O 1
ATOM 2963 N N . THR B 1 155 ? -16.619 -15.292 27.575 1.00 61.83 513 THR B N 1
ATOM 2964 C CA . THR B 1 155 ? -16.068 -15.206 26.231 1.00 61.31 513 THR B CA 1
ATOM 2965 C C . THR B 1 155 ? -16.220 -16.533 25.493 1.00 62.46 513 THR B C 1
ATOM 2966 O O . THR B 1 155 ? -16.546 -17.547 26.109 1.00 61.84 513 THR B O 1
ATOM 2970 N N . TRP B 1 156 ? -16.005 -16.516 24.170 1.00 57.44 514 TRP B N 1
ATOM 2971 C CA . TRP B 1 156 ? -16.054 -17.702 23.314 1.00 55.83 514 TRP B CA 1
ATOM 2972 C C . TRP B 1 156 ? -15.306 -17.466 22.020 1.00 59.37 514 TRP B C 1
ATOM 2973 O O . TRP B 1 156 ? -15.166 -16.317 21.579 1.00 61.04 514 TRP B O 1
ATOM 2984 N N . PHE B 1 157 ? -14.881 -18.559 21.381 1.00 53.12 515 PHE B N 1
ATOM 2985 C CA . PHE B 1 157 ? -14.265 -18.511 20.065 1.00 52.98 515 PHE B CA 1
ATOM 2986 C C . PHE B 1 157 ? -14.431 -19.839 19.346 1.00 54.61 515 PHE B C 1
ATOM 2987 O O . PHE B 1 157 ? -14.802 -20.839 19.960 1.00 52.18 515 PHE B O 1
ATOM 2995 N N . ARG B 1 158 ? -14.223 -19.818 18.027 1.00 52.22 516 ARG B N 1
ATOM 2996 C CA . ARG B 1 158 ? -14.317 -20.971 17.135 1.00 52.02 516 ARG B CA 1
ATOM 2997 C C . ARG B 1 158 ? -12.965 -21.274 16.537 1.00 57.48 516 ARG B C 1
ATOM 2998 O O . ARG B 1 158 ? -12.147 -20.376 16.359 1.00 59.82 516 ARG B O 1
ATOM 3006 N N . THR B 1 159 ? -12.740 -22.532 16.195 1.00 53.22 517 THR B N 1
ATOM 3007 C CA . THR B 1 159 ? -11.558 -23.005 15.472 1.00 54.44 517 THR B CA 1
ATOM 3008 C C . THR B 1 159 ? -12.131 -23.849 14.335 1.00 60.11 517 THR B C 1
ATOM 3009 O O . THR B 1 159 ? -13.356 -23.975 14.240 1.00 59.38 517 THR B O 1
ATOM 3013 N N . ARG B 1 160 ? -11.277 -24.440 13.489 1.00 58.87 518 ARG B N 1
ATOM 3014 C CA . ARG B 1 160 ? -11.746 -25.305 12.405 1.00 60.22 518 ARG B CA 1
ATOM 3015 C C . ARG B 1 160 ? -12.253 -26.643 12.977 1.00 65.83 518 ARG B C 1
ATOM 3016 O O . ARG B 1 160 ? -12.983 -27.360 12.297 1.00 66.65 518 ARG B O 1
ATOM 3024 N N . SER B 1 161 ? -11.904 -26.951 14.243 1.00 62.12 519 SER B N 1
ATOM 3025 C CA . SER B 1 161 ? -12.248 -28.209 14.906 1.00 60.86 519 SER B CA 1
ATOM 3026 C C . SER B 1 161 ? -13.243 -28.108 16.070 1.00 61.86 519 SER B C 1
ATOM 3027 O O . SER B 1 161 ? -13.933 -29.094 16.347 1.00 60.93 519 SER B O 1
ATOM 3030 N N . ALA B 1 162 ? -13.314 -26.958 16.763 1.00 57.00 520 ALA B N 1
ATOM 3031 C CA . ALA B 1 162 ? -14.174 -26.836 17.942 1.00 55.45 520 ALA B CA 1
ATOM 3032 C C . ALA B 1 162 ? -14.656 -25.423 18.278 1.00 58.22 520 ALA B C 1
ATOM 3033 O O . ALA B 1 162 ? -14.148 -24.448 17.741 1.00 58.73 520 ALA B O 1
ATOM 3035 N N . ILE B 1 163 ? -15.637 -25.331 19.193 1.00 53.23 521 ILE B N 1
ATOM 3036 C CA . ILE B 1 163 ? -16.143 -24.086 19.775 1.00 52.40 521 ILE B CA 1
ATOM 3037 C C . ILE B 1 163 ? -15.726 -24.099 21.260 1.00 54.33 521 ILE B C 1
ATOM 3038 O O . ILE B 1 163 ? -15.853 -25.124 21.931 1.00 54.34 521 ILE B O 1
ATOM 3043 N N . ILE B 1 164 ? -15.154 -22.995 21.734 1.00 49.63 522 ILE B N 1
ATOM 3044 C CA . ILE B 1 164 ? -14.649 -22.877 23.096 1.00 49.37 522 ILE B CA 1
ATOM 3045 C C . ILE B 1 164 ? -15.507 -21.880 23.833 1.00 53.80 522 ILE B C 1
ATOM 3046 O O . ILE B 1 164 ? -15.638 -20.744 23.389 1.00 53.85 522 ILE B O 1
ATOM 3051 N N . LEU B 1 165 ? -16.086 -22.303 24.961 1.00 49.81 523 LEU B N 1
ATOM 3052 C CA . LEU B 1 165 ? -16.988 -21.481 25.760 1.00 48.95 523 LEU B CA 1
ATOM 3053 C C . LEU B 1 165 ? -16.458 -21.308 27.178 1.00 54.87 523 LEU B C 1
ATOM 3054 O O . LEU B 1 165 ? -16.254 -22.292 27.887 1.00 55.75 523 LEU B O 1
ATOM 3059 N N . HIS B 1 166 ? -16.203 -20.064 27.579 1.00 51.30 524 HIS B N 1
ATOM 3060 C CA . HIS B 1 166 ? -15.675 -19.761 28.907 1.00 51.84 524 HIS B CA 1
ATOM 3061 C C . HIS B 1 166 ? -16.760 -19.141 29.812 1.00 55.99 524 HIS B C 1
ATOM 3062 O O . HIS B 1 166 ? -17.202 -18.025 29.563 1.00 55.30 524 HIS B O 1
ATOM 3069 N N . LEU B 1 167 ? -17.219 -19.886 30.831 1.00 53.52 525 LEU B N 1
ATOM 3070 C CA . LEU B 1 167 ? -18.272 -19.424 31.746 1.00 53.75 525 LEU B CA 1
ATOM 3071 C C . LEU B 1 167 ? -17.752 -18.575 32.896 1.00 58.20 525 LEU B C 1
ATOM 3072 O O . LEU B 1 167 ? -16.601 -18.725 33.297 1.00 57.97 525 LEU B O 1
ATOM 3077 N N . SER B 1 168 ? -18.620 -17.708 33.448 1.00 55.35 526 SER B N 1
ATOM 3078 C CA . SER B 1 168 ? -18.281 -16.795 34.540 1.00 56.67 526 SER B CA 1
ATOM 3079 C C . SER B 1 168 ? -17.895 -17.487 35.850 1.00 63.23 526 SER B C 1
ATOM 3080 O O . SER B 1 168 ? -17.199 -16.880 36.666 1.00 64.51 526 SER B O 1
ATOM 3083 N N . ASN B 1 169 ? -18.307 -18.754 36.042 1.00 60.22 527 ASN B N 1
ATOM 3084 C CA . ASN B 1 169 ? -17.970 -19.539 37.233 1.00 61.41 527 ASN B CA 1
ATOM 3085 C C . ASN B 1 169 ? -16.558 -20.185 37.137 1.00 67.32 527 ASN B C 1
ATOM 3086 O O . ASN B 1 169 ? -16.128 -20.894 38.047 1.00 67.85 527 ASN B O 1
ATOM 3091 N N . GLY B 1 170 ? -15.868 -19.923 36.028 1.00 64.87 528 GLY B N 1
ATOM 3092 C CA . GLY B 1 170 ? -14.529 -20.423 35.760 1.00 65.37 528 GLY B CA 1
ATOM 3093 C C . GLY B 1 170 ? -14.473 -21.622 34.840 1.00 69.71 528 GLY B C 1
ATOM 3094 O O . GLY B 1 170 ? -13.399 -21.927 34.310 1.00 71.39 528 GLY B O 1
ATOM 3095 N N . SER B 1 171 ? -15.611 -22.319 34.641 1.00 63.98 529 SER B N 1
ATOM 3096 C CA . SER B 1 171 ? -15.643 -23.513 33.793 1.00 62.55 529 SER B CA 1
ATOM 3097 C C . SER B 1 171 ? -15.390 -23.221 32.317 1.00 64.92 529 SER B C 1
ATOM 3098 O O . SER B 1 171 ? -15.738 -22.142 31.830 1.00 64.32 529 SER B O 1
ATOM 3101 N N . VAL B 1 172 ? -14.736 -24.165 31.623 1.00 59.92 530 VAL B N 1
ATOM 3102 C CA . VAL B 1 172 ? -14.439 -24.058 30.195 1.00 58.12 530 VAL B CA 1
ATOM 3103 C C . VAL B 1 172 ? -15.025 -25.270 29.469 1.00 60.64 530 VAL B C 1
ATOM 3104 O O . VAL B 1 172 ? -14.747 -26.415 29.839 1.00 60.31 530 VAL B O 1
ATOM 3108 N N . GLN B 1 173 ? -15.859 -25.009 28.457 1.00 55.73 531 GLN B N 1
ATOM 3109 C CA . GLN B 1 173 ? -16.483 -26.055 27.661 1.00 54.43 531 GLN B CA 1
ATOM 3110 C C . GLN B 1 173 ? -15.944 -26.049 26.236 1.00 56.03 531 GLN B C 1
ATOM 3111 O O . GLN B 1 173 ? -15.860 -24.993 25.611 1.00 54.90 531 GLN B O 1
ATOM 3117 N N . ILE B 1 174 ? -15.570 -27.228 25.736 1.00 51.62 532 ILE B N 1
ATOM 3118 C CA . ILE B 1 174 ? -15.067 -27.379 24.385 1.00 51.51 532 ILE B CA 1
ATOM 3119 C C . ILE B 1 174 ? -15.938 -28.395 23.671 1.00 56.62 532 ILE B C 1
ATOM 3120 O O . ILE B 1 174 ? -16.016 -29.550 24.096 1.00 57.15 532 ILE B O 1
ATOM 3125 N N . ASN B 1 175 ? -16.602 -27.955 22.593 1.00 52.60 533 ASN B N 1
ATOM 3126 C CA . ASN B 1 175 ? -17.456 -28.808 21.786 1.00 52.46 533 ASN B CA 1
ATOM 3127 C C . ASN B 1 175 ? -16.794 -29.069 20.450 1.00 58.15 533 ASN B C 1
ATOM 3128 O O . ASN B 1 175 ? -16.635 -28.142 19.655 1.00 58.40 533 ASN B O 1
ATOM 3133 N N . PHE B 1 176 ? -16.412 -30.327 20.201 1.00 56.24 534 PHE B N 1
ATOM 3134 C CA . PHE B 1 176 ? -15.762 -30.737 18.956 1.00 57.98 534 PHE B CA 1
ATOM 3135 C C . PHE B 1 176 ? -16.806 -30.957 17.877 1.00 65.07 534 PHE B C 1
ATOM 3136 O O . PHE B 1 176 ? -17.818 -31.621 18.112 1.00 64.40 534 PHE B O 1
ATOM 3144 N N . PHE B 1 177 ? -16.579 -30.353 16.709 1.00 65.37 535 PHE B N 1
ATOM 3145 C CA . PHE B 1 177 ? -17.510 -30.372 15.583 1.00 67.51 535 PHE B CA 1
ATOM 3146 C C . PHE B 1 177 ? -17.655 -31.720 14.867 1.00 76.12 535 PHE B C 1
ATOM 3147 O O . PHE B 1 177 ? -18.785 -32.176 14.647 1.00 76.14 535 PHE B O 1
ATOM 3155 N N . GLN B 1 178 ? -16.521 -32.325 14.470 1.00 75.80 536 GLN B N 1
ATOM 3156 C CA . GLN B 1 178 ? -16.481 -33.563 13.694 1.00 78.33 536 GLN B CA 1
ATOM 3157 C C . GLN B 1 178 ? -17.172 -34.764 14.349 1.00 84.21 536 GLN B C 1
ATOM 3158 O O . GLN B 1 178 ? -18.010 -35.396 13.698 1.00 86.15 536 GLN B O 1
ATOM 3164 N N . ASP B 1 179 ? -16.821 -35.090 15.605 1.00 79.47 537 ASP B N 1
ATOM 3165 C CA . ASP B 1 179 ? -17.358 -36.278 16.271 1.00 79.29 537 ASP B CA 1
ATOM 3166 C C . ASP B 1 179 ? -18.386 -36.014 17.374 1.00 80.38 537 ASP B C 1
ATOM 3167 O O . ASP B 1 179 ? -18.832 -36.962 18.019 1.00 80.88 537 ASP B O 1
ATOM 3172 N N . HIS B 1 180 ? -18.751 -34.746 17.591 1.00 74.45 538 HIS B N 1
ATOM 3173 C CA . HIS B 1 180 ? -19.732 -34.295 18.586 1.00 72.92 538 HIS B CA 1
ATOM 3174 C C . HIS B 1 180 ? -19.326 -34.585 20.040 1.00 72.29 538 HIS B C 1
ATOM 3175 O O . HIS B 1 180 ? -20.177 -34.540 20.933 1.00 71.67 538 HIS B O 1
ATOM 3182 N N . THR B 1 181 ? -18.026 -34.834 20.284 1.00 65.87 539 THR B N 1
ATOM 3183 C CA . THR B 1 181 ? -17.523 -35.052 21.641 1.00 63.77 539 THR B CA 1
ATOM 3184 C C . THR B 1 181 ? -17.405 -33.703 22.343 1.00 63.76 539 THR B C 1
ATOM 3185 O O . THR B 1 181 ? -17.277 -32.671 21.672 1.00 63.94 539 THR B O 1
ATOM 3189 N N . LYS B 1 182 ? -17.510 -33.699 23.679 1.00 56.14 540 LYS B N 1
ATOM 3190 C CA . LYS B 1 182 ? -17.456 -32.470 24.455 1.00 53.68 540 LYS B CA 1
ATOM 3191 C C . LYS B 1 182 ? -16.629 -32.616 25.722 1.00 58.79 540 LYS B C 1
ATOM 3192 O O . LYS B 1 182 ? -16.653 -33.671 26.360 1.00 59.44 540 LYS B O 1
ATOM 3198 N N . LEU B 1 183 ? -15.928 -31.538 26.107 1.00 55.75 541 LEU B N 1
ATOM 3199 C CA . LEU B 1 183 ? -15.178 -31.460 27.359 1.00 56.30 541 LEU B CA 1
ATOM 3200 C C . LEU B 1 183 ? -15.731 -30.330 28.204 1.00 61.01 541 LEU B C 1
ATOM 3201 O O . LEU B 1 183 ? -16.039 -29.262 27.676 1.00 59.57 541 LEU B O 1
ATOM 3206 N N . ILE B 1 184 ? -15.818 -30.543 29.516 1.00 59.41 542 ILE B N 1
ATOM 3207 C CA . ILE B 1 184 ? -16.243 -29.514 30.466 1.00 59.46 542 ILE B CA 1
ATOM 3208 C C . ILE B 1 184 ? -15.193 -29.566 31.563 1.00 64.96 542 ILE B C 1
ATOM 3209 O O . ILE B 1 184 ? -15.110 -30.555 32.287 1.00 64.55 542 ILE B O 1
ATOM 3214 N N . LEU B 1 185 ? -14.364 -28.527 31.653 1.00 63.15 543 LEU B N 1
ATOM 3215 C CA . LEU B 1 185 ? -13.298 -28.444 32.648 1.00 64.39 543 LEU B CA 1
ATOM 3216 C C . LEU B 1 185 ? -13.699 -27.554 33.797 1.00 71.55 543 LEU B C 1
ATOM 3217 O O . LEU B 1 185 ? -14.005 -26.383 33.561 1.00 71.17 543 LEU B O 1
ATOM 3222 N N . CYS B 1 186 ? -13.708 -28.081 35.032 0.78 71.59 544 CYS B N 1
ATOM 3223 C CA . CYS B 1 186 ? -13.980 -27.235 36.189 0.78 73.68 544 CYS B CA 1
ATOM 3224 C C . CYS B 1 186 ? -12.744 -27.125 37.055 0.78 79.05 544 CYS B C 1
ATOM 3225 O O . CYS B 1 186 ? -12.231 -28.136 37.534 0.78 78.70 544 CYS B O 1
ATOM 3228 N N . PRO B 1 187 ? -12.210 -25.898 37.183 1.00 77.76 545 PRO B N 1
ATOM 3229 C CA . PRO B 1 187 ? -10.946 -25.715 37.912 1.00 80.25 545 PRO B CA 1
ATOM 3230 C C . PRO B 1 187 ? -11.046 -25.817 39.436 1.00 89.06 545 PRO B C 1
ATOM 3231 O O . PRO B 1 187 ? -10.088 -26.256 40.084 1.00 90.22 545 PRO B O 1
ATOM 3235 N N . LEU B 1 188 ? -12.205 -25.433 40.004 1.00 87.59 546 LEU B N 1
ATOM 3236 C CA . LEU B 1 188 ? -12.450 -25.480 41.447 1.00 90.25 546 LEU B CA 1
ATOM 3237 C C . LEU B 1 188 ? -12.480 -26.916 41.962 1.00 96.96 546 LEU B C 1
ATOM 3238 O O . LEU B 1 188 ? -12.116 -27.161 43.112 1.00 98.86 546 LEU B O 1
ATOM 3243 N N . MET B 1 189 ? -12.927 -27.857 41.120 1.00 93.09 547 MET B N 1
ATOM 3244 C CA . MET B 1 189 ? -13.014 -29.269 41.472 1.00 94.14 547 MET B CA 1
ATOM 3245 C C . MET B 1 189 ? -11.866 -30.060 40.862 1.00 95.20 547 MET B C 1
ATOM 3246 O O . MET B 1 189 ? -11.742 -31.255 41.152 1.00 95.88 547 MET B O 1
ATOM 3251 N N . ALA B 1 190 ? -11.016 -29.388 40.026 1.00 88.09 548 ALA B N 1
ATOM 3252 C CA . ALA B 1 190 ? -9.889 -29.968 39.280 1.00 86.21 548 ALA B CA 1
ATOM 3253 C C . ALA B 1 190 ? -10.364 -31.258 38.610 1.00 86.55 548 ALA B C 1
ATOM 3254 O O . ALA B 1 190 ? -9.771 -32.327 38.793 1.00 87.40 548 ALA B O 1
ATOM 3256 N N . ALA B 1 191 ? -11.499 -31.153 37.892 1.00 78.97 549 ALA B N 1
ATOM 3257 C CA . ALA B 1 191 ? -12.161 -32.271 37.232 1.00 76.73 549 ALA B CA 1
ATOM 3258 C C . ALA B 1 191 ? -12.473 -31.977 35.793 1.00 75.91 549 ALA B C 1
ATOM 3259 O O . ALA B 1 191 ? -12.514 -30.816 35.401 1.00 76.24 549 ALA B O 1
ATOM 3261 N N . VAL B 1 192 ? -12.700 -33.031 35.005 1.00 69.22 550 VAL B N 1
ATOM 3262 C CA . VAL B 1 192 ? -13.047 -32.942 33.589 1.00 66.84 550 VAL B CA 1
ATOM 3263 C C . VAL B 1 192 ? -14.183 -33.900 33.245 1.00 69.61 550 VAL B C 1
ATOM 3264 O O . VAL B 1 192 ? -14.128 -35.077 33.593 1.00 69.98 550 VAL B O 1
ATOM 3268 N N . THR B 1 193 ? -15.213 -33.383 32.566 1.00 65.07 551 THR B N 1
ATOM 3269 C CA . THR B 1 193 ? -16.328 -34.191 32.093 1.00 64.42 551 THR B CA 1
ATOM 3270 C C . THR B 1 193 ? -16.162 -34.418 30.618 1.00 66.71 551 THR B C 1
ATOM 3271 O O . THR B 1 193 ? -15.967 -33.465 29.873 1.00 65.11 551 THR B O 1
ATOM 3275 N N . TYR B 1 194 ? -16.253 -35.675 30.198 1.00 64.36 552 TYR B N 1
ATOM 3276 C CA . TYR B 1 194 ? -16.154 -36.047 28.803 1.00 64.49 552 TYR B CA 1
ATOM 3277 C C . TYR B 1 194 ? -17.451 -36.690 28.315 1.00 67.66 552 TYR B C 1
ATOM 3278 O O . TYR B 1 194 ? -17.907 -37.683 28.886 1.00 68.50 552 TYR B O 1
ATOM 3287 N N . ILE B 1 195 ? -18.049 -36.106 27.271 1.00 62.55 553 ILE B N 1
ATOM 3288 C CA . ILE B 1 195 ? -19.243 -36.640 26.616 1.00 62.80 553 ILE B CA 1
ATOM 3289 C C . ILE B 1 195 ? -18.725 -37.240 25.301 1.00 70.70 553 ILE B C 1
ATOM 3290 O O . ILE B 1 195 ? -18.246 -36.497 24.442 1.00 69.67 553 ILE B O 1
ATOM 3295 N N . ASP B 1 196 ? -18.757 -38.573 25.167 1.00 71.19 554 ASP B N 1
ATOM 3296 C CA . ASP B 1 196 ? -18.214 -39.221 23.976 1.00 73.37 554 ASP B CA 1
ATOM 3297 C C . ASP B 1 196 ? -19.213 -39.289 22.804 1.00 80.29 554 ASP B C 1
ATOM 3298 O O . ASP B 1 196 ? -20.307 -38.726 22.877 1.00 79.34 554 ASP B O 1
ATOM 3303 N N . GLU B 1 197 ? -18.809 -39.984 21.720 1.00 80.22 555 GLU B N 1
ATOM 3304 C CA . GLU B 1 197 ? -19.576 -40.192 20.486 1.00 81.80 555 GLU B CA 1
ATOM 3305 C C . GLU B 1 197 ? -20.883 -40.939 20.745 1.00 87.66 555 GLU B C 1
ATOM 3306 O O . GLU B 1 197 ? -21.864 -40.690 20.046 1.00 88.85 555 GLU B O 1
ATOM 3312 N N . LYS B 1 198 ? -20.897 -41.846 21.746 1.00 84.15 556 LYS B N 1
ATOM 3313 C CA . LYS B 1 198 ? -22.077 -42.627 22.140 1.00 85.00 556 LYS B CA 1
ATOM 3314 C C . LYS B 1 198 ? -22.984 -41.844 23.122 1.00 86.97 556 LYS B C 1
ATOM 3315 O O . LYS B 1 198 ? -23.952 -42.403 23.651 1.00 88.16 556 LYS B O 1
ATOM 3321 N N . ARG B 1 199 ? -22.661 -40.547 23.353 1.00 79.93 557 ARG B N 1
ATOM 3322 C CA . ARG B 1 199 ? -23.359 -39.596 24.230 1.00 77.93 557 ARG B CA 1
ATOM 3323 C C . ARG B 1 199 ? -23.260 -39.976 25.726 1.00 82.46 557 ARG B C 1
ATOM 3324 O O . ARG B 1 199 ? -23.998 -39.424 26.547 1.00 81.11 557 ARG B O 1
ATOM 3332 N N . ASP B 1 200 ? -22.298 -40.865 26.074 1.00 81.01 558 ASP B N 1
ATOM 3333 C CA . ASP B 1 200 ? -22.006 -41.304 27.441 1.00 82.43 558 ASP B CA 1
ATOM 3334 C C . ASP B 1 200 ? -21.289 -40.162 28.168 1.00 84.32 558 ASP B C 1
ATOM 3335 O O . ASP B 1 200 ? -20.340 -39.586 27.635 1.00 83.73 558 ASP B O 1
ATOM 3340 N N . PHE B 1 201 ? -21.772 -39.822 29.363 1.00 79.92 559 PHE B N 1
ATOM 3341 C CA . PHE B 1 201 ? -21.298 -38.722 30.203 1.00 78.26 559 PHE B CA 1
ATOM 3342 C C . PHE B 1 201 ? -20.481 -39.263 31.396 1.00 81.47 559 PHE B C 1
ATOM 3343 O O . PHE B 1 201 ? -21.033 -39.938 32.268 1.00 83.31 559 PHE B O 1
ATOM 3351 N N . ARG B 1 202 ? -19.166 -38.988 31.416 1.00 75.26 560 ARG B N 1
ATOM 3352 C CA . ARG B 1 202 ? -18.253 -39.438 32.474 1.00 74.59 560 ARG B CA 1
ATOM 3353 C C . ARG B 1 202 ? -17.409 -38.280 32.993 1.00 73.93 560 ARG B C 1
ATOM 3354 O O . ARG B 1 202 ? -16.852 -37.526 32.206 1.00 71.39 560 ARG B O 1
ATOM 3362 N N . THR B 1 203 ? -17.305 -38.156 34.318 1.00 70.32 561 THR B N 1
ATOM 3363 C CA . THR B 1 203 ? -16.528 -37.116 34.995 1.00 68.92 561 THR B CA 1
ATOM 3364 C C . THR B 1 203 ? -15.311 -37.749 35.674 1.00 71.30 561 THR B C 1
ATOM 3365 O O . THR B 1 203 ? -15.445 -38.740 36.391 1.00 71.65 561 THR B O 1
ATOM 3369 N N . TYR B 1 204 ? -14.130 -37.167 35.452 1.00 66.57 562 TYR B N 1
ATOM 3370 C CA . TYR B 1 204 ? -12.858 -37.661 35.981 1.00 67.31 562 TYR B CA 1
ATOM 3371 C C . TYR B 1 204 ? -12.139 -36.617 36.813 1.00 71.87 562 TYR B C 1
ATOM 3372 O O . TYR B 1 204 ? -12.165 -35.442 36.455 1.00 71.00 562 TYR B O 1
ATOM 3381 N N . ARG B 1 205 ? -11.431 -37.045 37.876 1.00 69.12 563 ARG B N 1
ATOM 3382 C CA . ARG B 1 205 ? -10.588 -36.140 38.656 1.00 68.93 563 ARG B CA 1
ATOM 3383 C C . ARG B 1 205 ? -9.255 -36.056 37.900 1.00 70.26 563 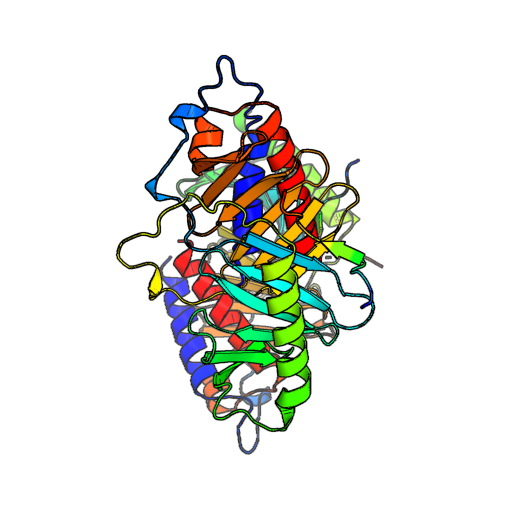ARG B C 1
ATOM 3384 O O . ARG B 1 205 ? -8.687 -37.095 37.548 1.00 69.71 563 ARG B O 1
ATOM 3392 N N . LEU B 1 206 ? -8.776 -34.835 37.619 1.00 65.60 564 LEU B N 1
ATOM 3393 C CA . LEU B 1 206 ? -7.524 -34.632 36.889 1.00 65.82 564 LEU B CA 1
ATOM 3394 C C . LEU B 1 206 ? -6.305 -35.241 37.574 1.00 72.68 564 LEU B C 1
ATOM 3395 O O . LEU B 1 206 ? -5.443 -35.793 36.891 1.00 73.48 564 LEU B O 1
ATOM 3400 N N . SER B 1 207 ? -6.249 -35.187 38.914 1.00 71.01 565 SER B N 1
ATOM 3401 C CA . SER B 1 207 ? -5.147 -35.768 39.691 1.00 73.08 565 SER B CA 1
ATOM 3402 C C . SER B 1 207 ? -5.121 -37.300 39.572 1.00 77.29 565 SER B C 1
ATOM 3403 O O . SER B 1 207 ? -4.054 -37.919 39.685 1.00 79.18 565 SER B O 1
ATOM 3406 N N . LEU B 1 208 ? -6.299 -37.902 39.343 1.00 70.93 566 LEU B N 1
ATOM 3407 C CA . LEU B 1 208 ? -6.437 -39.340 39.185 1.00 70.18 566 LEU B CA 1
ATOM 3408 C C . LEU B 1 208 ? -6.107 -39.787 37.767 1.00 72.33 566 LEU B C 1
ATOM 3409 O O . LEU B 1 208 ? -5.623 -40.900 37.591 1.00 73.17 566 LEU B O 1
ATOM 3414 N N . LEU B 1 209 ? -6.323 -38.920 36.762 1.00 66.91 567 LEU B N 1
ATOM 3415 C CA . LEU B 1 209 ? -5.939 -39.227 35.383 1.00 66.17 567 LEU B CA 1
ATOM 3416 C C . LEU B 1 209 ? -4.414 -39.239 35.296 1.00 72.00 567 LEU B C 1
ATOM 3417 O O . LEU B 1 209 ? -3.850 -39.994 34.515 1.00 71.74 567 LEU B O 1
ATOM 3422 N N . GLU B 1 210 ? -3.751 -38.421 36.123 1.00 70.60 568 GLU B N 1
ATOM 3423 C CA . GLU B 1 210 ? -2.298 -38.376 36.243 1.00 72.71 568 GLU B CA 1
ATOM 3424 C C . GLU B 1 210 ? -1.834 -39.741 36.834 1.00 79.14 568 GLU B C 1
ATOM 3425 O O . GLU B 1 210 ? -0.892 -40.354 36.331 1.00 79.25 568 GLU B O 1
ATOM 3431 N N . GLU B 1 211 ? -2.555 -40.228 37.867 1.00 77.05 569 GLU B N 1
ATOM 3432 C CA . GLU B 1 211 ? -2.281 -41.470 38.588 1.00 78.67 569 GLU B CA 1
ATOM 3433 C C . GLU B 1 211 ? -2.535 -42.757 37.786 1.00 81.67 569 GLU B C 1
ATOM 3434 O O . GLU B 1 211 ? -1.709 -43.666 37.829 1.00 82.33 569 GLU B O 1
ATOM 3440 N N . TYR B 1 212 ? -3.678 -42.846 37.087 1.00 77.06 570 TYR B N 1
ATOM 3441 C CA . TYR B 1 212 ? -4.099 -44.050 36.368 1.00 77.28 570 TYR B CA 1
ATOM 3442 C C . TYR B 1 212 ? -4.024 -43.986 34.841 1.00 81.77 570 TYR B C 1
ATOM 3443 O O . TYR B 1 212 ? -4.048 -45.034 34.194 1.00 81.45 570 TYR B O 1
ATOM 3452 N N . GLY B 1 213 ? -3.939 -42.781 34.285 1.00 79.00 571 GLY B N 1
ATOM 3453 C CA . GLY B 1 213 ? -3.882 -42.567 32.843 1.00 78.78 571 GLY B CA 1
ATOM 3454 C C . GLY B 1 213 ? -5.245 -42.553 32.179 1.00 84.20 571 GLY B C 1
ATOM 3455 O O . GLY B 1 213 ? -6.275 -42.642 32.854 1.00 83.58 571 GLY B O 1
ATOM 3456 N N . CYS B 1 214 ? -5.261 -42.441 30.843 1.00 82.65 572 CYS B N 1
ATOM 3457 C CA . CYS B 1 214 ? -6.492 -42.465 30.044 1.00 82.39 572 CYS B CA 1
ATOM 3458 C C . CYS B 1 214 ? -6.231 -42.939 28.611 1.00 86.45 572 CYS B C 1
ATOM 3459 O O . CYS B 1 214 ? -5.081 -43.176 28.246 1.00 86.61 572 CYS B O 1
ATOM 3462 N N . CYS B 1 215 ? -7.304 -43.101 27.814 1.00 82.94 573 CYS B N 1
ATOM 3463 C CA . CYS B 1 215 ? -7.231 -43.518 26.409 1.00 83.73 573 CYS B CA 1
ATOM 3464 C C . CYS B 1 215 ? -6.618 -42.401 25.563 1.00 85.54 573 CYS B C 1
ATOM 3465 O O . CYS B 1 215 ? -6.623 -41.243 25.993 1.00 83.76 573 CYS B O 1
ATOM 3468 N N . LYS B 1 216 ? -6.099 -42.741 24.361 1.00 82.25 574 LYS B N 1
ATOM 3469 C CA . LYS B 1 216 ? -5.493 -41.767 23.443 1.00 81.73 574 LYS B CA 1
ATOM 3470 C C . LYS B 1 216 ? -6.476 -40.665 23.044 1.00 83.02 574 LYS B C 1
ATOM 3471 O O . LYS B 1 216 ? -6.075 -39.508 22.883 1.00 82.79 574 LYS B O 1
ATOM 3477 N N . GLU B 1 217 ? -7.762 -41.034 22.913 1.00 77.46 575 GLU B N 1
ATOM 3478 C CA . GLU B 1 217 ? -8.878 -40.159 22.574 1.00 75.45 575 GLU B CA 1
ATOM 3479 C C . GLU B 1 217 ? -8.944 -38.976 23.551 1.00 75.06 575 GLU B C 1
ATOM 3480 O O . GLU B 1 217 ? -8.738 -37.836 23.129 1.00 74.74 575 GLU B O 1
ATOM 3486 N N . LEU B 1 218 ? -9.168 -39.259 24.851 1.00 68.06 576 LEU B N 1
ATOM 3487 C CA . LEU B 1 218 ? -9.254 -38.246 25.897 1.00 65.51 576 LEU B CA 1
ATOM 3488 C C . LEU B 1 218 ? -7.947 -37.485 26.073 1.00 67.83 576 LEU B C 1
ATOM 3489 O O . LEU B 1 218 ? -7.988 -36.267 26.233 1.00 67.16 576 LEU B O 1
ATOM 3494 N N . ALA B 1 219 ? -6.794 -38.185 26.018 1.00 64.21 577 ALA B N 1
ATOM 3495 C CA . ALA B 1 219 ? -5.469 -37.567 26.153 1.00 64.03 577 ALA B CA 1
ATOM 3496 C C . ALA B 1 219 ? -5.248 -36.491 25.072 1.00 67.10 577 ALA B C 1
ATOM 3497 O O . ALA B 1 219 ? -4.740 -35.410 25.383 1.00 65.94 577 ALA B O 1
ATOM 3499 N N . SER B 1 220 ? -5.686 -36.775 23.824 1.00 63.97 578 SER B N 1
ATOM 3500 C CA . SER B 1 220 ? -5.607 -35.857 22.685 1.00 64.07 578 SER B CA 1
ATOM 3501 C C . SER B 1 220 ? -6.456 -34.594 22.923 1.00 65.72 578 SER B C 1
ATOM 3502 O O . SER B 1 220 ? -5.985 -33.486 22.651 1.00 65.88 578 SER B O 1
ATOM 3505 N N . ARG B 1 221 ? -7.696 -34.770 23.431 1.00 59.50 579 ARG B N 1
ATOM 3506 C CA . ARG B 1 221 ? -8.624 -33.674 23.727 1.00 57.43 579 ARG B CA 1
ATOM 3507 C C . ARG B 1 221 ? -8.052 -32.790 24.819 1.00 59.95 579 ARG B C 1
ATOM 3508 O O . ARG B 1 221 ? -8.221 -31.575 24.750 1.00 60.01 579 ARG B O 1
ATOM 3516 N N . LEU B 1 222 ? -7.374 -33.389 25.817 1.00 54.79 580 LEU B N 1
ATOM 3517 C CA . LEU B 1 222 ? -6.760 -32.651 26.923 1.00 53.52 580 LEU B CA 1
ATOM 3518 C C . LEU B 1 222 ? -5.562 -31.802 26.485 1.00 54.82 580 LEU B C 1
ATOM 3519 O O . LEU B 1 222 ? -5.371 -30.717 27.028 1.00 52.30 580 LEU B O 1
ATOM 3524 N N . ARG B 1 223 ? -4.790 -32.274 25.481 1.00 52.68 581 ARG B N 1
ATOM 3525 C CA . ARG B 1 223 ? -3.663 -31.525 24.905 1.00 53.95 581 ARG B CA 1
ATOM 3526 C C . ARG B 1 223 ? -4.235 -30.329 24.150 1.00 59.42 581 ARG B C 1
ATOM 3527 O O . ARG B 1 223 ? -3.689 -29.224 24.242 1.00 60.85 581 ARG B O 1
ATOM 3535 N N . TYR B 1 224 ? -5.356 -30.552 23.420 1.00 54.36 582 TYR B N 1
ATOM 3536 C CA . TYR B 1 224 ? -6.066 -29.514 22.687 1.00 53.20 582 TYR B CA 1
ATOM 3537 C C . TYR B 1 224 ? -6.615 -28.479 23.672 1.00 55.94 582 TYR B C 1
ATOM 3538 O O . TYR B 1 224 ? -6.468 -27.279 23.440 1.00 55.80 582 TYR B O 1
ATOM 3547 N N . ALA B 1 225 ? -7.221 -28.953 24.786 1.00 51.17 583 ALA B N 1
ATOM 3548 C CA . ALA B 1 225 ? -7.781 -28.103 25.832 1.00 50.02 583 ALA B CA 1
ATOM 3549 C C . ALA B 1 225 ? -6.726 -27.167 26.403 1.00 56.05 583 ALA B C 1
ATOM 3550 O O . ALA B 1 225 ? -7.020 -25.990 26.562 1.00 55.94 583 ALA B O 1
ATOM 3552 N N . ARG B 1 226 ? -5.487 -27.663 26.639 1.00 54.39 584 ARG B N 1
ATOM 3553 C CA . ARG B 1 226 ? -4.377 -26.855 27.149 1.00 56.26 584 ARG B CA 1
ATOM 3554 C C . ARG B 1 226 ? -4.072 -25.691 26.197 1.00 62.78 584 ARG B C 1
ATOM 3555 O O . ARG B 1 226 ? -3.910 -24.560 26.658 1.00 62.52 584 ARG B O 1
ATOM 3563 N N . THR B 1 227 ? -4.059 -25.959 24.874 1.00 61.83 585 THR B N 1
ATOM 3564 C CA . THR B 1 227 ? -3.841 -24.946 23.830 1.00 63.56 585 THR B CA 1
ATOM 3565 C C . THR B 1 227 ? -4.969 -23.900 23.856 1.00 69.42 585 THR B C 1
ATOM 3566 O O . THR B 1 227 ? -4.709 -22.708 23.700 1.00 70.73 585 THR B O 1
ATOM 3570 N N . MET B 1 228 ? -6.206 -24.348 24.096 1.00 65.54 586 MET B N 1
ATOM 3571 C CA . MET B 1 228 ? -7.367 -23.473 24.149 1.00 65.10 586 MET B CA 1
ATOM 3572 C C . MET B 1 228 ? -7.357 -22.544 25.357 1.00 69.44 586 MET B C 1
ATOM 3573 O O . MET B 1 228 ? -7.679 -21.362 25.213 1.00 69.78 586 MET B O 1
ATOM 3578 N N . VAL B 1 229 ? -6.964 -23.067 26.536 1.00 65.39 587 VAL B N 1
ATOM 3579 C CA . VAL B 1 229 ? -6.893 -22.305 27.789 1.00 64.91 587 VAL B CA 1
ATOM 3580 C C . VAL B 1 229 ? -5.808 -21.247 27.678 1.00 70.86 587 VAL B C 1
ATOM 3581 O O . VAL B 1 229 ? -6.013 -20.121 28.136 1.00 70.96 587 VAL B O 1
ATOM 3585 N N . ASP B 1 230 ? -4.682 -21.596 27.017 1.00 68.81 588 ASP B N 1
ATOM 3586 C CA . ASP B 1 230 ? -3.576 -20.685 26.740 1.00 70.77 588 ASP B CA 1
ATOM 3587 C C . ASP B 1 230 ? -4.075 -19.502 25.900 1.00 73.57 588 ASP B C 1
ATOM 3588 O O . ASP B 1 230 ? -3.786 -18.359 26.239 1.00 75.05 588 ASP B O 1
ATOM 3593 N N . LYS B 1 231 ? -4.883 -19.777 24.858 1.00 67.70 589 LYS B N 1
ATOM 3594 C CA . LYS B 1 231 ? -5.489 -18.763 24.000 1.00 67.19 589 LYS B CA 1
ATOM 3595 C C . LYS B 1 231 ? -6.411 -17.830 24.813 1.00 70.92 589 LYS B C 1
ATOM 3596 O O . LYS B 1 231 ? -6.325 -16.622 24.647 1.00 71.13 589 LYS B O 1
ATOM 3602 N N . LEU B 1 232 ? -7.233 -18.379 25.722 1.00 68.06 590 LEU B N 1
ATOM 3603 C CA . LEU B 1 232 ? -8.124 -17.590 26.589 1.00 68.02 590 LEU B CA 1
ATOM 3604 C C . LEU B 1 232 ? -7.336 -16.617 27.486 1.00 74.98 590 LEU B C 1
ATOM 3605 O O . LEU B 1 232 ? -7.715 -15.443 27.589 1.00 74.59 590 LEU B O 1
ATOM 3610 N N . LEU B 1 233 ? -6.230 -17.107 28.102 1.00 73.22 591 LEU B N 1
ATOM 3611 C CA . LEU B 1 233 ? -5.344 -16.327 28.960 1.00 75.43 591 LEU B CA 1
ATOM 3612 C C . LEU B 1 233 ? -4.617 -15.217 28.191 1.00 84.11 591 LEU B C 1
ATOM 3613 O O . LEU B 1 233 ? -4.466 -14.115 28.722 1.00 85.58 591 LEU B O 1
ATOM 3618 N N . SER B 1 234 ? -4.173 -15.497 26.951 1.00 82.79 592 SER B N 1
ATOM 3619 C CA . SER B 1 234 ? -3.477 -14.514 26.122 1.00 85.70 592 SER B CA 1
ATOM 3620 C C . SER B 1 234 ? -4.410 -13.405 25.586 1.00 93.27 592 SER B C 1
ATOM 3621 O O . SER B 1 234 ? -3.948 -12.282 25.366 1.00 95.42 592 SER B O 1
ATOM 3624 N N . SER B 1 235 ? -5.719 -13.716 25.403 1.00 90.27 593 SER B N 1
ATOM 3625 C CA . SER B 1 235 ? -6.757 -12.778 24.936 1.00 90.92 593 SER B CA 1
ATOM 3626 C C . SER B 1 235 ? -7.063 -11.740 26.015 1.00 97.34 593 SER B C 1
ATOM 3627 O O . SER B 1 235 ? -7.174 -10.557 25.693 1.00 98.79 593 SER B O 1
ATOM 3630 N N . ARG B 1 236 ? -7.182 -12.211 27.299 1.00 93.40 594 ARG B N 1
ATOM 3631 C CA . ARG B 1 236 ? -7.439 -11.476 28.556 1.00 114.10 594 ARG B CA 1
ATOM 3632 C C . ARG B 1 236 ? -8.333 -10.234 28.396 1.00 161.90 594 ARG B C 1
ATOM 3633 O O . ARG B 1 236 ? -9.503 -10.253 28.773 1.00 127.48 594 ARG B O 1
ATOM 3641 N N . ALA C 2 6 ? -36.133 -15.624 9.378 1.00 93.64 199 ALA C N 1
ATOM 3642 C CA . ALA C 2 6 ? -35.908 -15.595 7.931 1.00 93.50 199 ALA C CA 1
ATOM 3643 C C . ALA C 2 6 ? -34.476 -15.970 7.490 1.00 96.11 199 ALA C C 1
ATOM 3644 O O . ALA C 2 6 ? -34.343 -16.873 6.665 1.00 96.21 199 ALA C O 1
ATOM 3646 N N . THR C 2 7 ? -33.430 -15.299 8.011 1.00 90.66 200 THR C N 1
ATOM 3647 C CA . THR C 2 7 ? -32.044 -15.615 7.656 1.00 89.25 200 THR C CA 1
ATOM 3648 C C . THR C 2 7 ? -31.484 -16.680 8.612 1.00 88.42 200 THR C C 1
ATOM 3649 O O . THR C 2 7 ? -31.497 -16.501 9.836 1.00 86.20 200 THR C O 1
ATOM 3653 N N . PRO C 2 8 ? -30.999 -17.808 8.053 1.00 83.39 201 PRO C N 1
ATOM 3654 C CA . PRO C 2 8 ? -30.414 -18.862 8.897 1.00 82.28 201 PRO C CA 1
ATOM 3655 C C . PRO C 2 8 ? -29.103 -18.413 9.561 1.00 84.42 201 PRO C C 1
ATOM 3656 O O . PRO C 2 8 ? -28.380 -17.588 8.986 1.00 85.01 201 PRO C O 1
ATOM 3660 N N . PRO C 2 9 ? -28.769 -18.935 10.764 1.00 77.60 202 PRO C N 1
ATOM 3661 C CA . PRO C 2 9 ? -27.518 -18.530 11.419 1.00 76.32 202 PRO C CA 1
ATOM 3662 C C . PRO C 2 9 ? -26.248 -19.012 10.710 1.00 77.53 202 PRO C C 1
ATOM 3663 O O . PRO C 2 9 ? -26.310 -19.910 9.864 1.00 76.66 202 PRO C O 1
ATOM 3667 N N . THR C 2 10 ? -25.095 -18.418 11.090 1.00 72.12 203 THR C N 1
ATOM 3668 C CA . THR C 2 10 ? -23.754 -18.739 10.585 1.00 71.04 203 THR C CA 1
ATOM 3669 C C . THR C 2 10 ? -23.443 -20.217 10.897 1.00 71.65 203 THR C C 1
ATOM 3670 O O . THR C 2 10 ? -23.039 -20.972 10.010 1.00 70.83 203 THR C O 1
ATOM 3674 N N . LEU C 2 11 ? -23.663 -20.608 12.165 1.00 65.51 204 LEU C N 1
ATOM 3675 C CA . LEU C 2 11 ? -23.448 -21.937 12.720 1.00 64.08 204 LEU C CA 1
ATOM 3676 C C . LEU C 2 11 ? -24.401 -22.163 13.899 1.00 67.99 204 LEU C C 1
ATOM 3677 O O . LEU C 2 11 ? -24.956 -21.208 14.449 1.00 67.91 204 LEU C O 1
ATOM 3682 N N . SER C 2 12 ? -24.562 -23.422 14.301 1.00 64.59 205 SER C N 1
ATOM 3683 C CA . SER C 2 12 ? -25.390 -23.823 15.435 1.00 64.92 205 SER C CA 1
ATOM 3684 C C . SER C 2 12 ? -24.938 -25.183 15.972 1.00 70.08 205 SER C C 1
ATOM 3685 O O . SER C 2 12 ? -24.166 -25.894 15.316 1.00 69.87 205 SER C O 1
ATOM 3688 N N . SER C 2 13 ? -25.422 -25.549 17.165 1.00 67.16 206 SER C N 1
ATOM 3689 C CA . SER C 2 13 ? -25.131 -26.848 17.750 1.00 67.62 206 SER C CA 1
ATOM 3690 C C . SER C 2 13 ? -25.949 -27.933 16.999 1.00 72.92 206 SER C C 1
ATOM 3691 O O . SER C 2 13 ? -26.663 -27.608 16.041 1.00 73.05 206 SER C O 1
ATOM 3705 N N . VAL C 2 15 ? -28.431 -30.362 15.394 1.00 67.13 208 VAL C N 1
ATOM 3706 C CA . VAL C 2 15 ? -29.820 -30.175 14.947 1.00 66.42 208 VAL C CA 1
ATOM 3707 C C . VAL C 2 15 ? -30.654 -31.430 15.236 1.00 70.33 208 VAL C C 1
ATOM 3708 O O . VAL C 2 15 ? -30.108 -32.539 15.213 1.00 70.37 208 VAL C O 1
ATOM 3712 N N . LEU C 2 16 ? -31.969 -31.256 15.520 1.00 66.29 209 LEU C N 1
ATOM 3713 C CA . LEU C 2 16 ? -32.893 -32.365 15.831 1.00 66.53 209 LEU C CA 1
ATOM 3714 C C . LEU C 2 16 ? -33.133 -33.273 14.630 1.00 72.62 209 LEU C C 1
ATOM 3715 O O . LEU C 2 16 ? -33.000 -32.830 13.489 1.00 72.86 209 LEU C O 1
ATOM 3720 N N . ILE C 2 17 ? -33.492 -34.551 14.886 1.00 70.10 210 ILE C N 1
ATOM 3721 C CA . ILE C 2 17 ? -33.798 -35.553 13.848 1.00 86.34 210 ILE C CA 1
ATOM 3722 C C . ILE C 2 17 ? -35.153 -36.218 14.155 1.00 129.94 210 ILE C C 1
ATOM 3723 O O . ILE C 2 17 ? -36.048 -35.587 14.719 1.00 98.88 210 ILE C O 1
ATOM 3728 N N . ALA D 2 6 ? 8.371 -27.343 -21.963 1.00 85.71 199 ALA D N 1
ATOM 3729 C CA . ALA D 2 6 ? 7.871 -26.768 -20.728 1.00 85.17 199 ALA D CA 1
ATOM 3730 C C . ALA D 2 6 ? 6.370 -26.508 -20.806 1.00 87.20 199 ALA D C 1
ATOM 3731 O O . ALA D 2 6 ? 5.891 -25.790 -21.694 1.00 86.83 199 ALA D O 1
ATOM 3733 N N . THR D 2 7 ? 5.630 -27.108 -19.865 1.00 82.10 200 THR D N 1
ATOM 3734 C CA . THR D 2 7 ? 4.183 -26.940 -19.750 1.00 81.03 200 THR D CA 1
ATOM 3735 C C . THR D 2 7 ? 3.863 -25.696 -18.896 1.00 83.07 200 THR D C 1
ATOM 3736 O O . THR D 2 7 ? 4.314 -25.597 -17.743 1.00 81.89 200 THR D O 1
ATOM 3740 N N . PRO D 2 8 ? 3.085 -24.740 -19.456 1.00 78.75 201 PRO D N 1
ATOM 3741 C CA . PRO D 2 8 ? 2.739 -23.530 -18.691 1.00 78.10 201 PRO D CA 1
ATOM 3742 C C . PRO D 2 8 ? 1.801 -23.831 -17.517 1.00 82.06 201 PRO D C 1
ATOM 3743 O O . PRO D 2 8 ? 0.992 -24.764 -17.609 1.00 82.66 201 PRO D O 1
ATOM 3747 N N . PRO D 2 9 ? 1.889 -23.071 -16.401 1.00 76.75 202 PRO D N 1
ATOM 3748 C CA . PRO D 2 9 ? 1.002 -23.344 -15.258 1.00 76.12 202 PRO D CA 1
ATOM 3749 C C . PRO D 2 9 ? -0.459 -22.978 -15.516 1.00 79.42 202 PRO D C 1
ATOM 3750 O O . PRO D 2 9 ? -0.755 -22.260 -16.480 1.00 79.34 202 PRO D O 1
ATOM 3754 N N . THR D 2 10 ? -1.361 -23.449 -14.624 1.00 74.81 203 THR D N 1
ATOM 3755 C CA . THR D 2 10 ? -2.810 -23.188 -14.652 1.00 74.08 203 THR D CA 1
ATOM 3756 C C . THR D 2 10 ? -3.051 -21.670 -14.551 1.00 76.84 203 THR D C 1
ATOM 3757 O O . THR D 2 10 ? -3.762 -21.091 -15.376 1.00 76.70 203 THR D O 1
ATOM 3761 N N . LEU D 2 11 ? -2.411 -21.045 -13.549 1.00 72.12 204 LEU D N 1
ATOM 3762 C CA . LEU D 2 11 ? -2.448 -19.622 -13.234 1.00 71.09 204 LEU D CA 1
ATOM 3763 C C . LEU D 2 11 ? -1.153 -19.215 -12.525 1.00 73.05 204 LEU D C 1
ATOM 3764 O O . LEU D 2 11 ? -0.412 -20.068 -12.040 1.00 72.41 204 LEU D O 1
ATOM 3769 N N . SER D 2 12 ? -0.885 -17.909 -12.472 1.00 69.03 205 SER D N 1
ATOM 3770 C CA . SER D 2 12 ? 0.282 -17.336 -11.811 1.00 68.90 205 SER D CA 1
ATOM 3771 C C . SER D 2 12 ? 0.014 -15.878 -11.436 1.00 73.06 205 SER D C 1
ATOM 3772 O O . SER D 2 12 ? -0.950 -15.270 -11.920 1.00 73.48 205 SER D O 1
ATOM 3775 N N . SER D 2 13 ? 0.872 -15.313 -10.578 1.00 68.78 206 SER D N 1
ATOM 3776 C CA . SER D 2 13 ? 0.790 -13.906 -10.216 1.00 68.19 206 SER D CA 1
ATOM 3777 C C . SER D 2 13 ? 1.304 -13.048 -11.413 1.00 73.69 206 SER D C 1
ATOM 3778 O O . SER D 2 13 ? 1.673 -13.602 -12.457 1.00 73.19 206 SER D O 1
ATOM 3792 N N . VAL D 2 15 ? 3.021 -11.103 -14.261 1.00 68.61 208 VAL D N 1
ATOM 3793 C CA . VAL D 2 15 ? 4.196 -11.380 -15.088 1.00 67.76 208 VAL D CA 1
ATOM 3794 C C . VAL D 2 15 ? 5.015 -10.101 -15.321 1.00 70.85 208 VAL D C 1
ATOM 3795 O O . VAL D 2 15 ? 4.427 -9.025 -15.422 1.00 70.65 208 VAL D O 1
ATOM 3799 N N . LEU D 2 16 ? 6.358 -10.227 -15.438 1.00 66.48 209 LEU D N 1
ATOM 3800 C CA . LEU D 2 16 ? 7.296 -9.125 -15.675 1.00 66.42 209 LEU D CA 1
ATOM 3801 C C . LEU D 2 16 ? 7.057 -8.447 -17.023 1.00 71.80 209 LEU D C 1
ATOM 3802 O O . LEU D 2 16 ? 6.541 -9.073 -17.958 1.00 72.59 209 LEU D O 1
ATOM 3807 N N . ILE D 2 17 ? 7.460 -7.165 -17.124 1.00 68.25 210 ILE D N 1
ATOM 3808 C CA . ILE D 2 17 ? 7.377 -6.347 -18.350 1.00 77.43 210 ILE D CA 1
ATOM 3809 C C . ILE D 2 17 ? 8.740 -5.686 -18.620 1.00 109.57 210 ILE D C 1
ATOM 3810 O O . ILE D 2 17 ? 9.785 -6.254 -18.287 1.00 72.68 210 ILE D O 1
#